Protein AF-0000000076021407 (afdb_homodimer)

Nearest PDB structures (foldseek):
  2z0v-assembly1_A  TM=9.324E-01  e=4.692E-23  Homo sapiens
  1x03-assembly1_A-2  TM=9.792E-01  e=2.407E-20  Homo sapiens
  2c08-assembly1_A-2  TM=9.845E-01  e=2.595E-18  Rattus norvegicus
  1zww-assembly1_A  TM=9.791E-01  e=5.521E-18  Mus musculus
  1x04-assembly1_A-2  TM=9.280E-01  e=4.293E-18  Homo sapiens

Organism: Dicentrarchus labrax (NCBI:txid13489)

Structure (mmCIF, N/CA/C/O backbone):
data_AF-0000000076021407-model_v1
#
loop_
_entity.id
_entity.type
_entity.pdbx_description
1 polymer 'SH3-domain GRB2-like 3a'
#
loop_
_atom_site.group_PDB
_atom_site.id
_atom_site.type_symbol
_atom_site.label_atom_id
_atom_site.label_alt_id
_atom_site.label_comp_id
_atom_site.label_asym_id
_atom_site.label_entity_id
_atom_site.label_seq_id
_atom_site.pdbx_PDB_ins_code
_atom_site.Cartn_x
_atom_site.Cartn_y
_atom_site.Cartn_z
_atom_site.occupancy
_atom_site.B_iso_or_equiv
_atom_site.auth_seq_id
_atom_site.auth_comp_id
_atom_site.auth_asym_id
_atom_site.auth_atom_id
_atom_site.pdbx_PDB_model_num
ATOM 1 N N . MET A 1 1 ? 24.922 44.281 7.789 1 53.75 1 MET A N 1
ATOM 2 C CA . MET A 1 1 ? 24.281 44.625 9.062 1 53.75 1 MET A CA 1
ATOM 3 C C . MET A 1 1 ? 24.969 45.781 9.742 1 53.75 1 MET A C 1
ATOM 5 O O . MET A 1 1 ? 26.203 45.844 9.773 1 53.75 1 MET A O 1
ATOM 9 N N . SER A 1 2 ? 24.359 46.875 9.875 1 65.31 2 SER A N 1
ATOM 10 C CA . SER A 1 2 ? 24.906 48.094 10.508 1 65.31 2 SER A CA 1
ATOM 11 C C . SER A 1 2 ? 25.344 47.812 11.938 1 65.31 2 SER A C 1
ATOM 13 O O . SER A 1 2 ? 24.953 46.812 12.531 1 65.31 2 SER A O 1
ATOM 15 N N . VAL A 1 3 ? 26.328 48.469 12.406 1 72.69 3 VAL A N 1
ATOM 16 C CA . VAL A 1 3 ? 26.828 48.375 13.773 1 72.69 3 VAL A CA 1
ATOM 17 C C . VAL A 1 3 ? 25.641 48.406 14.75 1 72.69 3 VAL A C 1
ATOM 19 O O . VAL A 1 3 ? 25.641 47.656 15.734 1 72.69 3 VAL A O 1
ATOM 22 N N . ALA A 1 4 ? 24.641 49.125 14.398 1 68.06 4 ALA A N 1
ATOM 23 C CA . ALA A 1 4 ? 23.453 49.219 15.227 1 68.06 4 ALA A CA 1
ATOM 24 C C . ALA A 1 4 ? 22.672 47.875 15.211 1 68.06 4 ALA A C 1
ATOM 26 O O . ALA A 1 4 ? 22.141 47.469 16.234 1 68.06 4 ALA A O 1
ATOM 27 N N . GLY A 1 5 ? 22.797 47.344 14.062 1 73.44 5 GLY A N 1
ATOM 28 C CA . GLY A 1 5 ? 22.156 46.062 13.938 1 73.44 5 GLY A CA 1
ATOM 29 C C . GLY A 1 5 ? 22.859 44.969 14.727 1 73.44 5 GLY A C 1
ATOM 30 O O . GLY A 1 5 ? 22.203 44.125 15.375 1 73.44 5 GLY A O 1
ATOM 31 N N . LEU A 1 6 ? 24.141 44.938 14.672 1 73.88 6 LEU A N 1
ATOM 32 C CA . LEU A 1 6 ? 24.938 43.969 15.422 1 73.88 6 LEU A CA 1
ATOM 33 C C . LEU A 1 6 ? 24.75 44.156 16.922 1 73.88 6 LEU A C 1
ATOM 35 O O . LEU A 1 6 ? 24.656 43.188 17.656 1 73.88 6 LEU A O 1
ATOM 39 N N . LYS A 1 7 ? 24.734 45.406 17.312 1 71.81 7 LYS A N 1
ATOM 40 C CA . LYS A 1 7 ? 24.516 45.719 18.719 1 71.81 7 LYS A CA 1
ATOM 41 C C . LYS A 1 7 ? 23.156 45.188 19.188 1 71.81 7 LYS A C 1
ATOM 43 O O . LYS A 1 7 ? 23.047 44.625 20.266 1 71.81 7 LYS A O 1
ATOM 48 N N . LYS A 1 8 ? 22.219 45.438 18.375 1 76.88 8 LYS A N 1
ATOM 49 C CA . LYS A 1 8 ? 20.859 45 18.719 1 76.88 8 LYS A CA 1
ATOM 50 C C . LYS A 1 8 ? 20.812 43.469 18.844 1 76.88 8 LYS A C 1
ATOM 52 O O . LYS A 1 8 ? 20.125 42.938 19.734 1 76.88 8 LYS A O 1
ATOM 57 N N . GLN A 1 9 ? 21.531 42.844 18.016 1 79.81 9 GLN A N 1
ATOM 58 C CA . GLN A 1 9 ? 21.562 41.406 18.062 1 79.81 9 GLN A CA 1
ATOM 59 C C . GLN A 1 9 ? 22.219 40.906 19.344 1 79.81 9 GLN A C 1
ATOM 61 O O . GLN A 1 9 ? 21.797 39.906 19.938 1 79.81 9 GLN A O 1
ATOM 66 N N . PHE A 1 10 ? 23.234 41.656 19.734 1 76.12 10 PHE A N 1
ATOM 67 C CA . PHE A 1 10 ? 23.922 41.312 20.969 1 76.12 10 PHE A CA 1
ATOM 68 C C . PHE A 1 10 ? 22.984 41.5 22.172 1 76.12 10 PHE A C 1
ATOM 70 O O . PHE A 1 10 ? 23 40.688 23.094 1 76.12 10 PHE A O 1
ATOM 77 N N . HIS A 1 11 ? 22.25 42.562 22.125 1 75.88 11 HIS A N 1
ATOM 78 C CA . HIS A 1 11 ? 21.312 42.844 23.219 1 75.88 11 HIS A CA 1
ATOM 79 C C . HIS A 1 11 ? 20.266 41.719 23.312 1 75.88 11 HIS A C 1
ATOM 81 O O . HIS A 1 11 ? 19.953 41.25 24.422 1 75.88 11 HIS A O 1
ATOM 87 N N . LYS A 1 12 ? 19.812 41.344 22.25 1 81.31 12 LYS A N 1
ATOM 88 C CA . LYS A 1 12 ? 18.797 40.312 22.203 1 81.31 12 LYS A CA 1
ATOM 89 C C . LYS A 1 12 ? 19.359 38.969 22.734 1 81.31 12 LYS A C 1
ATOM 91 O O . LYS A 1 12 ? 18.688 38.281 23.484 1 81.31 12 LYS A O 1
ATOM 96 N N . ALA A 1 13 ? 20.5 38.656 22.266 1 79.5 13 ALA A N 1
ATOM 97 C CA . ALA A 1 13 ? 21.141 37.438 22.719 1 79.5 13 ALA A CA 1
ATOM 98 C C . ALA A 1 13 ? 21.406 37.469 24.219 1 79.5 13 ALA A C 1
ATOM 100 O O . ALA A 1 13 ? 21.234 36.438 24.906 1 79.5 13 ALA A O 1
ATOM 101 N N . SER A 1 14 ? 21.812 38.562 24.625 1 74.81 14 SER A N 1
ATOM 102 C CA . SER A 1 14 ? 22.078 38.719 26.047 1 74.81 14 SER A CA 1
ATOM 103 C C . SER A 1 14 ? 20.797 38.531 26.875 1 74.81 14 SER A C 1
ATOM 105 O O . SER A 1 14 ? 20.828 37.875 27.922 1 74.81 14 SER A O 1
ATOM 107 N N . GLN A 1 15 ? 19.797 39.125 26.391 1 79.31 15 GLN A N 1
ATOM 108 C CA . GLN A 1 15 ? 18.531 38.969 27.078 1 79.31 15 GLN A CA 1
ATOM 109 C C . GLN A 1 15 ? 18.047 37.531 27.062 1 79.31 15 GLN A C 1
ATOM 111 O O . GLN A 1 15 ? 17.547 37.031 28.078 1 79.31 15 GLN A O 1
ATOM 116 N N . LEU A 1 16 ? 18.219 36.938 25.969 1 78 16 LEU A N 1
ATOM 117 C CA . LEU A 1 16 ? 17.812 35.531 25.828 1 78 16 LEU A CA 1
ATOM 118 C C . LEU A 1 16 ? 18.594 34.656 26.797 1 78 16 LEU A C 1
ATOM 120 O O . LEU A 1 16 ? 18.016 33.75 27.422 1 78 16 LEU A O 1
ATOM 124 N N . LEU A 1 17 ? 19.844 34.875 26.828 1 72.44 17 LEU A N 1
ATOM 125 C CA . LEU A 1 17 ? 20.719 34.125 27.719 1 72.44 17 LEU A CA 1
ATOM 126 C C . LEU A 1 17 ? 20.328 34.344 29.188 1 72.44 17 LEU A C 1
ATOM 128 O O . LEU A 1 17 ? 20.328 33.406 29.984 1 72.44 17 LEU A O 1
ATOM 132 N N . SER A 1 18 ? 20.047 35.531 29.484 1 73.69 18 SER A N 1
ATOM 133 C CA . SER A 1 18 ? 19.656 35.875 30.859 1 73.69 18 SER A CA 1
ATOM 134 C C . SER A 1 18 ? 18.375 35.156 31.25 1 73.69 18 SER A C 1
ATOM 136 O O . SER A 1 18 ? 18.25 34.656 32.375 1 73.69 18 SER A O 1
ATOM 138 N N . GLU A 1 19 ? 17.531 35.125 30.375 1 78.12 19 GLU A N 1
ATOM 139 C CA . GLU A 1 19 ? 16.281 34.438 30.656 1 78.12 19 GLU A CA 1
ATOM 140 C C . GLU A 1 19 ? 16.516 32.938 30.828 1 78.12 19 GLU A C 1
ATOM 142 O O . GLU A 1 19 ? 15.875 32.281 31.656 1 78.12 19 GLU A O 1
ATOM 147 N N . LYS A 1 20 ? 17.328 32.375 30.125 1 75.25 20 LYS A N 1
ATOM 148 C CA . LYS A 1 20 ? 17.594 30.938 30.172 1 75.25 20 LYS A CA 1
ATOM 149 C C . LYS A 1 20 ? 18.391 30.578 31.438 1 75.25 20 LYS A C 1
ATOM 151 O O . LYS A 1 20 ? 18.188 29.5 32 1 75.25 20 LYS A O 1
ATOM 156 N N . ILE A 1 21 ? 19.219 31.453 31.844 1 70.06 21 ILE A N 1
ATOM 157 C CA . ILE A 1 21 ? 20.094 31.188 32.969 1 70.06 21 ILE A CA 1
ATOM 158 C C . ILE A 1 21 ? 19.375 31.562 34.281 1 70.06 21 ILE A C 1
ATOM 160 O O . ILE A 1 21 ? 19.375 30.781 35.219 1 70.06 21 ILE A O 1
ATOM 164 N N . SER A 1 22 ? 18.891 32.688 34.344 1 68.38 22 SER A N 1
ATOM 165 C CA . SER A 1 22 ? 18.328 33.219 35.594 1 68.38 22 SER A CA 1
ATOM 166 C C . SER A 1 22 ? 16.891 32.781 35.781 1 68.38 22 SER A C 1
ATOM 168 O O . SER A 1 22 ? 16.344 32.844 36.875 1 68.38 22 SER A O 1
ATOM 170 N N . GLY A 1 23 ? 16.312 32.188 34.812 1 65.69 23 GLY A N 1
ATOM 171 C CA . GLY A 1 23 ? 14.914 31.812 34.875 1 65.69 23 GLY A CA 1
ATOM 172 C C . GLY A 1 23 ? 13.977 33 34.875 1 65.69 23 GLY A C 1
ATOM 173 O O . GLY A 1 23 ? 12.82 32.906 35.281 1 65.69 23 GLY A O 1
ATOM 174 N N . ALA A 1 24 ? 14.562 34.156 34.688 1 62.94 24 ALA A N 1
ATOM 175 C CA . ALA A 1 24 ? 13.742 35.375 34.688 1 62.94 24 ALA A CA 1
ATOM 176 C C . ALA A 1 24 ? 12.711 35.312 33.562 1 62.94 24 ALA A C 1
ATOM 178 O O . ALA A 1 24 ? 12.992 34.781 32.469 1 62.94 24 ALA A O 1
ATOM 179 N N . GLU A 1 25 ? 11.461 35.531 34 1 68 25 GLU A N 1
ATOM 180 C CA . GLU A 1 25 ? 10.367 35.406 33.062 1 68 25 GLU A CA 1
ATOM 181 C C . GLU A 1 25 ? 10.219 36.688 32.219 1 68 25 GLU A C 1
ATOM 183 O O . GLU A 1 25 ? 10.25 37.781 32.719 1 68 25 GLU A O 1
ATOM 188 N N . GLY A 1 26 ? 10.398 36.688 30.875 1 74.5 26 GLY A N 1
ATOM 189 C CA . GLY A 1 26 ? 10.148 37.781 29.969 1 74.5 26 GLY A CA 1
ATOM 190 C C . GLY A 1 26 ? 8.711 38.281 30.016 1 74.5 26 GLY A C 1
ATOM 191 O O . GLY A 1 26 ? 7.898 37.75 30.781 1 74.5 26 GLY A O 1
ATOM 192 N N . THR A 1 27 ? 8.445 39.406 29.359 1 79.62 27 THR A N 1
ATOM 193 C CA . THR A 1 27 ? 7.094 39.969 29.281 1 79.62 27 THR A CA 1
ATOM 194 C C . THR A 1 27 ? 6.113 38.938 28.766 1 79.62 27 THR A C 1
ATOM 196 O O . THR A 1 27 ? 6.359 38.281 27.734 1 79.62 27 THR A O 1
ATOM 199 N N . LYS A 1 28 ? 5.145 38.688 29.594 1 80.38 28 LYS A N 1
ATOM 200 C CA . LYS A 1 28 ? 4.16 37.688 29.219 1 80.38 28 LYS A CA 1
ATOM 201 C C . LYS A 1 28 ? 3 38.312 28.438 1 80.38 28 LYS A C 1
ATOM 203 O O . LYS A 1 28 ? 2.543 39.406 28.766 1 80.38 28 LYS A O 1
ATOM 208 N N . LEU A 1 29 ? 2.699 37.656 27.422 1 84.75 29 LEU A N 1
ATOM 209 C CA . LEU A 1 29 ? 1.546 38.094 26.625 1 84.75 29 LEU A CA 1
ATOM 210 C C . LEU A 1 29 ? 0.26 37.5 27.188 1 84.75 29 LEU A C 1
ATOM 212 O O . LEU A 1 29 ? 0.301 36.656 28.094 1 84.75 29 LEU A O 1
ATOM 216 N N . ASP A 1 30 ? -0.916 37.969 26.812 1 85 30 ASP A N 1
ATOM 217 C CA . ASP A 1 30 ? -2.199 37.562 27.359 1 85 30 ASP A CA 1
ATOM 218 C C . ASP A 1 30 ? -2.504 36.094 26.984 1 85 30 ASP A C 1
ATOM 220 O O . ASP A 1 30 ? -1.889 35.562 26.062 1 85 30 ASP A O 1
ATOM 224 N N . ASP A 1 31 ? -3.402 35.438 27.672 1 87.56 31 ASP A N 1
ATOM 225 C CA . ASP A 1 31 ? -3.734 34.031 27.562 1 87.56 31 ASP A CA 1
ATOM 226 C C . ASP A 1 31 ? -4.309 33.719 26.172 1 87.56 31 ASP A C 1
ATOM 228 O O . ASP A 1 31 ? -4.066 32.656 25.625 1 87.56 31 ASP A O 1
ATOM 232 N N . ASP A 1 32 ? -5.023 34.656 25.656 1 88.19 32 ASP A N 1
ATOM 233 C CA . ASP A 1 32 ? -5.621 34.438 24.344 1 88.19 32 ASP A CA 1
ATOM 234 C C . ASP A 1 32 ? -4.547 34.344 23.266 1 88.19 32 ASP A C 1
ATOM 236 O O . ASP A 1 32 ? -4.641 33.5 22.375 1 88.19 32 ASP A O 1
ATOM 240 N N . PHE A 1 33 ? -3.605 35.219 23.391 1 91.88 33 PHE A N 1
ATOM 241 C CA . PHE A 1 33 ? -2.494 35.188 22.453 1 91.88 33 PHE A CA 1
ATOM 242 C C . PHE A 1 33 ? -1.738 33.875 22.562 1 91.88 33 PHE A C 1
ATOM 244 O O . PHE A 1 33 ? -1.436 33.25 21.547 1 91.88 33 PHE A O 1
ATOM 251 N N . MET A 1 34 ? -1.512 33.438 23.766 1 92.19 34 MET A N 1
ATOM 252 C CA . MET A 1 34 ? -0.749 32.219 23.984 1 92.19 34 MET A CA 1
ATOM 253 C C . MET A 1 34 ? -1.494 31 23.453 1 92.19 34 MET A C 1
ATOM 255 O O . MET A 1 34 ? -0.878 30.078 22.922 1 92.19 34 MET A O 1
ATOM 259 N N . GLU A 1 35 ? -2.771 31.062 23.609 1 92.38 35 GLU A N 1
ATOM 260 C CA . GLU A 1 35 ? -3.58 29.953 23.109 1 92.38 35 GLU A CA 1
ATOM 261 C C . GLU A 1 35 ? -3.566 29.906 21.578 1 92.38 35 GLU A C 1
ATOM 263 O O . GLU A 1 35 ? -3.5 28.828 20.984 1 92.38 35 GLU A O 1
ATOM 268 N N . MET A 1 36 ? -3.662 31.047 20.922 1 92.69 36 MET A N 1
ATOM 269 C CA . MET A 1 36 ? -3.584 31.094 19.469 1 92.69 36 MET A CA 1
ATOM 270 C C . MET A 1 36 ? -2.234 30.594 18.969 1 92.69 36 MET A C 1
ATOM 272 O O . MET A 1 36 ? -2.17 29.844 18 1 92.69 36 MET A O 1
ATOM 276 N N . GLU A 1 37 ? -1.249 31.016 19.688 1 94.69 37 GLU A N 1
ATOM 277 C CA . GLU A 1 37 ? 0.096 30.594 19.312 1 94.69 37 GLU A CA 1
ATOM 278 C C . GLU A 1 37 ? 0.239 29.078 19.438 1 94.69 37 GLU A C 1
ATOM 280 O O . GLU A 1 37 ? 0.845 28.438 18.578 1 94.69 37 GLU A O 1
ATOM 285 N N . ARG A 1 38 ? -0.246 28.547 20.484 1 95.19 38 ARG A N 1
ATOM 286 C CA . ARG A 1 38 ? -0.213 27.094 20.688 1 95.19 38 ARG A CA 1
ATOM 287 C C . ARG A 1 38 ? -0.923 26.375 19.547 1 95.19 38 ARG A C 1
ATOM 289 O O . ARG A 1 38 ? -0.406 25.391 19.016 1 95.19 38 ARG A O 1
ATOM 296 N N . LYS A 1 39 ? -2.113 26.828 19.203 1 94.81 39 LYS A N 1
ATOM 297 C CA . LYS A 1 39 ? -2.896 26.203 18.141 1 94.81 39 LYS A CA 1
ATOM 298 C C . LYS A 1 39 ? -2.15 26.25 16.797 1 94.81 39 LYS A C 1
ATOM 300 O O . LYS A 1 39 ? -2.193 25.297 16.031 1 94.81 39 LYS A O 1
ATOM 305 N N . ILE A 1 40 ? -1.481 27.375 16.578 1 95.88 40 ILE A N 1
ATOM 306 C CA . ILE A 1 40 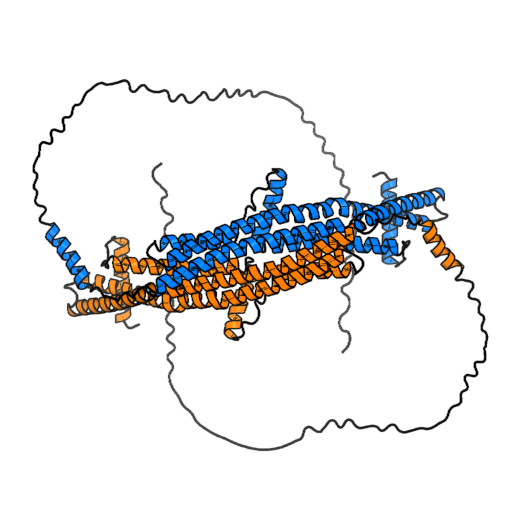? -0.712 27.516 15.344 1 95.88 40 ILE A CA 1
ATOM 307 C C . ILE A 1 40 ? 0.439 26.516 15.328 1 95.88 40 ILE A C 1
ATOM 309 O O . ILE A 1 40 ? 0.709 25.875 14.305 1 95.88 40 ILE A O 1
ATOM 313 N N . GLU A 1 41 ? 1.105 26.406 16.453 1 95.62 41 GLU A N 1
ATOM 314 C CA . GLU A 1 41 ? 2.217 25.469 16.547 1 95.62 41 GLU A CA 1
ATOM 315 C C . GLU A 1 41 ? 1.754 24.031 16.297 1 95.62 41 GLU A C 1
ATOM 317 O O . GLU A 1 41 ? 2.389 23.297 15.547 1 95.62 41 GLU A O 1
ATOM 322 N N . VAL A 1 42 ? 0.701 23.672 16.938 1 96.25 42 VAL A N 1
ATOM 323 C CA . VAL A 1 42 ? 0.157 22.328 16.781 1 96.25 42 VAL A CA 1
ATOM 324 C C . VAL A 1 42 ? -0.278 22.109 15.336 1 96.25 42 VAL A C 1
ATOM 326 O O . VAL A 1 42 ? -0.044 21.047 14.766 1 96.25 42 VAL A O 1
ATOM 329 N N . THR A 1 43 ? -0.955 23.078 14.742 1 95.62 43 THR A N 1
ATOM 330 C CA . THR A 1 43 ? -1.392 22.969 13.359 1 95.62 43 THR A CA 1
ATOM 331 C C . THR A 1 43 ? -0.197 22.797 12.422 1 95.62 43 THR A C 1
ATOM 333 O O . THR A 1 43 ? -0.242 21.969 11.5 1 95.62 43 THR A O 1
ATOM 336 N N . ASN A 1 44 ? 0.848 23.547 12.688 1 95.44 44 ASN A N 1
ATOM 337 C CA . ASN A 1 44 ? 2.055 23.438 11.875 1 95.44 44 ASN A CA 1
ATOM 338 C C . ASN A 1 44 ? 2.648 22.031 11.945 1 95.44 44 ASN A C 1
ATOM 340 O O . ASN A 1 44 ? 2.988 21.438 10.922 1 95.44 44 ASN A O 1
ATOM 344 N N . LYS A 1 45 ? 2.746 21.5 13.078 1 96.19 45 LYS A N 1
ATOM 345 C CA . LYS A 1 45 ? 3.258 20.156 13.281 1 96.19 45 LYS A CA 1
ATOM 346 C C . LYS A 1 45 ? 2.334 19.125 12.641 1 96.19 45 LYS A C 1
ATOM 348 O O . LYS A 1 45 ? 2.801 18.156 12.023 1 96.19 45 LYS A O 1
ATOM 353 N N . SER A 1 46 ? 1.082 19.344 12.859 1 96.19 46 SER A N 1
ATOM 354 C CA . SER A 1 46 ? 0.088 18.438 12.312 1 96.19 46 SER A CA 1
ATOM 355 C C . SER A 1 46 ? 0.179 18.375 10.789 1 96.19 46 SER A C 1
ATOM 357 O O . SER A 1 46 ? 0.145 17.281 10.203 1 96.19 46 SER A O 1
ATOM 359 N N . VAL A 1 47 ? 0.25 19.531 10.164 1 95.81 47 VAL A N 1
ATOM 360 C CA . VAL A 1 47 ? 0.315 19.594 8.703 1 95.81 47 VAL A CA 1
ATOM 361 C C . VAL A 1 47 ? 1.563 18.875 8.211 1 95.81 47 VAL A C 1
ATOM 363 O O . VAL A 1 47 ? 1.503 18.109 7.238 1 95.81 47 VAL A O 1
ATOM 366 N N . PHE A 1 48 ? 2.66 19.031 8.914 1 95.38 48 PHE A N 1
ATOM 367 C CA . PHE A 1 48 ? 3.912 18.375 8.555 1 95.38 48 PHE A CA 1
ATOM 368 C C . PHE A 1 48 ? 3.771 16.859 8.641 1 95.38 48 PHE A C 1
ATOM 370 O O . PHE A 1 48 ? 4.121 16.141 7.695 1 95.38 48 PHE A O 1
ATOM 377 N N . ASP A 1 49 ? 3.27 16.391 9.641 1 97.12 49 ASP A N 1
ATOM 378 C CA . ASP A 1 49 ? 3.137 14.961 9.852 1 97.12 49 ASP A CA 1
ATOM 379 C C . ASP A 1 49 ? 2.076 14.359 8.93 1 97.12 49 ASP A C 1
ATOM 381 O O . ASP A 1 49 ? 2.221 13.234 8.461 1 97.12 49 ASP A O 1
ATOM 385 N N . LEU A 1 50 ? 0.996 15.078 8.734 1 97 50 LEU A N 1
ATOM 386 C CA . LEU A 1 50 ? -0.066 14.609 7.852 1 97 50 LEU A CA 1
ATOM 387 C C . LEU A 1 50 ? 0.457 14.406 6.434 1 97 50 LEU A C 1
ATOM 389 O O . LEU A 1 50 ? 0.099 13.438 5.77 1 97 50 LEU A O 1
ATOM 393 N N . LEU A 1 51 ? 1.261 15.367 6.004 1 95.69 51 LEU A N 1
ATOM 394 C CA . LEU A 1 51 ? 1.852 15.25 4.676 1 95.69 51 LEU A CA 1
ATOM 395 C C . LEU A 1 51 ? 2.717 14 4.574 1 95.69 51 LEU A C 1
ATOM 397 O O . LEU A 1 51 ? 2.6 13.234 3.613 1 95.69 51 LEU A O 1
ATOM 401 N N . SER A 1 52 ? 3.498 13.781 5.582 1 95.19 52 SER A N 1
ATOM 402 C CA . SER A 1 52 ? 4.391 12.633 5.609 1 95.19 52 SER A CA 1
ATOM 403 C C . SER A 1 52 ? 3.607 11.328 5.66 1 95.19 52 SER A C 1
ATOM 405 O O . SER A 1 52 ? 3.846 10.422 4.855 1 95.19 52 SER A O 1
ATOM 407 N N . LYS A 1 53 ? 2.689 11.219 6.543 1 96.75 53 LYS A N 1
ATOM 408 C CA . LYS A 1 53 ? 1.944 9.977 6.754 1 96.75 53 LYS A CA 1
ATOM 409 C C . LYS A 1 53 ? 1.019 9.688 5.574 1 96.75 53 LYS A C 1
ATOM 411 O O . LYS A 1 53 ? 0.775 8.523 5.242 1 96.75 53 LYS A O 1
ATOM 416 N N . THR A 1 54 ? 0.413 10.727 4.984 1 97.12 54 THR A N 1
ATOM 417 C CA . THR A 1 54 ? -0.432 10.531 3.811 1 97.12 54 THR A CA 1
ATOM 418 C C . THR A 1 54 ? 0.382 9.969 2.648 1 97.12 54 THR A C 1
ATOM 420 O O . THR A 1 54 ? -0.083 9.086 1.928 1 97.12 54 THR A O 1
ATOM 423 N N . THR A 1 55 ? 1.581 10.508 2.475 1 94.06 55 THR A N 1
ATOM 424 C CA . THR A 1 55 ? 2.455 10 1.423 1 94.06 55 THR A CA 1
ATOM 425 C C . THR A 1 55 ? 2.791 8.531 1.658 1 94.06 55 THR A C 1
ATOM 427 O O . THR A 1 55 ? 2.846 7.742 0.713 1 94.06 55 THR A O 1
ATOM 430 N N . GLU A 1 56 ? 3.062 8.195 2.895 1 93.06 56 GLU A N 1
ATOM 431 C CA . GLU A 1 56 ? 3.316 6.801 3.244 1 93.06 56 GLU A CA 1
ATOM 432 C C . GLU A 1 56 ? 2.088 5.934 2.98 1 93.06 56 GLU A C 1
ATOM 434 O O . GLU A 1 56 ? 2.213 4.793 2.533 1 93.06 56 GLU A O 1
ATOM 439 N N . TYR A 1 57 ? 0.909 6.461 3.301 1 95.69 57 TYR A N 1
ATOM 440 C CA . TYR A 1 57 ? -0.359 5.785 3.043 1 95.69 57 TYR A CA 1
ATOM 441 C C . TYR A 1 57 ? -0.528 5.488 1.559 1 95.69 57 TYR A C 1
ATOM 443 O O . TYR A 1 57 ? -0.95 4.391 1.183 1 95.69 57 TYR A O 1
ATOM 451 N N . LEU A 1 58 ? -0.161 6.422 0.732 1 93.88 58 LEU A N 1
ATOM 452 C CA . LEU A 1 58 ? -0.316 6.27 -0.71 1 93.88 58 LEU A CA 1
ATOM 453 C C . LEU A 1 58 ? 0.752 5.336 -1.274 1 93.88 58 LEU A C 1
ATOM 455 O O . LEU A 1 58 ? 0.469 4.523 -2.156 1 93.88 58 LEU A O 1
ATOM 459 N N . GLN A 1 59 ? 1.976 5.531 -0.767 1 91.38 59 GLN A N 1
ATOM 460 C CA . GLN A 1 59 ? 3.117 4.746 -1.224 1 91.38 59 GLN A CA 1
ATOM 461 C C . GLN A 1 59 ? 3.932 4.223 -0.044 1 91.38 59 GLN A C 1
ATOM 463 O O . GLN A 1 59 ? 4.914 4.848 0.365 1 91.38 59 GLN A O 1
ATOM 468 N N . PRO A 1 60 ? 3.623 3.08 0.376 1 89.81 60 PRO A N 1
ATOM 469 C CA . PRO A 1 60 ? 4.273 2.545 1.574 1 89.81 60 PRO A CA 1
ATOM 470 C C . PRO A 1 60 ? 5.727 2.145 1.327 1 89.81 60 PRO A C 1
ATOM 472 O O . PRO A 1 60 ? 6.508 2.033 2.273 1 89.81 60 PRO A O 1
ATOM 475 N N . ASN A 1 61 ? 6.09 1.853 0.112 1 87.12 61 ASN A N 1
ATOM 476 C CA . ASN A 1 61 ? 7.465 1.491 -0.208 1 87.12 61 ASN A CA 1
ATOM 477 C C . ASN A 1 61 ? 8.383 2.711 -0.193 1 87.12 61 ASN A C 1
ATOM 479 O O . ASN A 1 61 ? 8.227 3.623 -1.006 1 87.12 61 ASN A O 1
ATOM 483 N N . PRO A 1 62 ? 9.305 2.746 0.682 1 85.44 62 PRO A N 1
ATOM 484 C CA . PRO A 1 62 ? 10.188 3.908 0.777 1 85.44 62 PRO A CA 1
ATOM 485 C C . PRO A 1 62 ? 10.977 4.16 -0.51 1 85.44 62 PRO A C 1
ATOM 487 O O . PRO A 1 62 ? 11.234 5.312 -0.861 1 85.44 62 PRO A O 1
ATOM 490 N N . ALA A 1 63 ? 11.289 3.062 -1.211 1 81.25 63 ALA A N 1
ATOM 491 C CA . ALA A 1 63 ? 12.016 3.225 -2.465 1 81.25 63 ALA A CA 1
ATOM 492 C C . ALA A 1 63 ? 11.164 3.924 -3.514 1 81.25 63 ALA A C 1
ATOM 494 O O . ALA A 1 63 ? 11.641 4.793 -4.242 1 81.25 63 ALA A O 1
ATOM 495 N N . SER A 1 64 ? 10 3.541 -3.537 1 80.88 64 SER A N 1
ATOM 496 C CA . SER A 1 64 ? 9.07 4.164 -4.477 1 80.88 64 SER A CA 1
ATOM 497 C C . SER A 1 64 ? 8.812 5.621 -4.113 1 80.88 64 SER A C 1
ATOM 499 O O . SER A 1 64 ? 8.703 6.477 -4.996 1 80.88 64 SER A O 1
ATOM 501 N N . ARG A 1 65 ? 8.75 5.895 -2.867 1 80.44 65 ARG A N 1
ATOM 502 C CA . ARG A 1 65 ? 8.523 7.262 -2.404 1 80.44 65 ARG A CA 1
ATOM 503 C C . ARG A 1 65 ? 9.695 8.164 -2.771 1 80.44 65 ARG A C 1
ATOM 505 O O . ARG A 1 65 ? 9.5 9.312 -3.182 1 80.44 65 ARG A O 1
ATOM 512 N N . ALA A 1 66 ? 10.828 7.613 -2.566 1 80.31 66 ALA A N 1
ATOM 513 C CA . ALA A 1 66 ? 12.023 8.375 -2.904 1 80.31 66 ALA A CA 1
ATOM 514 C C . ALA A 1 66 ? 12.055 8.727 -4.391 1 80.31 66 ALA A C 1
ATOM 516 O O . ALA A 1 66 ? 12.43 9.836 -4.766 1 80.31 66 ALA A O 1
ATOM 517 N N . LYS A 1 67 ? 11.664 7.773 -5.164 1 76.56 67 LYS A N 1
ATOM 518 C CA . LYS A 1 67 ? 11.602 8 -6.605 1 76.56 67 LYS A CA 1
ATOM 519 C C . LYS A 1 67 ? 10.57 9.07 -6.945 1 76.56 67 LYS A C 1
ATOM 521 O O . LYS A 1 67 ? 10.812 9.922 -7.809 1 76.56 67 LYS A O 1
ATOM 526 N N . LEU A 1 68 ? 9.492 8.961 -6.309 1 73.44 68 LEU A N 1
ATOM 527 C CA . LEU A 1 68 ? 8.43 9.938 -6.516 1 73.44 68 LEU A CA 1
ATOM 528 C C . LEU A 1 68 ? 8.906 11.344 -6.137 1 73.44 68 LEU A C 1
ATOM 530 O O . LEU A 1 68 ? 8.633 12.305 -6.848 1 73.44 68 LEU A O 1
ATOM 534 N N . ASN A 1 69 ? 9.547 11.43 -5.027 1 75.12 69 ASN A N 1
ATOM 535 C CA . ASN A 1 69 ? 10.07 12.711 -4.57 1 75.12 69 ASN A CA 1
ATOM 536 C C . ASN A 1 69 ? 11.062 13.297 -5.57 1 75.12 69 ASN A C 1
ATOM 538 O O . ASN A 1 69 ? 11.07 14.508 -5.805 1 75.12 69 ASN A O 1
ATOM 542 N N . MET A 1 70 ? 11.75 12.43 -6.137 1 70.75 70 MET A N 1
ATOM 543 C CA . MET A 1 70 ? 12.711 12.859 -7.148 1 70.75 70 MET A CA 1
ATOM 544 C C . MET A 1 70 ? 11.992 13.359 -8.398 1 70.75 70 MET A C 1
ATOM 546 O O . MET A 1 70 ? 12.344 14.406 -8.953 1 70.75 70 MET A O 1
ATOM 550 N N . LEU A 1 71 ? 11.008 12.672 -8.805 1 68.31 71 LEU A N 1
ATOM 551 C CA . LEU A 1 71 ? 10.25 13.031 -10 1 68.31 71 LEU A CA 1
ATOM 552 C C . LEU A 1 71 ? 9.5 14.336 -9.789 1 68.31 71 LEU A C 1
ATOM 554 O O . LEU A 1 71 ? 9.43 15.172 -10.703 1 68.31 71 LEU A O 1
ATOM 558 N N . ASN A 1 72 ? 8.938 14.477 -8.617 1 70.75 72 ASN A N 1
ATOM 559 C CA . ASN A 1 72 ? 8.227 15.711 -8.297 1 70.75 72 ASN A CA 1
ATOM 560 C C . ASN A 1 72 ? 9.156 16.922 -8.336 1 70.75 72 ASN A C 1
ATOM 562 O O . ASN A 1 72 ? 8.758 18 -8.789 1 70.75 72 ASN A O 1
ATOM 566 N N . THR A 1 73 ? 10.25 16.688 -7.852 1 67.75 73 THR A N 1
ATOM 567 C CA . THR A 1 73 ? 11.227 17.781 -7.898 1 67.75 73 THR A CA 1
ATOM 568 C C . THR A 1 73 ? 11.555 18.141 -9.344 1 67.75 73 THR A C 1
ATOM 570 O O . THR A 1 73 ? 11.672 19.328 -9.68 1 67.75 73 THR A O 1
ATOM 573 N N . VAL A 1 74 ? 11.57 17.141 -10.242 1 62.88 74 VAL A N 1
ATOM 574 C CA . VAL A 1 74 ? 11.891 17.359 -11.648 1 62.88 74 VAL A CA 1
ATOM 575 C C . VAL A 1 74 ? 10.68 17.938 -12.367 1 62.88 74 VAL A C 1
ATOM 577 O O . VAL A 1 74 ? 10.82 18.844 -13.195 1 62.88 74 VAL A O 1
ATOM 580 N N . SER A 1 75 ? 9.508 17.391 -12.094 1 62.94 75 SER A N 1
ATOM 581 C CA . SER A 1 75 ? 8.273 17.844 -12.727 1 62.94 75 SER A CA 1
ATOM 582 C C . SER A 1 75 ? 7.988 19.312 -12.375 1 62.94 75 SER A C 1
ATOM 584 O O . SER A 1 75 ? 7.469 20.062 -13.203 1 62.94 75 SER A O 1
ATOM 586 N N . LYS A 1 76 ? 8.055 19.625 -11.211 1 60.25 76 LYS A N 1
ATOM 587 C CA . LYS A 1 76 ? 7.867 21.016 -10.836 1 60.25 76 LYS A CA 1
ATOM 588 C C . LYS A 1 76 ? 8.688 21.938 -11.734 1 60.25 76 LYS A C 1
ATOM 590 O O . LYS A 1 76 ? 8.234 23.031 -12.094 1 60.25 76 LYS A O 1
ATOM 595 N N . ILE A 1 77 ? 9.688 21.344 -12.133 1 56.31 77 ILE A N 1
ATOM 596 C CA . ILE A 1 77 ? 10.539 22.141 -13.016 1 56.31 77 ILE A CA 1
ATOM 597 C C . ILE A 1 77 ? 10 22.078 -14.438 1 56.31 77 ILE A C 1
ATOM 599 O O . ILE A 1 77 ? 9.969 23.094 -15.141 1 56.31 77 ILE A O 1
ATOM 603 N N . ARG A 1 78 ? 9.492 20.922 -14.773 1 56.56 78 ARG A N 1
ATOM 604 C CA . ARG A 1 78 ? 9.078 20.766 -16.172 1 56.56 78 ARG A CA 1
ATOM 605 C C . ARG A 1 78 ? 7.582 21.031 -16.328 1 56.56 78 ARG A C 1
ATOM 607 O O . ARG A 1 78 ? 7.105 21.312 -17.422 1 56.56 78 ARG A O 1
ATOM 614 N N . GLY A 1 79 ? 6.75 21.328 -15.266 1 54.59 79 GLY A N 1
ATOM 615 C CA . GLY A 1 79 ? 5.34 21.672 -15.258 1 54.59 79 GLY A CA 1
ATOM 616 C C . GLY A 1 79 ? 4.422 20.5 -15.484 1 54.59 79 GLY A C 1
ATOM 617 O O . GLY A 1 79 ? 3.211 20.656 -15.641 1 54.59 79 GLY A O 1
ATOM 618 N N . GLN A 1 80 ? 4.734 19.328 -16.078 1 53.09 80 GLN A N 1
ATOM 619 C CA . GLN A 1 80 ? 3.768 18.328 -16.5 1 53.09 80 GLN A CA 1
ATOM 620 C C . GLN A 1 80 ? 3.695 17.172 -15.516 1 53.09 80 GLN A C 1
ATOM 622 O O . GLN A 1 80 ? 4.715 16.547 -15.188 1 53.09 80 GLN A O 1
ATOM 627 N N . VAL A 1 81 ? 2.803 17.109 -14.562 1 54.59 81 VAL A N 1
ATOM 628 C CA . VAL A 1 81 ? 2.699 16.031 -13.578 1 54.59 81 VAL A CA 1
ATOM 629 C C . VAL A 1 81 ? 1.935 14.859 -14.18 1 54.59 81 VAL A C 1
ATOM 631 O O . VAL A 1 81 ? 0.709 14.781 -14.062 1 54.59 81 VAL A O 1
ATOM 634 N N . LYS A 1 82 ? 2.111 14.297 -15.414 1 53.88 82 LYS A N 1
ATOM 635 C CA . LYS A 1 82 ? 1.089 13.398 -15.938 1 53.88 82 LYS A CA 1
ATOM 636 C C . LYS A 1 82 ? 1.231 12 -15.352 1 53.88 82 LYS A C 1
ATOM 638 O O . LYS A 1 82 ? 0.334 11.164 -15.492 1 53.88 82 LYS A O 1
ATOM 643 N N . THR A 1 83 ? 2.42 11.523 -14.773 1 59.75 83 THR A N 1
ATOM 644 C CA . THR A 1 83 ? 2.43 10.094 -14.477 1 59.75 83 THR A CA 1
ATOM 645 C C . THR A 1 83 ? 3.068 9.828 -13.117 1 59.75 83 THR A C 1
ATOM 647 O O . THR A 1 83 ? 3.867 10.633 -12.633 1 59.75 83 THR A O 1
ATOM 650 N N . THR A 1 84 ? 2.459 9.031 -12.148 1 63.53 84 THR A N 1
ATOM 651 C CA . THR A 1 84 ? 2.977 8.672 -10.828 1 63.53 84 THR A CA 1
ATOM 652 C C . THR A 1 84 ? 4.379 8.086 -10.945 1 63.53 84 THR A C 1
ATOM 654 O O . THR A 1 84 ? 5.156 8.125 -9.984 1 63.53 84 THR A O 1
ATOM 657 N N . GLY A 1 85 ? 4.801 7.859 -12.266 1 68.5 85 GLY A N 1
ATOM 658 C CA . GLY A 1 85 ? 6.156 7.465 -12.602 1 68.5 85 GLY A CA 1
ATOM 659 C C . GLY A 1 85 ? 6.574 6.152 -11.969 1 68.5 85 GLY A C 1
ATOM 660 O O . GLY A 1 85 ? 7.746 5.77 -12.031 1 68.5 85 GLY A O 1
ATOM 661 N N . TYR A 1 86 ? 5.738 5.406 -11.078 1 77.88 86 TYR A N 1
ATOM 662 C CA . TYR A 1 86 ? 6.133 4.141 -10.477 1 77.88 86 TYR A CA 1
ATOM 663 C C . TYR A 1 86 ? 5.078 3.068 -10.727 1 77.88 86 TYR A C 1
ATOM 665 O O . TYR A 1 86 ? 3.891 3.377 -10.867 1 77.88 86 TYR A O 1
ATOM 673 N N . PRO A 1 87 ? 5.613 1.913 -10.898 1 88.06 87 PRO A N 1
ATOM 674 C CA . PRO A 1 87 ? 4.645 0.835 -11.094 1 88.06 87 PRO A CA 1
ATOM 675 C C . PRO A 1 87 ? 3.885 0.478 -9.82 1 88.06 87 PRO A C 1
ATOM 677 O O . PRO A 1 87 ? 4.492 0.346 -8.758 1 88.06 87 PRO A O 1
ATOM 680 N N . GLN A 1 88 ? 2.584 0.393 -9.961 1 93.44 88 GLN A N 1
ATOM 681 C CA . GLN A 1 88 ? 1.739 -0.012 -8.844 1 93.44 88 GLN A CA 1
ATOM 682 C C . GLN A 1 88 ? 1.82 -1.519 -8.609 1 93.44 88 GLN A C 1
ATOM 684 O O . GLN A 1 88 ? 1.96 -2.293 -9.562 1 93.44 88 GLN A O 1
ATOM 689 N N . THR A 1 89 ? 1.781 -1.959 -7.375 1 95.12 89 THR A N 1
ATOM 690 C CA . THR A 1 89 ? 1.859 -3.377 -7.043 1 95.12 89 THR A CA 1
ATOM 691 C C . THR A 1 89 ? 0.74 -4.156 -7.73 1 95.12 89 THR A C 1
ATOM 693 O O . THR A 1 89 ? 0.928 -5.309 -8.125 1 95.12 89 THR A O 1
ATOM 696 N N . GLU A 1 90 ? -0.462 -3.535 -7.855 1 96.69 90 GLU A N 1
ATOM 697 C CA . GLU A 1 90 ? -1.579 -4.152 -8.562 1 96.69 90 GLU A CA 1
ATOM 698 C C . GLU A 1 90 ? -1.205 -4.469 -10.008 1 96.69 90 GLU A C 1
ATOM 700 O O . GLU A 1 90 ? -1.513 -5.551 -10.516 1 96.69 90 GLU A O 1
ATOM 705 N N . GLY A 1 91 ? -0.545 -3.488 -10.617 1 96.88 91 GLY A N 1
ATOM 706 C CA . GLY A 1 91 ? -0.124 -3.684 -11.992 1 96.88 91 GLY A CA 1
ATOM 707 C C . GLY A 1 91 ? 0.922 -4.77 -12.148 1 96.88 91 GLY A C 1
ATOM 708 O O . GLY A 1 91 ? 0.875 -5.555 -13.102 1 96.88 91 GLY A O 1
ATOM 709 N N . LEU A 1 92 ? 1.862 -4.844 -11.227 1 96.56 92 LEU A N 1
ATOM 710 C CA . LEU A 1 92 ? 2.9 -5.867 -11.242 1 96.56 92 LEU A CA 1
ATOM 711 C C . LEU A 1 92 ? 2.291 -7.262 -11.102 1 96.56 92 LEU A C 1
ATOM 713 O O . LEU A 1 92 ? 2.686 -8.188 -11.805 1 96.56 92 LEU A O 1
ATOM 717 N N . LEU A 1 93 ? 1.396 -7.363 -10.188 1 97.88 93 LEU A N 1
ATOM 718 C CA . LEU A 1 93 ? 0.688 -8.625 -10.008 1 97.88 93 LEU A CA 1
ATOM 719 C C . LEU A 1 93 ? -0.101 -8.984 -11.258 1 97.88 93 LEU A C 1
ATOM 721 O O . LEU A 1 93 ? -0.081 -10.141 -11.695 1 97.88 93 LEU A O 1
ATOM 725 N N . GLY A 1 94 ? -0.783 -7.938 -11.82 1 98.38 94 GLY A N 1
ATOM 726 C CA . GLY A 1 94 ? -1.52 -8.156 -13.055 1 98.38 94 GLY A CA 1
ATOM 727 C C . GLY A 1 94 ? -0.639 -8.625 -14.195 1 98.38 94 GLY A C 1
ATOM 728 O O . GLY A 1 94 ? -0.993 -9.562 -14.922 1 98.38 94 GLY A O 1
ATOM 729 N N . ASP A 1 95 ? 0.516 -8.047 -14.359 1 98.06 95 ASP A N 1
ATOM 730 C CA . ASP A 1 95 ? 1.46 -8.414 -15.406 1 98.06 95 ASP A CA 1
ATOM 731 C C . ASP A 1 95 ? 1.93 -9.859 -15.25 1 98.06 95 ASP A C 1
ATOM 733 O O . ASP A 1 95 ? 2.068 -10.586 -16.234 1 98.06 95 ASP A O 1
ATOM 737 N N . CYS A 1 96 ? 2.193 -10.203 -14.055 1 97.75 96 CYS A N 1
ATOM 738 C CA . CYS A 1 96 ? 2.594 -11.57 -13.742 1 97.75 96 CYS A CA 1
ATOM 739 C C . CYS A 1 96 ? 1.506 -12.562 -14.141 1 97.75 96 CYS A C 1
ATOM 741 O O . CYS A 1 96 ? 1.788 -13.578 -14.781 1 97.75 96 CYS A O 1
ATOM 743 N N . MET A 1 97 ? 0.279 -12.25 -13.844 1 98.25 97 MET A N 1
ATOM 744 C CA . MET A 1 97 ? -0.853 -13.125 -14.133 1 98.25 97 MET A CA 1
ATOM 745 C C . MET A 1 97 ? -1.076 -13.242 -15.641 1 98.25 97 MET A C 1
ATOM 747 O O . MET A 1 97 ? -1.314 -14.328 -16.156 1 98.25 97 MET A O 1
ATOM 751 N N . LEU A 1 98 ? -0.918 -12.117 -16.312 1 98.31 98 LEU A N 1
ATOM 752 C CA . LEU A 1 98 ? -1.104 -12.109 -17.75 1 98.31 98 LEU A CA 1
ATOM 753 C C . LEU A 1 98 ? -0.024 -12.938 -18.453 1 98.31 98 LEU A C 1
ATOM 755 O O . LEU A 1 98 ? -0.319 -13.719 -19.344 1 98.31 98 LEU A O 1
ATOM 759 N N . ARG A 1 99 ? 1.188 -12.734 -17.984 1 98 99 ARG A N 1
ATOM 760 C CA . ARG A 1 99 ? 2.311 -13.453 -18.578 1 98 99 ARG A CA 1
ATOM 761 C C . ARG A 1 99 ? 2.1 -14.961 -18.5 1 98 99 ARG A C 1
ATOM 763 O O . ARG A 1 99 ? 2.121 -15.648 -19.516 1 98 99 ARG A O 1
ATOM 770 N N . TYR A 1 100 ? 1.817 -15.445 -17.359 1 97.62 100 TYR A N 1
ATOM 771 C CA . TYR A 1 100 ? 1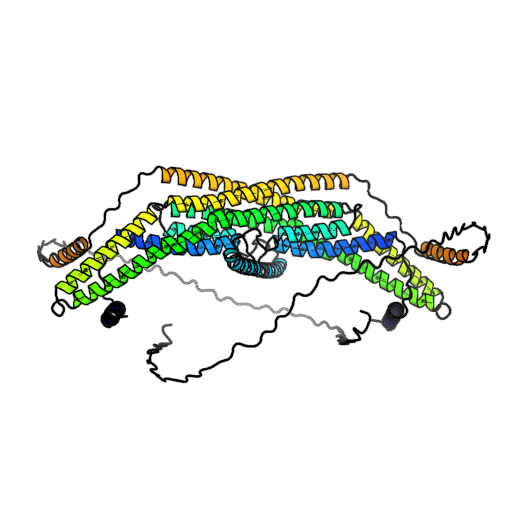.715 -16.891 -17.156 1 97.62 100 TYR A CA 1
ATOM 772 C C . TYR A 1 100 ? 0.401 -17.422 -17.703 1 97.62 100 TYR A C 1
ATOM 774 O O . TYR A 1 100 ? 0.341 -18.562 -18.188 1 97.62 100 TYR A O 1
ATOM 782 N N . GLY A 1 101 ? -0.674 -16.594 -17.625 1 97.31 101 GLY A N 1
ATOM 783 C CA . GLY A 1 101 ? -1.921 -17.016 -18.25 1 97.31 101 GLY A CA 1
ATOM 784 C C . GLY A 1 101 ? -1.788 -17.266 -19.75 1 97.31 101 GLY A C 1
ATOM 785 O O . GLY A 1 101 ? -2.305 -18.25 -20.266 1 97.31 101 GLY A O 1
ATOM 786 N N . LEU A 1 102 ? -1.062 -16.438 -20.391 1 96.94 102 LEU A N 1
ATOM 787 C CA . LEU A 1 102 ? -0.852 -16.562 -21.828 1 96.94 102 LEU A CA 1
ATOM 788 C C . LEU A 1 102 ? 0.081 -17.734 -22.156 1 96.94 102 LEU A C 1
ATOM 790 O O . LEU A 1 102 ? -0.128 -18.453 -23.125 1 96.94 102 LEU A O 1
ATOM 794 N N . GLU A 1 103 ? 1.063 -17.922 -21.281 1 96.56 103 GLU A N 1
ATOM 795 C CA . GLU A 1 103 ? 2.021 -19 -21.469 1 96.56 103 GLU A CA 1
ATOM 796 C C . GLU A 1 103 ? 1.354 -20.359 -21.328 1 96.56 103 GLU A C 1
ATOM 798 O O . GLU A 1 103 ? 1.754 -21.328 -21.969 1 96.56 103 GLU A O 1
ATOM 803 N N . LEU A 1 104 ? 0.355 -20.5 -20.469 1 94.75 104 LEU A N 1
ATOM 804 C CA . LEU A 1 104 ? -0.345 -21.766 -20.25 1 94.75 104 LEU A CA 1
ATOM 805 C C . LEU A 1 104 ? -1.223 -22.125 -21.453 1 94.75 104 LEU A C 1
ATOM 807 O O . LEU A 1 104 ? -1.492 -23.297 -21.703 1 94.75 104 LEU A O 1
ATOM 811 N N . GLY A 1 105 ? -1.682 -21.125 -22.188 1 88.19 105 GLY A N 1
ATOM 812 C CA . GLY A 1 105 ? -2.441 -21.375 -23.391 1 88.19 105 GLY A CA 1
ATOM 813 C C . GLY A 1 105 ? -3.939 -21.25 -23.203 1 88.19 105 GLY A C 1
ATOM 814 O O . GLY A 1 105 ? -4.418 -21.172 -22.062 1 88.19 105 GLY A O 1
ATOM 815 N N . GLU A 1 106 ? -4.699 -21.375 -24.281 1 84.38 106 GLU A N 1
ATOM 816 C CA . GLU A 1 106 ? -6.129 -21.094 -24.297 1 84.38 106 GLU A CA 1
ATOM 817 C C . GLU A 1 106 ? -6.934 -22.281 -23.781 1 84.38 106 GLU A C 1
ATOM 819 O O . GLU A 1 106 ? -8.086 -22.125 -23.375 1 84.38 106 GLU A O 1
ATOM 824 N N . ASP A 1 107 ? -6.262 -23.438 -23.734 1 86.31 107 ASP A N 1
ATOM 825 C CA . ASP A 1 107 ? -7.004 -24.641 -23.328 1 86.31 107 ASP A CA 1
ATOM 826 C C . ASP A 1 107 ? -6.965 -24.812 -21.812 1 86.31 107 ASP A C 1
ATOM 828 O O . ASP A 1 107 ? -7.629 -25.703 -21.281 1 86.31 107 ASP A O 1
ATOM 832 N N . SER A 1 108 ? -6.254 -24 -21.156 1 90.69 108 SER A N 1
ATOM 833 C CA . SER A 1 108 ? -6.137 -24.094 -19.703 1 90.69 108 SER A CA 1
ATOM 834 C C . SER A 1 108 ? -7.156 -23.203 -19 1 90.69 108 SER A C 1
ATOM 836 O O . SER A 1 108 ? -7.148 -21.984 -19.188 1 90.69 108 SER A O 1
ATOM 838 N N . VAL A 1 109 ? -7.996 -23.781 -18.172 1 93.06 109 VAL A N 1
ATOM 839 C CA . VAL A 1 109 ? -8.977 -23.016 -17.422 1 93.06 109 VAL A CA 1
ATOM 840 C C . VAL A 1 109 ? -8.266 -22.078 -16.438 1 93.06 109 VAL A C 1
ATOM 842 O O . VAL A 1 109 ? -8.672 -20.938 -16.25 1 93.06 109 VAL A O 1
ATOM 845 N N . PHE A 1 110 ? -7.227 -22.625 -15.867 1 94.62 110 PHE A N 1
ATOM 846 C CA . PHE A 1 110 ? -6.406 -21.812 -14.961 1 94.62 110 PHE A CA 1
ATOM 847 C C . PHE A 1 110 ? -5.773 -20.641 -15.695 1 94.62 110 PHE A C 1
ATOM 849 O O . PHE A 1 110 ? -5.766 -19.516 -15.195 1 94.62 110 PHE A O 1
ATOM 856 N N . GLY A 1 111 ? -5.254 -20.906 -16.844 1 95.38 111 GLY A N 1
ATOM 857 C CA . GLY A 1 111 ? -4.672 -19.844 -17.656 1 95.38 111 GLY A CA 1
ATOM 858 C C . GLY A 1 111 ? -5.652 -18.734 -18 1 95.38 111 GLY A C 1
ATOM 859 O O . GLY A 1 111 ? -5.312 -17.562 -17.906 1 95.38 111 GLY A O 1
ATOM 860 N N . HIS A 1 112 ? -6.859 -19.141 -18.328 1 95.31 112 HIS A N 1
ATOM 861 C CA . HIS A 1 112 ? -7.898 -18.172 -18.656 1 95.31 112 HIS A CA 1
ATOM 862 C C . HIS A 1 112 ? -8.242 -17.312 -17.438 1 95.31 112 HIS A C 1
ATOM 864 O O . HIS A 1 112 ? -8.445 -16.094 -17.578 1 95.31 112 HIS A O 1
ATOM 870 N N . ALA A 1 113 ? -8.328 -17.969 -16.312 1 97.19 113 ALA A N 1
ATOM 871 C CA . ALA A 1 113 ? -8.625 -17.25 -15.086 1 97.19 113 ALA A CA 1
ATOM 872 C C . ALA A 1 113 ? -7.527 -16.234 -14.773 1 97.19 113 ALA A C 1
ATOM 874 O O . ALA A 1 113 ? -7.812 -15.102 -14.367 1 97.19 113 ALA A O 1
ATOM 875 N N . LEU A 1 114 ? -6.305 -16.594 -15.031 1 97.62 114 LEU A N 1
ATOM 876 C CA . LEU A 1 114 ? -5.176 -15.703 -14.797 1 97.62 114 LEU A CA 1
ATOM 877 C C . LEU A 1 114 ? -5.254 -14.484 -15.711 1 97.62 114 LEU A C 1
ATOM 879 O O . LEU A 1 114 ? -4.98 -13.359 -15.281 1 97.62 114 LEU A O 1
ATOM 883 N N . VAL A 1 115 ? -5.602 -14.695 -16.906 1 98.12 115 VAL A N 1
ATOM 884 C CA . VAL A 1 115 ? -5.695 -13.602 -17.859 1 98.12 115 VAL A CA 1
ATOM 885 C C . VAL A 1 115 ? -6.797 -12.633 -17.438 1 98.12 115 VAL A C 1
ATOM 887 O O . VAL A 1 115 ? -6.59 -11.414 -17.406 1 98.12 115 VAL A O 1
ATOM 890 N N . ASP A 1 116 ? -7.934 -13.188 -17.047 1 98 116 ASP A N 1
ATOM 891 C CA . ASP A 1 116 ? -9.031 -12.352 -16.578 1 98 116 ASP A CA 1
ATOM 892 C C . ASP A 1 116 ? -8.617 -11.547 -15.344 1 98 116 ASP A C 1
ATOM 894 O O . ASP A 1 116 ? -8.906 -10.352 -15.258 1 98 116 ASP A O 1
ATOM 898 N N . MET A 1 117 ? -7.984 -12.156 -14.461 1 98.38 117 MET A N 1
ATOM 899 C CA . MET A 1 117 ? -7.543 -11.5 -13.234 1 98.38 117 MET A CA 1
ATOM 900 C C . MET A 1 117 ? -6.473 -10.453 -13.539 1 98.38 117 MET A C 1
ATOM 902 O O . MET A 1 117 ? -6.477 -9.375 -12.945 1 98.38 117 MET A O 1
ATOM 906 N N . GLY A 1 118 ? -5.555 -10.859 -14.414 1 98.62 118 GLY A N 1
ATOM 907 C CA . GLY A 1 118 ? -4.504 -9.922 -14.781 1 98.62 118 GLY A CA 1
ATOM 908 C C . GLY A 1 118 ? -5.031 -8.625 -15.352 1 98.62 118 GLY A C 1
ATOM 909 O O . GLY A 1 118 ? -4.555 -7.543 -15 1 98.62 118 GLY A O 1
ATOM 910 N N . GLU A 1 119 ? -6.008 -8.719 -16.203 1 98.38 119 GLU A N 1
ATOM 911 C CA . GLU A 1 119 ? -6.621 -7.531 -16.781 1 98.38 119 GLU A CA 1
ATOM 912 C C . GLU A 1 119 ? -7.293 -6.672 -15.719 1 98.38 119 GLU A C 1
ATOM 914 O O . GLU A 1 119 ? -7.168 -5.445 -15.734 1 98.38 119 GLU A O 1
ATOM 919 N N . ALA A 1 120 ? -7.98 -7.316 -14.844 1 98.62 120 ALA A N 1
ATOM 920 C CA . ALA A 1 120 ? -8.641 -6.598 -13.758 1 98.62 120 ALA A CA 1
ATOM 921 C C . ALA A 1 120 ? -7.625 -5.902 -12.859 1 98.62 120 ALA A C 1
ATOM 923 O O . ALA A 1 120 ? -7.828 -4.762 -12.438 1 98.62 120 ALA A O 1
ATOM 924 N N . MET A 1 121 ? -6.547 -6.582 -12.602 1 98.31 121 MET A N 1
ATOM 925 C CA . MET A 1 121 ? -5.516 -6.012 -11.742 1 98.31 121 MET A CA 1
ATOM 926 C C . MET A 1 121 ? -4.855 -4.809 -12.414 1 98.31 121 MET A C 1
ATOM 928 O O . MET A 1 121 ? -4.484 -3.846 -11.742 1 98.31 121 MET A O 1
ATOM 932 N N . ARG A 1 122 ? -4.699 -4.871 -13.68 1 97.94 122 ARG A N 1
ATOM 933 C CA . ARG A 1 122 ? -4.172 -3.723 -14.414 1 97.94 122 ARG A CA 1
ATOM 934 C C . ARG A 1 122 ? -5.117 -2.531 -14.312 1 97.94 122 ARG A C 1
ATOM 936 O O . ARG A 1 122 ? -4.676 -1.389 -14.188 1 97.94 122 ARG A O 1
ATOM 943 N N . GLN A 1 123 ? -6.363 -2.799 -14.43 1 98.38 123 GLN A N 1
ATOM 944 C CA . GLN A 1 123 ? -7.352 -1.742 -14.234 1 98.38 123 GLN A CA 1
ATOM 945 C C . GLN A 1 123 ? -7.254 -1.148 -12.836 1 98.38 123 GLN A C 1
ATOM 947 O O . GLN A 1 123 ? -7.348 0.068 -12.664 1 98.38 123 GLN A O 1
ATOM 952 N N . MET A 1 124 ? -7.082 -2.061 -11.891 1 97.81 124 MET A N 1
ATOM 953 C CA . MET A 1 124 ? -6.93 -1.611 -10.508 1 97.81 124 MET A CA 1
ATOM 954 C C . MET A 1 124 ? -5.719 -0.698 -10.367 1 97.81 124 MET A C 1
ATOM 956 O O . MET A 1 124 ? -5.734 0.242 -9.57 1 97.81 124 MET A O 1
ATOM 960 N N . ALA A 1 125 ? -4.656 -1.015 -11.109 1 97.19 125 ALA A N 1
ATOM 961 C CA . ALA A 1 125 ? -3.465 -0.171 -11.086 1 97.19 125 ALA A CA 1
ATOM 962 C C . ALA A 1 125 ? -3.779 1.235 -11.594 1 97.19 125 ALA A C 1
ATOM 964 O O . ALA A 1 125 ? -3.305 2.225 -11.031 1 97.19 125 ALA A O 1
ATOM 965 N N . ASP A 1 126 ? -4.555 1.326 -12.586 1 96.88 126 ASP A N 1
ATOM 966 C CA . ASP A 1 126 ? -4.961 2.621 -13.125 1 96.88 126 ASP A CA 1
ATOM 967 C C . ASP A 1 126 ? -5.793 3.4 -12.109 1 96.88 126 ASP A C 1
ATOM 969 O O . ASP A 1 126 ? -5.66 4.621 -12 1 96.88 126 ASP A O 1
ATOM 973 N N . VAL A 1 127 ? -6.688 2.668 -11.461 1 97.75 127 VAL A N 1
ATOM 974 C CA . VAL A 1 127 ? -7.516 3.293 -10.43 1 97.75 127 VAL A CA 1
ATOM 975 C C . VAL A 1 127 ? -6.629 3.84 -9.312 1 97.75 127 VAL A C 1
ATOM 977 O O . VAL A 1 127 ? -6.863 4.941 -8.812 1 97.75 127 VAL A O 1
ATOM 980 N N . LYS A 1 128 ? -5.621 3.051 -8.93 1 96.75 128 LYS A N 1
ATOM 981 C CA . LYS A 1 128 ? -4.684 3.49 -7.898 1 96.75 128 LYS A CA 1
ATOM 982 C C . LYS A 1 128 ? -3.904 4.719 -8.359 1 96.75 128 LYS A C 1
ATOM 984 O O . LYS A 1 128 ? -3.643 5.625 -7.562 1 96.75 128 LYS A O 1
ATOM 989 N N . ASP A 1 129 ? -3.486 4.77 -9.594 1 94.75 129 ASP A N 1
ATOM 990 C CA . ASP A 1 129 ? -2.811 5.938 -10.148 1 94.75 129 ASP A CA 1
ATOM 991 C C . ASP A 1 129 ? -3.693 7.18 -10.055 1 94.75 129 ASP A C 1
ATOM 993 O O . ASP A 1 129 ? -3.213 8.266 -9.727 1 94.75 129 ASP A O 1
ATOM 997 N N . SER A 1 130 ? -4.914 6.988 -10.375 1 96.06 130 SER A N 1
ATOM 998 C CA . SER A 1 130 ? -5.859 8.094 -10.305 1 96.06 130 SER A CA 1
ATOM 999 C C . SER A 1 130 ? -5.996 8.617 -8.875 1 96.06 130 SER A C 1
ATOM 1001 O O . SER A 1 130 ? -6.129 9.82 -8.656 1 96.06 130 SER A O 1
ATOM 1003 N N . LEU A 1 131 ? -6.027 7.684 -7.926 1 96.88 131 LEU A N 1
ATOM 1004 C CA . LEU A 1 131 ? -6.062 8.078 -6.523 1 96.88 131 LEU A CA 1
ATOM 1005 C C . LEU A 1 131 ? -4.852 8.938 -6.168 1 96.88 131 LEU A C 1
ATOM 1007 O O . LEU A 1 131 ? -4.996 10 -5.555 1 96.88 131 LEU A O 1
ATOM 1011 N N . ASP A 1 132 ? -3.656 8.516 -6.551 1 94.38 132 ASP A N 1
ATOM 1012 C CA . ASP A 1 132 ? -2.418 9.227 -6.254 1 94.38 132 ASP A CA 1
ATOM 1013 C C . ASP A 1 132 ? -2.449 10.648 -6.816 1 94.38 132 ASP A C 1
ATOM 1015 O O . ASP A 1 132 ? -2.109 11.602 -6.121 1 94.38 132 ASP A O 1
ATOM 1019 N N . ILE A 1 133 ? -2.834 10.766 -8.016 1 93.06 133 ILE A N 1
ATOM 1020 C CA . ILE A 1 133 ? -2.871 12.055 -8.695 1 93.06 133 ILE A CA 1
ATOM 1021 C C . ILE A 1 133 ? -3.883 12.969 -8.008 1 93.06 133 ILE A C 1
ATOM 1023 O O . ILE A 1 133 ? -3.586 14.133 -7.734 1 93.06 133 ILE A O 1
ATOM 1027 N N . ASN A 1 134 ? -5.051 12.414 -7.75 1 96.19 134 ASN A N 1
ATOM 1028 C CA . ASN A 1 134 ? -6.113 13.195 -7.121 1 96.19 134 ASN A CA 1
ATOM 1029 C C . ASN A 1 134 ? -5.707 13.688 -5.734 1 96.19 134 ASN A C 1
ATOM 1031 O O . ASN A 1 134 ? -5.91 14.852 -5.402 1 96.19 134 ASN A O 1
ATOM 1035 N N . VAL A 1 135 ? -5.145 12.844 -4.938 1 96.88 135 VAL A N 1
ATOM 1036 C CA . VAL A 1 135 ? -4.742 13.195 -3.58 1 96.88 135 VAL A CA 1
ATOM 1037 C C . VAL A 1 135 ? -3.605 14.211 -3.629 1 96.88 135 VAL A C 1
ATOM 1039 O O . VAL A 1 135 ? -3.564 15.148 -2.822 1 96.88 135 VAL A O 1
ATOM 1042 N N . LYS A 1 136 ? -2.678 13.984 -4.52 1 93.44 136 LYS A N 1
ATOM 1043 C CA . LYS A 1 136 ? -1.583 14.938 -4.652 1 93.44 136 LYS A CA 1
ATOM 1044 C C . LYS A 1 136 ? -2.109 16.328 -4.984 1 93.44 136 LYS A C 1
ATOM 1046 O O . LYS A 1 136 ? -1.74 17.312 -4.332 1 93.44 136 LYS A O 1
ATOM 1051 N N . GLN A 1 137 ? -3.027 16.438 -5.875 1 93.81 137 GLN A N 1
ATOM 1052 C CA . GLN A 1 137 ? -3.518 17.703 -6.391 1 93.81 137 GLN A CA 1
ATOM 1053 C C . GLN A 1 137 ? -4.461 18.375 -5.395 1 93.81 137 GLN A C 1
ATOM 1055 O O . GLN A 1 137 ? -4.414 19.594 -5.211 1 93.81 137 GLN A O 1
ATOM 1060 N N . ASN A 1 138 ? -5.273 17.578 -4.785 1 95.81 138 ASN A N 1
ATOM 1061 C CA . ASN A 1 138 ? -6.391 18.156 -4.055 1 95.81 138 ASN A CA 1
ATOM 1062 C C . ASN A 1 138 ? -6.156 18.125 -2.549 1 95.81 138 ASN A C 1
ATOM 1064 O O . ASN A 1 138 ? -6.941 18.672 -1.78 1 95.81 138 ASN A O 1
ATOM 1068 N N . PHE A 1 139 ? -5.117 17.562 -2.168 1 97.06 139 PHE A N 1
ATOM 1069 C CA . PHE A 1 139 ? -4.855 17.5 -0.734 1 97.06 139 PHE A CA 1
ATOM 1070 C C . PHE A 1 139 ? -3.406 17.875 -0.432 1 97.06 139 PHE A C 1
ATOM 1072 O O . PHE A 1 139 ? -3.143 18.828 0.298 1 97.06 139 PHE A O 1
ATOM 1079 N N . ILE A 1 140 ? -2.467 17.109 -1.017 1 94.94 140 ILE A N 1
ATOM 1080 C CA . ILE A 1 140 ? -1.054 17.25 -0.684 1 94.94 140 ILE A CA 1
ATOM 1081 C C . ILE A 1 140 ? -0.571 18.641 -1.101 1 94.94 140 ILE A C 1
ATOM 1083 O O . ILE A 1 140 ? -0.001 19.375 -0.291 1 94.94 140 ILE A O 1
ATOM 1087 N N . ASP A 1 141 ? -0.807 19.047 -2.348 1 93.88 141 ASP A N 1
ATOM 1088 C CA . ASP A 1 141 ? -0.32 20.328 -2.848 1 93.88 141 ASP A CA 1
ATOM 1089 C C . ASP A 1 141 ? -0.927 21.484 -2.062 1 93.88 141 ASP A C 1
ATOM 1091 O O . ASP A 1 141 ? -0.208 22.375 -1.614 1 93.88 141 ASP A O 1
ATOM 1095 N N . PRO A 1 142 ? -2.215 21.5 -1.884 1 95 142 PRO A N 1
ATOM 1096 C CA . PRO A 1 142 ? -2.812 22.578 -1.09 1 95 142 PRO A CA 1
ATOM 1097 C C . PRO A 1 142 ? -2.268 22.625 0.336 1 95 142 PRO A C 1
ATOM 1099 O O . PRO A 1 142 ? -2.023 23.703 0.868 1 95 142 PRO A O 1
ATOM 1102 N N . LEU A 1 143 ? -2.107 21.5 0.986 1 94.69 143 LEU A N 1
ATOM 1103 C CA . LEU A 1 143 ? -1.584 21.469 2.348 1 94.69 143 LEU A CA 1
ATOM 1104 C C . LEU A 1 143 ? -0.138 21.938 2.391 1 94.69 143 LEU A C 1
ATOM 1106 O O . LEU A 1 143 ? 0.277 22.594 3.354 1 94.69 143 LEU A O 1
ATOM 1110 N N . GLN A 1 144 ? 0.599 21.594 1.37 1 93.75 144 GLN A N 1
ATOM 1111 C CA . GLN A 1 144 ? 1.972 22.078 1.266 1 93.75 144 GLN A CA 1
ATOM 1112 C C . GLN A 1 144 ? 2.01 23.594 1.118 1 93.75 144 GLN A C 1
ATOM 1114 O O . GLN A 1 144 ? 2.883 24.25 1.685 1 93.75 144 GLN A O 1
ATOM 1119 N N . ASN A 1 145 ? 1.114 24.078 0.319 1 93.81 145 ASN A N 1
ATOM 1120 C CA . ASN A 1 145 ? 1.012 25.516 0.154 1 93.81 145 ASN A CA 1
ATOM 1121 C C . ASN A 1 145 ? 0.679 26.203 1.474 1 93.81 145 ASN A C 1
ATOM 1123 O O . ASN A 1 145 ? 1.206 27.281 1.766 1 93.81 145 ASN A O 1
ATOM 1127 N N . LEU A 1 146 ? -0.208 25.594 2.178 1 93.88 146 LEU A N 1
ATOM 1128 C CA . LEU A 1 146 ? -0.554 26.109 3.498 1 93.88 146 LEU A CA 1
ATOM 1129 C C . LEU A 1 146 ? 0.68 26.188 4.391 1 93.88 146 LEU A C 1
ATOM 1131 O O . LEU A 1 146 ? 0.873 27.172 5.102 1 93.88 146 LEU A O 1
ATOM 1135 N N . GLN A 1 147 ? 1.504 25.188 4.359 1 93.38 147 GLN A N 1
ATOM 1136 C CA . GLN A 1 147 ? 2.713 25.109 5.172 1 93.38 147 GLN A CA 1
ATOM 1137 C C . GLN A 1 147 ? 3.754 26.125 4.707 1 93.38 147 GLN A C 1
ATOM 1139 O O . GLN A 1 147 ? 4.305 26.875 5.52 1 93.38 147 GLN A O 1
ATOM 1144 N N . ASP A 1 148 ? 3.932 26.234 3.457 1 93.94 148 ASP A N 1
ATOM 1145 C CA . ASP A 1 148 ? 5.047 26.984 2.889 1 93.94 148 ASP A CA 1
ATOM 1146 C C . ASP A 1 148 ? 4.711 28.469 2.791 1 93.94 148 ASP A C 1
ATOM 1148 O O . ASP A 1 148 ? 5.609 29.312 2.711 1 93.94 148 ASP A O 1
ATOM 1152 N N . LYS A 1 149 ? 3.479 28.781 2.793 1 94.38 149 LYS A N 1
ATOM 1153 C CA . LYS A 1 149 ? 3.098 30.188 2.641 1 94.38 149 LYS A CA 1
ATOM 1154 C C . LYS A 1 149 ? 2.488 30.734 3.928 1 94.38 149 LYS A C 1
ATOM 1156 O O . LYS A 1 149 ? 3.176 31.391 4.719 1 94.38 149 LYS A O 1
ATOM 1161 N N . ASP A 1 150 ? 1.301 30.297 4.297 1 93.62 150 ASP A N 1
ATOM 1162 C CA . ASP A 1 150 ? 0.545 30.875 5.402 1 93.62 150 ASP A CA 1
ATOM 1163 C C . ASP A 1 150 ? 1.236 30.609 6.738 1 93.62 150 ASP A C 1
ATOM 1165 O O . ASP A 1 150 ? 1.469 31.531 7.516 1 93.62 150 ASP A O 1
ATOM 1169 N N . LEU A 1 151 ? 1.544 29.391 7.031 1 95.75 151 LEU A N 1
ATOM 1170 C CA . LEU A 1 151 ? 2.117 29.031 8.328 1 95.75 151 LEU A CA 1
ATOM 1171 C C . LEU A 1 151 ? 3.547 29.547 8.445 1 95.75 151 LEU A C 1
ATOM 1173 O O . LEU A 1 151 ? 3.979 29.938 9.531 1 95.75 151 LEU A O 1
ATOM 1177 N N . LYS A 1 152 ? 4.25 29.562 7.359 1 96.25 152 LYS A N 1
ATOM 1178 C CA . LYS A 1 152 ? 5.605 30.109 7.363 1 96.25 152 LYS A CA 1
ATOM 1179 C C . LYS A 1 152 ? 5.594 31.609 7.66 1 96.25 152 LYS A C 1
ATOM 1181 O O . LYS A 1 152 ? 6.434 32.094 8.414 1 96.25 152 LYS A O 1
ATOM 1186 N N . GLU A 1 153 ? 4.66 32.281 7.027 1 96.5 153 GLU A N 1
ATOM 1187 C CA . GLU A 1 153 ? 4.512 33.719 7.273 1 96.5 153 GLU A CA 1
ATOM 1188 C C . GLU A 1 153 ? 4.199 34 8.742 1 96.5 153 GLU A C 1
ATOM 1190 O O . GLU A 1 153 ? 4.773 34.906 9.336 1 96.5 153 GLU A O 1
ATOM 1195 N N . ILE A 1 154 ? 3.307 33.281 9.289 1 96.81 154 ILE A N 1
ATOM 1196 C CA . ILE A 1 154 ? 2.936 33.469 10.688 1 96.81 154 ILE A CA 1
ATOM 1197 C C . ILE A 1 154 ? 4.141 33.188 11.578 1 96.81 154 ILE A C 1
ATOM 1199 O O . ILE A 1 154 ? 4.398 33.906 12.539 1 96.81 154 ILE A O 1
ATOM 1203 N N . THR A 1 155 ? 4.883 32.125 11.242 1 95.94 155 THR A N 1
ATOM 1204 C CA . THR A 1 155 ? 6.078 31.781 12.008 1 95.94 155 THR A CA 1
ATOM 1205 C C . THR A 1 155 ? 7.105 32.906 11.938 1 95.94 155 THR A C 1
ATOM 1207 O O . THR A 1 155 ? 7.777 33.219 12.93 1 95.94 155 THR A O 1
ATOM 1210 N N . HIS A 1 156 ? 7.164 33.531 10.789 1 96.38 156 HIS A N 1
ATOM 1211 C CA . HIS A 1 156 ? 8.062 34.656 10.625 1 96.38 156 HIS A CA 1
ATOM 1212 C C . HIS A 1 156 ? 7.637 35.812 11.508 1 96.38 156 HIS A C 1
ATOM 1214 O O . HIS A 1 156 ? 8.477 36.438 12.172 1 96.38 156 HIS A O 1
ATOM 1220 N N . HIS A 1 157 ? 6.332 36.125 11.547 1 96.81 157 HIS A N 1
ATOM 1221 C CA . HIS A 1 157 ? 5.805 37.156 12.406 1 96.81 157 HIS A CA 1
ATOM 1222 C C . HIS A 1 157 ? 6.078 36.875 13.875 1 96.81 157 HIS A C 1
ATOM 1224 O O . HIS A 1 157 ? 6.426 37.781 14.641 1 96.81 157 HIS A O 1
ATOM 1230 N N . LEU A 1 158 ? 5.918 35.656 14.211 1 95.94 158 LEU A N 1
ATOM 1231 C CA . LEU A 1 158 ? 6.125 35.25 15.602 1 95.94 158 LEU A CA 1
ATOM 1232 C C . LEU A 1 158 ? 7.59 35.375 15.992 1 95.94 158 LEU A C 1
ATOM 1234 O O . LEU A 1 158 ? 7.906 35.812 17.109 1 95.94 158 LEU A O 1
ATOM 1238 N N . LYS A 1 159 ? 8.516 35 15.109 1 95.19 159 LYS A N 1
ATOM 1239 C CA . LYS A 1 159 ? 9.945 35.156 15.359 1 95.19 159 LYS A CA 1
ATOM 1240 C C . LYS A 1 159 ? 10.312 36.625 15.508 1 95.19 159 LYS A C 1
ATOM 1242 O O . LYS A 1 159 ? 11.109 37 16.375 1 95.19 159 LYS A O 1
ATOM 1247 N N . LYS A 1 160 ? 9.758 37.469 14.641 1 95.12 160 LYS A N 1
ATOM 1248 C CA . LYS A 1 160 ? 9.977 38.906 14.727 1 95.12 160 LYS A CA 1
ATOM 1249 C C . LYS A 1 160 ? 9.461 39.469 16.047 1 95.12 160 LYS A C 1
ATOM 1251 O O . LYS A 1 160 ? 10.102 40.312 16.656 1 95.12 160 LYS A O 1
ATOM 1256 N N . LEU A 1 161 ? 8.289 39 16.422 1 94.94 161 LEU A N 1
ATOM 1257 C CA . LEU A 1 161 ? 7.688 39.406 17.688 1 94.94 161 LEU A CA 1
ATOM 1258 C C . LEU A 1 161 ? 8.586 39.031 18.859 1 94.94 161 LEU A C 1
ATOM 1260 O O . LEU A 1 161 ? 8.789 39.844 19.766 1 94.94 161 LEU A O 1
ATOM 1264 N N . GLU A 1 162 ? 9.102 37.812 18.844 1 92.31 162 GLU A N 1
ATOM 1265 C CA . GLU A 1 162 ? 9.992 37.375 19.906 1 92.31 162 GLU A CA 1
ATOM 1266 C C . GLU A 1 162 ? 11.25 38.25 19.969 1 92.31 162 GLU A C 1
ATOM 1268 O O . GLU A 1 162 ? 11.742 38.562 21.047 1 92.31 162 GLU A O 1
ATOM 1273 N N . GLY A 1 163 ? 11.773 38.562 18.859 1 91.5 163 GLY A N 1
ATOM 1274 C CA . GLY A 1 163 ? 12.922 39.469 18.812 1 91.5 163 GLY A CA 1
ATOM 1275 C C . GLY A 1 163 ? 12.648 40.844 19.391 1 91.5 163 GLY A C 1
ATOM 1276 O O . GLY A 1 163 ? 13.477 41.406 20.094 1 91.5 163 GLY A O 1
ATOM 1277 N N . ARG A 1 164 ? 11.461 41.375 19.016 1 92.75 164 ARG A N 1
ATOM 1278 C CA . ARG A 1 164 ? 11.062 42.688 19.531 1 92.75 164 ARG A CA 1
ATOM 1279 C C . ARG A 1 164 ? 10.828 42.656 21.031 1 92.75 164 ARG A C 1
ATOM 1281 O O . ARG A 1 164 ? 11.109 43.594 21.75 1 92.75 164 ARG A O 1
ATOM 1288 N N . ARG A 1 165 ? 10.227 41.562 21.422 1 91.56 165 ARG A N 1
ATOM 1289 C CA . ARG A 1 165 ? 10.008 41.375 22.859 1 91.56 165 ARG A CA 1
ATOM 1290 C C . ARG A 1 165 ? 11.328 41.344 23.609 1 91.56 165 ARG A C 1
ATOM 1292 O O . ARG A 1 165 ? 11.469 42 24.656 1 91.56 165 ARG A O 1
ATOM 1299 N N . LEU A 1 166 ? 12.32 40.688 23.109 1 90.19 166 LEU A N 1
ATOM 1300 C CA . LEU A 1 166 ? 13.633 40.594 23.734 1 90.19 166 LEU A CA 1
ATOM 1301 C C . LEU A 1 166 ? 14.305 41.969 23.766 1 90.19 166 LEU A C 1
ATOM 1303 O O . LEU A 1 166 ? 14.938 42.344 24.766 1 90.19 166 LEU A O 1
ATOM 1307 N N . ASP A 1 167 ? 14.203 42.719 22.719 1 90.31 167 ASP A N 1
ATOM 1308 C CA . ASP A 1 167 ? 14.773 44.062 22.641 1 90.31 167 ASP A CA 1
ATOM 1309 C C . ASP A 1 167 ? 14.117 44.969 23.672 1 90.31 167 ASP A C 1
ATOM 1311 O O . ASP A 1 167 ? 14.805 45.75 24.344 1 90.31 167 ASP A O 1
ATOM 1315 N N . PHE A 1 168 ? 12.812 44.844 23.719 1 90.19 168 PHE A N 1
ATOM 1316 C CA . PHE A 1 168 ? 12.062 45.656 24.672 1 90.19 168 PHE A CA 1
ATOM 1317 C C . PHE A 1 168 ? 12.445 45.281 26.109 1 90.19 168 PHE A C 1
ATOM 1319 O O . PHE A 1 168 ? 12.719 46.188 26.922 1 90.19 168 PHE A O 1
ATOM 1326 N N . ASP A 1 169 ? 12.492 44.062 26.422 1 88.88 169 ASP A N 1
ATOM 1327 C CA . ASP A 1 169 ? 12.828 43.594 27.766 1 88.88 169 ASP A CA 1
ATOM 1328 C C . ASP A 1 169 ? 14.242 44.031 28.141 1 88.88 169 ASP A C 1
ATOM 1330 O O . ASP A 1 169 ? 14.492 44.375 29.297 1 88.88 169 ASP A O 1
ATOM 1334 N N . TYR A 1 170 ? 15.172 43.969 27.25 1 86.62 170 TYR A N 1
ATOM 1335 C CA . TYR A 1 170 ? 16.547 44.406 27.484 1 86.62 170 TYR A CA 1
ATOM 1336 C C . TYR A 1 170 ? 16.594 45.875 27.828 1 86.62 170 TYR A C 1
ATOM 1338 O O . TYR A 1 170 ? 17.25 46.281 28.797 1 86.62 170 TYR A O 1
ATOM 1346 N N . LYS A 1 171 ? 15.883 46.656 27.047 1 87.69 171 LYS A N 1
ATOM 1347 C CA . LYS A 1 171 ? 15.898 48.125 27.234 1 87.69 171 LYS A CA 1
ATOM 1348 C C . LYS A 1 171 ? 15.125 48.531 28.469 1 87.69 171 LYS A C 1
ATOM 1350 O O . LYS A 1 171 ? 15.492 49.5 29.156 1 87.69 171 LYS A O 1
ATOM 1355 N N . LYS A 1 172 ? 14.086 47.781 28.703 1 86 172 LYS A N 1
ATOM 1356 C CA . LYS A 1 172 ? 13.289 48.031 29.891 1 86 172 LYS A CA 1
ATOM 1357 C C . LYS A 1 172 ? 14.117 47.812 31.156 1 86 172 LYS A C 1
ATOM 1359 O O . LYS A 1 172 ? 14 48.594 32.125 1 86 172 LYS A O 1
ATOM 1364 N N . LYS A 1 173 ? 14.898 46.844 31.219 1 84.81 173 LYS A N 1
ATOM 1365 C CA . LYS A 1 173 ? 15.75 46.531 32.344 1 84.81 173 LYS A CA 1
ATOM 1366 C C . LYS A 1 173 ? 16.797 47.625 32.562 1 84.81 173 LYS A C 1
ATOM 1368 O O . LYS A 1 173 ? 17.297 47.812 33.688 1 84.81 173 LYS A O 1
ATOM 1373 N N . ARG A 1 174 ? 17.109 48.375 31.547 1 85.44 174 ARG A N 1
ATOM 1374 C CA . ARG A 1 174 ? 18.156 49.375 31.609 1 85.44 174 ARG A CA 1
ATOM 1375 C C . ARG A 1 174 ? 17.547 50.781 31.625 1 85.44 174 ARG A C 1
ATOM 1377 O O . ARG A 1 174 ? 18.156 51.75 31.141 1 85.44 174 ARG A O 1
ATOM 1384 N N . GLN A 1 175 ? 16.312 50.75 32 1 84.12 175 GLN A N 1
ATOM 1385 C CA . GLN A 1 175 ? 15.664 52.031 32.125 1 84.12 175 GLN A CA 1
ATOM 1386 C C . GLN A 1 175 ? 16.5 53 33 1 84.12 175 GLN A C 1
ATOM 1388 O O . GLN A 1 175 ? 16.984 52.594 34.062 1 84.12 175 GLN A O 1
ATOM 1393 N N . GLY A 1 176 ? 16.734 54.188 32.594 1 86.69 176 GLY A N 1
ATOM 1394 C CA . GLY A 1 176 ? 17.594 55.156 33.281 1 86.69 176 GLY A CA 1
ATOM 1395 C C . GLY A 1 176 ? 18.953 55.281 32.625 1 86.69 176 GLY A C 1
ATOM 1396 O O . GLY A 1 176 ? 19.578 56.344 32.688 1 86.69 176 GLY A O 1
ATOM 1397 N N . LYS A 1 177 ? 19.422 54.219 32.062 1 88.75 177 LYS A N 1
ATOM 1398 C CA . LYS A 1 177 ? 20.703 54.219 31.375 1 88.75 177 LYS A CA 1
ATOM 1399 C C . LYS A 1 177 ? 20.531 54.5 29.875 1 88.75 177 LYS A C 1
ATOM 1401 O O . LYS A 1 177 ? 21.484 54.875 29.188 1 88.75 177 LYS A O 1
ATOM 1406 N N . ILE A 1 178 ? 19.328 54.281 29.438 1 87.38 178 ILE A N 1
ATOM 1407 C CA . ILE A 1 178 ? 19 54.5 28.031 1 87.38 178 ILE A CA 1
ATOM 1408 C C . ILE A 1 178 ? 17.891 55.562 27.906 1 87.38 178 ILE A C 1
ATOM 1410 O O . ILE A 1 178 ? 17.062 55.688 28.812 1 87.38 178 ILE A O 1
ATOM 1414 N N . PRO A 1 179 ? 17.984 56.344 26.859 1 91.38 179 PRO A N 1
ATOM 1415 C CA . PRO A 1 179 ? 16.953 57.375 26.672 1 91.38 179 PRO A CA 1
ATOM 1416 C C . PRO A 1 179 ? 15.547 56.781 26.656 1 91.38 179 PRO A C 1
ATOM 1418 O O . PRO A 1 179 ? 15.328 55.719 26.094 1 91.38 179 PRO A O 1
ATOM 1421 N N . ASP A 1 180 ? 14.68 57.531 27.25 1 89.44 180 ASP A N 1
ATOM 1422 C CA . ASP A 1 180 ? 13.289 57.094 27.328 1 89.44 180 ASP A CA 1
ATOM 1423 C C . ASP A 1 180 ? 12.68 56.938 25.938 1 89.44 180 ASP A C 1
ATOM 1425 O O . ASP A 1 180 ? 11.805 56.094 25.719 1 89.44 180 ASP A O 1
ATOM 1429 N N . GLU A 1 181 ? 13.164 57.75 25.078 1 91.25 181 GLU A N 1
ATOM 1430 C CA . GLU A 1 181 ? 12.656 57.719 23.719 1 91.25 181 GLU A CA 1
ATOM 1431 C C . GLU A 1 181 ? 12.938 56.344 23.062 1 91.25 181 GLU A C 1
ATOM 1433 O O . GLU A 1 181 ? 12.133 55.844 22.281 1 91.25 181 GLU A O 1
ATOM 1438 N N . GLU A 1 182 ? 14.031 55.75 23.453 1 90.62 182 GLU A N 1
ATOM 1439 C CA . GLU A 1 182 ? 14.398 54.438 22.891 1 90.62 182 GLU A CA 1
ATOM 1440 C C . GLU A 1 182 ? 13.5 53.344 23.438 1 90.62 182 GLU A C 1
ATOM 1442 O O . GLU A 1 182 ? 13.164 52.375 22.719 1 90.62 182 GLU A O 1
ATOM 1447 N N . ILE A 1 183 ? 13.125 53.406 24.578 1 90 183 ILE A N 1
ATOM 1448 C CA . ILE A 1 183 ? 12.242 52.438 25.203 1 90 183 ILE A CA 1
ATOM 1449 C C . ILE A 1 183 ? 10.836 52.562 24.609 1 90 183 ILE A C 1
ATOM 1451 O O . ILE A 1 183 ? 10.188 51.531 24.344 1 90 183 ILE A O 1
ATOM 1455 N N . ARG A 1 184 ? 10.406 53.844 24.391 1 92 184 ARG A N 1
ATOM 1456 C CA . ARG A 1 184 ? 9.102 54.062 23.797 1 92 184 ARG A CA 1
ATOM 1457 C C . ARG A 1 184 ? 9.031 53.469 22.375 1 92 184 ARG A C 1
ATOM 1459 O O . ARG A 1 184 ? 8.023 52.906 21.984 1 92 184 ARG A O 1
ATOM 1466 N N . GLN A 1 185 ? 10.148 53.656 21.688 1 92.62 185 GLN A N 1
ATOM 1467 C CA . GLN A 1 185 ? 10.211 53.125 20.328 1 92.62 185 GLN A CA 1
ATOM 1468 C C . GLN A 1 185 ? 10.164 51.594 20.344 1 92.62 185 GLN A C 1
ATOM 1470 O O . GLN A 1 185 ? 9.547 50.969 19.469 1 92.62 185 GLN A O 1
ATOM 1475 N N . ALA A 1 186 ? 10.82 51.031 21.312 1 90.75 186 ALA A N 1
ATOM 1476 C CA . ALA A 1 186 ? 10.852 49.562 21.422 1 90.75 186 ALA A CA 1
ATOM 1477 C C . ALA A 1 186 ? 9.469 49 21.734 1 90.75 186 ALA A C 1
ATOM 1479 O O . ALA A 1 186 ? 9.07 47.969 21.203 1 90.75 186 ALA A O 1
ATOM 1480 N N . VAL A 1 187 ? 8.742 49.656 22.547 1 89.5 187 VAL A N 1
ATOM 1481 C CA . VAL A 1 187 ? 7.395 49.219 22.906 1 89.5 187 VAL A CA 1
ATOM 1482 C C . VAL A 1 187 ? 6.469 49.344 21.703 1 89.5 187 VAL A C 1
ATOM 1484 O O . VAL A 1 187 ? 5.629 48.469 21.469 1 89.5 187 VAL A O 1
ATOM 1487 N N . GLU A 1 188 ? 6.621 50.469 20.984 1 92.69 188 GLU A N 1
ATOM 1488 C CA . GLU A 1 188 ? 5.793 50.688 19.797 1 92.69 188 GLU A CA 1
ATOM 1489 C C . GLU A 1 188 ? 6.027 49.594 18.766 1 92.69 188 GLU A C 1
ATOM 1491 O O . GLU A 1 188 ? 5.078 49.062 18.172 1 92.69 188 GLU A O 1
ATOM 1496 N N . LYS A 1 189 ? 7.27 49.25 18.562 1 94.31 189 LYS A N 1
ATOM 1497 C CA . LYS A 1 189 ? 7.605 48.188 17.609 1 94.31 189 LYS A CA 1
ATOM 1498 C C . LYS A 1 189 ? 7.094 46.844 18.109 1 94.31 189 LYS A C 1
ATOM 1500 O O . LYS A 1 189 ? 6.656 46 17.297 1 94.31 189 LYS A O 1
ATOM 1505 N N . PHE A 1 190 ? 7.191 46.594 19.391 1 93.62 190 PHE A N 1
ATOM 1506 C CA . PHE A 1 190 ? 6.699 45.375 20.016 1 93.62 190 PHE A CA 1
ATOM 1507 C C . PHE A 1 190 ? 5.191 45.25 19.828 1 93.62 190 PHE A C 1
ATOM 1509 O O . PHE A 1 190 ? 4.699 44.188 19.422 1 93.62 190 PHE A O 1
ATOM 1516 N N . GLU A 1 191 ? 4.527 46.344 20.031 1 92 191 GLU A N 1
ATOM 1517 C CA . GLU A 1 191 ? 3.074 46.344 19.891 1 92 191 GLU A CA 1
ATOM 1518 C C . GLU A 1 191 ? 2.646 46.125 18.453 1 92 191 GLU A C 1
ATOM 1520 O O . GLU A 1 191 ? 1.671 45.438 18.188 1 92 191 GLU A O 1
ATOM 1525 N N . GLU A 1 192 ? 3.365 46.781 17.578 1 93.81 192 GLU A N 1
ATOM 1526 C CA . GLU A 1 192 ? 3.066 46.625 16.156 1 93.81 192 GLU A CA 1
ATOM 1527 C C . GLU A 1 192 ? 3.248 45.188 15.727 1 93.81 192 GLU A C 1
ATOM 1529 O O . GLU A 1 192 ? 2.424 44.625 14.984 1 93.81 192 GLU A O 1
ATOM 1534 N N . SER A 1 193 ? 4.344 44.594 16.203 1 95.12 193 SER A N 1
ATOM 1535 C CA . SER A 1 193 ? 4.617 43.219 15.859 1 95.12 193 SER A CA 1
ATOM 1536 C C . SER A 1 193 ? 3.594 42.25 16.484 1 95.12 193 SER A C 1
ATOM 1538 O O . SER A 1 193 ? 3.225 41.25 15.891 1 95.12 193 SER A O 1
ATOM 1540 N N . LYS A 1 194 ? 3.203 42.531 17.656 1 94.12 194 LYS A N 1
ATOM 1541 C CA . LYS A 1 194 ? 2.195 41.719 18.328 1 94.12 194 LYS A CA 1
ATOM 1542 C C . LYS A 1 194 ? 0.869 41.75 17.578 1 94.12 194 LYS A C 1
ATOM 1544 O O . LYS A 1 194 ? 0.243 40.719 17.359 1 94.12 194 LYS A O 1
ATOM 1549 N N . GLU A 1 195 ? 0.457 42.969 17.203 1 93.56 195 GLU A N 1
ATOM 1550 C CA . GLU A 1 195 ? -0.797 43.125 16.469 1 93.56 195 GLU A CA 1
ATOM 1551 C C . GLU A 1 195 ? -0.758 42.375 15.148 1 93.56 195 GLU A C 1
ATOM 1553 O O . GLU A 1 195 ? -1.741 41.75 14.758 1 93.56 195 GLU A O 1
ATOM 1558 N N . LEU A 1 196 ? 0.359 42.5 14.492 1 94.81 196 LEU A N 1
ATOM 1559 C CA . LEU A 1 196 ? 0.506 41.812 13.203 1 94.81 196 LEU A CA 1
ATOM 1560 C C . LEU A 1 196 ? 0.438 40.312 13.375 1 94.81 196 LEU A C 1
ATOM 1562 O O . LEU A 1 196 ? -0.256 39.625 12.617 1 94.81 196 LEU A O 1
ATOM 1566 N N . ALA A 1 197 ? 1.163 39.781 14.352 1 95.88 197 ALA A N 1
ATOM 1567 C CA . ALA A 1 197 ? 1.161 38.344 14.617 1 95.88 197 ALA A CA 1
ATOM 1568 C C . ALA A 1 197 ? -0.223 37.844 15.047 1 95.88 197 ALA A C 1
ATOM 1570 O O . ALA A 1 197 ? -0.704 36.812 14.586 1 95.88 197 ALA A O 1
ATOM 1571 N N . GLU A 1 198 ? -0.831 38.594 15.867 1 94.38 198 GLU A N 1
ATOM 1572 C CA . GLU A 1 198 ? -2.148 38.25 16.391 1 94.38 198 GLU A CA 1
ATOM 1573 C C . GLU A 1 198 ? -3.195 38.25 15.281 1 94.38 198 GLU A C 1
ATOM 1575 O O . GLU A 1 198 ? -4.031 37.344 15.227 1 94.38 198 GLU A O 1
ATOM 1580 N N . ARG A 1 199 ? -3.152 39.25 14.469 1 93.44 199 ARG A N 1
ATOM 1581 C CA . ARG A 1 199 ? -4.09 39.312 13.352 1 93.44 199 ARG A CA 1
ATOM 1582 C C . ARG A 1 199 ? -3.893 38.156 12.391 1 93.44 199 ARG A C 1
ATOM 1584 O O . ARG A 1 199 ? -4.863 37.562 11.922 1 93.44 199 ARG A O 1
ATOM 1591 N N . SER A 1 200 ? -2.672 37.875 12.125 1 95.06 200 SER A N 1
ATOM 1592 C CA . SER A 1 200 ? -2.363 36.781 11.211 1 95.06 200 SER A CA 1
ATOM 1593 C C . SER A 1 200 ? -2.832 35.438 11.781 1 95.06 200 SER A C 1
ATOM 1595 O O . SER A 1 200 ? -3.418 34.625 11.062 1 95.06 200 SER A O 1
ATOM 1597 N N . MET A 1 201 ? -2.525 35.188 13.07 1 94.94 201 MET A N 1
ATOM 1598 C CA . MET A 1 201 ? -2.949 33.938 13.703 1 94.94 201 MET A CA 1
ATOM 1599 C C . MET A 1 201 ? -4.469 33.844 13.75 1 94.94 201 MET A C 1
ATOM 1601 O O . MET A 1 201 ? -5.035 32.812 13.445 1 94.94 201 MET A O 1
ATOM 1605 N N . PHE A 1 202 ? -5.105 35 14.086 1 92.88 202 PHE A N 1
ATOM 1606 C CA . PHE A 1 202 ? -6.559 35.062 14.195 1 92.88 202 PHE A CA 1
ATOM 1607 C C . PHE A 1 202 ? -7.211 34.719 12.852 1 92.88 202 PHE A C 1
ATOM 1609 O O . PHE A 1 202 ? -8.109 33.875 12.789 1 92.88 202 PHE A O 1
ATOM 1616 N N . ASN A 1 203 ? -6.734 35.406 11.789 1 91.44 203 ASN A N 1
ATOM 1617 C CA . ASN A 1 203 ? -7.289 35.188 10.461 1 91.44 203 ASN A CA 1
ATOM 1618 C C . ASN A 1 203 ? -7.125 33.719 10.023 1 91.44 203 ASN A C 1
ATOM 1620 O O . ASN A 1 203 ? -8.023 33.156 9.406 1 91.44 203 ASN A O 1
ATOM 1624 N N . PHE A 1 204 ? -6.039 33.188 10.328 1 93.38 204 PHE A N 1
ATOM 1625 C CA . PHE A 1 204 ? -5.762 31.781 9.969 1 93.38 204 PHE A CA 1
ATOM 1626 C C . PHE A 1 204 ? -6.699 30.844 10.711 1 93.38 204 PHE A C 1
ATOM 1628 O O . PHE A 1 204 ? -7.289 29.938 10.109 1 93.38 204 PHE A O 1
ATOM 1635 N N . LEU A 1 205 ? -6.844 31.016 12.008 1 91.25 205 LEU A N 1
ATOM 1636 C CA . LEU A 1 205 ? -7.605 30.109 12.852 1 91.25 205 LEU A CA 1
ATOM 1637 C C . LEU A 1 205 ? -9.102 30.25 12.602 1 91.25 205 LEU A C 1
ATOM 1639 O O . LEU A 1 205 ? -9.867 29.312 12.789 1 91.25 205 LEU A O 1
ATOM 1643 N N . GLU A 1 206 ? -9.484 31.469 12.133 1 87.06 206 GLU A N 1
ATOM 1644 C CA . GLU A 1 206 ? -10.891 31.703 11.836 1 87.06 206 GLU A CA 1
ATOM 1645 C C . GLU A 1 206 ? -11.289 31.062 10.508 1 87.06 206 GLU A C 1
ATOM 1647 O O . GLU A 1 206 ? -12.477 30.797 10.273 1 87.06 206 GLU A O 1
ATOM 1652 N N . ASN A 1 207 ? -10.336 30.812 9.641 1 83.38 207 ASN A N 1
ATOM 1653 C CA . ASN A 1 207 ? -10.602 30.172 8.359 1 83.38 207 ASN A CA 1
ATOM 1654 C C . ASN A 1 207 ? -10.336 28.672 8.422 1 83.38 207 ASN A C 1
ATOM 1656 O O . ASN A 1 207 ? -9.75 28.094 7.5 1 83.38 207 ASN A O 1
ATOM 1660 N N . ASP A 1 208 ? -10.82 28.031 9.406 1 81.25 208 ASP A N 1
ATOM 1661 C CA . ASP A 1 208 ? -10.539 26.625 9.664 1 81.25 208 ASP A CA 1
ATOM 1662 C C . ASP A 1 208 ? -11.328 25.719 8.711 1 81.25 208 ASP A C 1
ATOM 1664 O O . ASP A 1 208 ? -10.961 24.578 8.484 1 81.25 208 ASP A O 1
ATOM 1668 N N . VAL A 1 209 ? -12.32 26.266 8.031 1 88.69 209 VAL A N 1
ATOM 1669 C CA . VAL A 1 209 ? -13.164 25.5 7.121 1 88.69 209 VAL A CA 1
ATOM 1670 C C . VAL A 1 209 ? -12.336 25.047 5.914 1 88.69 209 VAL A C 1
AT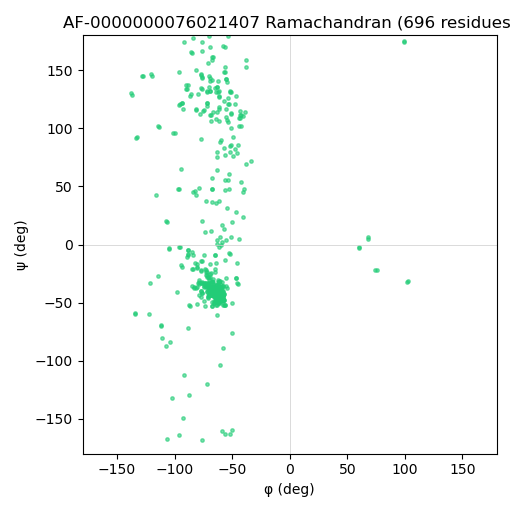OM 1672 O O . VAL A 1 209 ? -12.57 23.969 5.355 1 88.69 209 VAL A O 1
ATOM 1675 N N . GLU A 1 210 ? -11.383 25.828 5.523 1 89.38 210 GLU A N 1
ATOM 1676 C CA . GLU A 1 210 ? -10.523 25.5 4.387 1 89.38 210 GLU A CA 1
ATOM 1677 C C . GLU A 1 210 ? -9.758 24.203 4.633 1 89.38 210 GLU A C 1
ATOM 1679 O O . GLU A 1 210 ? -9.664 23.359 3.748 1 89.38 210 GLU A O 1
ATOM 1684 N N . GLN A 1 211 ? -9.227 24.078 5.789 1 91 211 GLN A N 1
ATOM 1685 C CA . GLN A 1 211 ? -8.477 22.875 6.137 1 91 211 GLN A CA 1
ATOM 1686 C C . GLN A 1 211 ? -9.383 21.656 6.156 1 91 211 GLN A C 1
ATOM 1688 O O . GLN A 1 211 ? -8.992 20.578 5.699 1 91 211 GLN A O 1
ATOM 1693 N N . VAL A 1 212 ? -10.578 21.812 6.656 1 95.06 212 VAL A N 1
ATOM 1694 C CA . VAL A 1 212 ? -11.523 20.703 6.707 1 95.06 212 VAL A CA 1
ATOM 1695 C C . VAL A 1 212 ? -11.938 20.312 5.293 1 95.06 212 VAL A C 1
ATOM 1697 O O . VAL A 1 212 ? -12.141 19.125 5.008 1 95.06 212 VAL A O 1
ATOM 1700 N N . SER A 1 213 ? -12.062 21.281 4.453 1 95.75 213 SER A N 1
ATOM 1701 C CA . SER A 1 213 ? -12.398 21.016 3.059 1 95.75 213 SER A CA 1
ATOM 1702 C C . SER A 1 213 ? -11.305 20.203 2.379 1 95.75 213 SER A C 1
ATOM 1704 O O . SER A 1 213 ? -11.586 19.344 1.543 1 95.75 213 SER A O 1
ATOM 1706 N N . GLN A 1 214 ? -10.102 20.484 2.693 1 94.94 214 GLN A N 1
ATOM 1707 C CA . GLN A 1 214 ? -8.992 19.703 2.143 1 94.94 214 GLN A CA 1
ATOM 1708 C C . GLN A 1 214 ? -9.031 18.266 2.629 1 94.94 214 GLN A C 1
ATOM 1710 O O . GLN A 1 214 ? -8.805 17.328 1.852 1 94.94 214 GLN A O 1
ATOM 1715 N N . LEU A 1 215 ? -9.305 18.094 3.92 1 96.94 215 LEU A N 1
ATOM 1716 C CA . LEU A 1 215 ? -9.469 16.75 4.465 1 96.94 215 LEU A CA 1
ATOM 1717 C C . LEU A 1 215 ? -10.578 16 3.74 1 96.94 215 LEU A C 1
ATOM 1719 O O . LEU A 1 215 ? -10.438 14.82 3.42 1 96.94 215 LEU A O 1
ATOM 1723 N N . SER A 1 216 ? -11.648 16.75 3.537 1 97.81 216 SER A N 1
ATOM 1724 C CA . SER A 1 216 ? -12.781 16.156 2.84 1 97.81 216 SER A CA 1
ATOM 1725 C C . SER A 1 216 ? -12.398 15.719 1.434 1 97.81 216 SER A C 1
ATOM 1727 O O . SER A 1 216 ? -12.875 14.688 0.951 1 97.81 216 SER A O 1
ATOM 1729 N N . ALA A 1 217 ? -11.57 16.469 0.766 1 97.56 217 ALA A N 1
ATOM 1730 C CA . ALA A 1 217 ? -11.109 16.109 -0.573 1 97.56 217 ALA A CA 1
ATOM 1731 C C . ALA A 1 217 ? -10.328 14.805 -0.549 1 97.56 217 ALA A C 1
ATOM 1733 O O . ALA A 1 217 ? -10.461 13.984 -1.461 1 97.56 217 ALA A O 1
ATOM 1734 N N . LEU A 1 218 ? -9.5 14.625 0.414 1 98 218 LEU A N 1
ATOM 1735 C CA . LEU A 1 218 ? -8.758 13.375 0.578 1 98 218 LEU A CA 1
ATOM 1736 C C . LEU A 1 218 ? -9.703 12.195 0.703 1 98 218 LEU A C 1
ATOM 1738 O O . LEU A 1 218 ? -9.523 11.172 0.036 1 98 218 LEU A O 1
ATOM 1742 N N . ILE A 1 219 ? -10.711 12.336 1.513 1 98.5 219 ILE A N 1
ATOM 1743 C CA . ILE A 1 219 ? -11.641 11.25 1.785 1 98.5 219 ILE A CA 1
ATOM 1744 C C . ILE A 1 219 ? -12.484 10.961 0.542 1 98.5 219 ILE A C 1
ATOM 1746 O O . ILE A 1 219 ? -12.75 9.805 0.218 1 98.5 219 ILE A O 1
ATOM 1750 N N . GLU A 1 220 ? -12.859 11.992 -0.127 1 98.19 220 GLU A N 1
ATOM 1751 C CA . GLU A 1 220 ? -13.625 11.797 -1.354 1 98.19 220 GLU A CA 1
ATOM 1752 C C . GLU A 1 220 ? -12.82 11.023 -2.393 1 98.19 220 GLU A C 1
ATOM 1754 O O . GLU A 1 220 ? -13.367 10.164 -3.094 1 98.19 220 GLU A O 1
ATOM 1759 N N . ALA A 1 221 ? -11.586 11.367 -2.504 1 98.31 221 ALA A N 1
ATOM 1760 C CA . ALA A 1 221 ? -10.719 10.625 -3.412 1 98.31 221 ALA A CA 1
ATOM 1761 C C . ALA A 1 221 ? -10.617 9.156 -3.002 1 98.31 221 ALA A C 1
ATOM 1763 O O . ALA A 1 221 ? -10.648 8.266 -3.852 1 98.31 221 ALA A O 1
ATOM 1764 N N . ALA A 1 222 ? -10.477 8.898 -1.734 1 98.38 222 ALA A N 1
ATOM 1765 C CA . ALA A 1 222 ? -10.383 7.539 -1.22 1 98.38 222 ALA A CA 1
ATOM 1766 C C . ALA A 1 222 ? -11.68 6.77 -1.459 1 98.38 222 ALA A C 1
ATOM 1768 O O . ALA A 1 222 ? -11.648 5.582 -1.795 1 98.38 222 ALA A O 1
ATOM 1769 N N . VAL A 1 223 ? -12.836 7.426 -1.264 1 98.62 223 VAL A N 1
ATOM 1770 C CA . VAL A 1 223 ? -14.125 6.797 -1.519 1 98.62 223 VAL A CA 1
ATOM 1771 C C . VAL A 1 223 ? -14.211 6.359 -2.979 1 98.62 223 VAL A C 1
ATOM 1773 O O . VAL A 1 223 ? -14.602 5.227 -3.271 1 98.62 223 VAL A O 1
ATOM 1776 N N . GLU A 1 224 ? -13.828 7.25 -3.828 1 98.38 224 GLU A N 1
ATOM 1777 C CA . GLU A 1 224 ? -13.875 6.938 -5.254 1 98.38 224 GLU A CA 1
ATOM 1778 C C . GLU A 1 224 ? -12.961 5.762 -5.594 1 98.38 224 GLU A C 1
ATOM 1780 O O . GLU A 1 224 ? -13.328 4.891 -6.387 1 98.38 224 GLU A O 1
ATOM 1785 N N . TYR A 1 225 ? -11.812 5.754 -5.035 1 98.5 225 TYR A N 1
ATOM 1786 C CA . TYR A 1 225 ? -10.859 4.668 -5.23 1 98.5 225 TYR A CA 1
ATOM 1787 C C . TYR A 1 225 ? -11.469 3.326 -4.844 1 98.5 225 TYR A C 1
ATOM 1789 O O . TYR A 1 225 ? -11.414 2.367 -5.617 1 98.5 225 TYR A O 1
ATOM 1797 N N . HIS A 1 226 ? -12.008 3.217 -3.693 1 98.56 226 HIS A N 1
ATOM 1798 C CA . HIS A 1 226 ? -12.555 1.958 -3.201 1 98.56 226 HIS A CA 1
ATOM 1799 C C . HIS A 1 226 ? -13.82 1.573 -3.959 1 98.56 226 HIS A C 1
ATOM 1801 O O . HIS A 1 226 ? -14.062 0.391 -4.211 1 98.56 226 HIS A O 1
ATOM 1807 N N . ARG A 1 227 ? -14.578 2.559 -4.277 1 98.44 227 ARG A N 1
ATOM 1808 C CA . ARG A 1 227 ? -15.805 2.297 -5.035 1 98.44 227 ARG A CA 1
ATOM 1809 C C . ARG A 1 227 ? -15.484 1.692 -6.395 1 98.44 227 ARG A C 1
ATOM 1811 O O . ARG A 1 227 ? -16.047 0.667 -6.777 1 98.44 227 ARG A O 1
ATOM 1818 N N . GLN A 1 228 ? -14.578 2.305 -7.141 1 98.5 228 GLN A N 1
ATOM 1819 C CA . GLN A 1 228 ? -14.188 1.82 -8.461 1 98.5 228 GLN A CA 1
ATOM 1820 C C . GLN A 1 228 ? -13.523 0.45 -8.367 1 98.5 228 GLN A C 1
ATOM 1822 O O . GLN A 1 228 ? -13.781 -0.43 -9.188 1 98.5 228 GLN A O 1
ATOM 1827 N N . SER A 1 229 ? -12.656 0.309 -7.395 1 98.56 229 SER A N 1
ATOM 1828 C CA . SER A 1 229 ? -12 -0.976 -7.191 1 98.56 229 SER A CA 1
ATOM 1829 C C . SER A 1 229 ? -13.008 -2.08 -6.91 1 98.56 229 SER A C 1
ATOM 1831 O O . SER A 1 229 ? -12.906 -3.178 -7.465 1 98.56 229 SER A O 1
ATOM 1833 N N . CYS A 1 230 ? -13.938 -1.755 -6.078 1 98.31 230 CYS A N 1
ATOM 1834 C CA . CYS A 1 230 ? -14.977 -2.719 -5.734 1 98.31 230 CYS A CA 1
ATOM 1835 C C . CYS A 1 230 ? -15.758 -3.141 -6.973 1 98.31 230 CYS A C 1
ATOM 1837 O O . CYS A 1 230 ? -16.047 -4.324 -7.156 1 98.31 230 CYS A O 1
ATOM 1839 N N . GLU A 1 231 ? -16.078 -2.238 -7.793 1 98.38 231 GLU A N 1
ATOM 1840 C CA . GLU A 1 231 ? -16.844 -2.521 -9.008 1 98.38 231 GLU A CA 1
ATOM 1841 C C . GLU A 1 231 ? -16.062 -3.449 -9.938 1 98.38 231 GLU A C 1
ATOM 1843 O O . GLU A 1 231 ? -16.609 -4.426 -10.453 1 98.38 231 GLU A O 1
ATOM 1848 N N . ILE A 1 232 ? -14.805 -3.164 -10.156 1 98.69 232 ILE A N 1
ATOM 1849 C CA . ILE A 1 232 ? -13.945 -3.957 -11.023 1 98.69 232 ILE A CA 1
ATOM 1850 C C . ILE A 1 232 ? -13.82 -5.375 -10.477 1 98.69 232 ILE A C 1
ATOM 1852 O O . ILE A 1 232 ? -13.961 -6.352 -11.219 1 98.69 232 ILE A O 1
ATOM 1856 N N . LEU A 1 233 ? -13.641 -5.488 -9.195 1 98.75 233 LEU A N 1
ATOM 1857 C CA . LEU A 1 233 ? -13.391 -6.773 -8.555 1 98.75 233 LEU A CA 1
ATOM 1858 C C . LEU A 1 233 ? -14.664 -7.605 -8.484 1 98.75 233 LEU A C 1
ATOM 1860 O O . LEU A 1 233 ? -14.617 -8.836 -8.586 1 98.75 233 LEU A O 1
ATOM 1864 N N . GLU A 1 234 ? -15.789 -6.934 -8.32 1 98.56 234 GLU A N 1
ATOM 1865 C CA . GLU A 1 234 ? -17.062 -7.648 -8.312 1 98.56 234 GLU A CA 1
ATOM 1866 C C . GLU A 1 234 ? -17.344 -8.281 -9.664 1 98.56 234 GLU A C 1
ATOM 1868 O O . GLU A 1 234 ? -17.828 -9.414 -9.742 1 98.56 234 GLU A O 1
ATOM 1873 N N . GLU A 1 235 ? -17.109 -7.523 -10.656 1 98.5 235 GLU A N 1
ATOM 1874 C CA . GLU A 1 235 ? -17.266 -8.07 -12.008 1 98.5 235 GLU A CA 1
ATOM 1875 C C . GLU A 1 235 ? -16.344 -9.258 -12.227 1 98.5 235 GLU A C 1
ATOM 1877 O O . GLU A 1 235 ? -16.75 -10.273 -12.805 1 98.5 235 GLU A O 1
ATOM 1882 N N . LEU A 1 236 ? -15.133 -9.125 -11.812 1 98.62 236 LEU A N 1
ATOM 1883 C CA . LEU A 1 236 ? -14.164 -10.211 -11.93 1 98.62 236 LEU A CA 1
ATOM 1884 C C . LEU A 1 236 ? -14.617 -11.43 -11.133 1 98.62 236 LEU A C 1
ATOM 1886 O O . LEU A 1 236 ? -14.477 -12.562 -11.594 1 98.62 236 LEU A O 1
ATOM 1890 N N . SER A 1 237 ? -15.117 -11.195 -9.914 1 98.5 237 SER A N 1
ATOM 1891 C CA . SER A 1 237 ? -15.586 -12.281 -9.062 1 98.5 237 SER A CA 1
ATOM 1892 C C . SER A 1 237 ? -16.688 -13.086 -9.75 1 98.5 237 SER A C 1
ATOM 1894 O O . SER A 1 237 ? -16.688 -14.312 -9.695 1 98.5 237 SER A O 1
ATOM 1896 N N . LYS A 1 238 ? -17.562 -12.422 -10.422 1 97.94 238 LYS A N 1
ATOM 1897 C CA . LYS A 1 238 ? -18.641 -13.086 -11.156 1 97.94 238 LYS A CA 1
ATOM 1898 C C . LYS A 1 238 ? -18.078 -13.922 -12.297 1 97.94 238 LYS A C 1
ATOM 1900 O O . LYS A 1 238 ? -18.5 -15.055 -12.516 1 97.94 238 LYS A O 1
ATOM 1905 N N . LYS A 1 239 ? -17.125 -13.359 -12.984 1 97.38 239 LYS A N 1
ATOM 1906 C CA . LYS A 1 239 ? -16.484 -14.07 -14.094 1 97.38 239 LYS A CA 1
ATOM 1907 C C . LYS A 1 239 ? -15.805 -15.344 -13.609 1 97.38 239 LYS A C 1
ATOM 1909 O O . LYS A 1 239 ? -15.914 -16.391 -14.242 1 97.38 239 LYS A O 1
ATOM 1914 N N . LEU A 1 240 ? -15.086 -15.242 -12.508 1 97.5 240 LEU A N 1
ATOM 1915 C CA . LEU A 1 240 ? -14.359 -16.375 -11.961 1 97.5 240 LEU A CA 1
ATOM 1916 C C . LEU A 1 240 ? -15.328 -17.453 -11.477 1 97.5 240 LEU A C 1
ATOM 1918 O O . LEU A 1 240 ? -15.07 -18.656 -11.664 1 97.5 240 LEU A O 1
ATOM 1922 N N . GLN A 1 241 ? -16.438 -17.016 -10.906 1 96.81 241 GLN A N 1
ATOM 1923 C CA . GLN A 1 241 ? -17.453 -17.969 -10.445 1 96.81 241 GLN A CA 1
ATOM 1924 C C . GLN A 1 241 ? -18.078 -18.719 -11.617 1 96.81 241 GLN A C 1
ATOM 1926 O O . GLN A 1 241 ? -18.344 -19.922 -11.516 1 96.81 241 GLN A O 1
ATOM 1931 N N . LYS A 1 242 ? -18.312 -18.047 -12.68 1 96.31 242 LYS A N 1
ATOM 1932 C CA . LYS A 1 242 ? -18.812 -18.688 -13.891 1 96.31 242 LYS A CA 1
ATOM 1933 C C . LYS A 1 242 ? -17.812 -19.703 -14.445 1 96.31 242 LYS A C 1
ATOM 1935 O O . LYS A 1 242 ? -18.203 -20.781 -14.867 1 96.31 242 LYS A O 1
ATOM 1940 N N . THR A 1 243 ? -16.531 -19.25 -14.43 1 94.81 243 THR A N 1
ATOM 1941 C CA . THR A 1 243 ? -15.477 -20.141 -14.898 1 94.81 243 THR A CA 1
ATOM 1942 C C . THR A 1 243 ? -15.406 -21.406 -14.055 1 94.81 243 THR A C 1
ATOM 1944 O O . THR A 1 243 ? -15.258 -22.5 -14.586 1 94.81 243 THR A O 1
ATOM 1947 N N . ILE A 1 244 ? -15.539 -21.297 -12.766 1 95.06 244 ILE A N 1
ATOM 1948 C CA . ILE A 1 244 ? -15.5 -22.422 -11.844 1 95.06 244 ILE A CA 1
ATOM 1949 C C . ILE A 1 244 ? -16.688 -23.344 -12.109 1 95.06 244 ILE A C 1
ATOM 1951 O O . ILE A 1 244 ? -16.531 -24.562 -12.18 1 95.06 244 ILE A O 1
ATOM 1955 N N . SER A 1 245 ? -17.859 -22.75 -12.305 1 94.38 245 SER A N 1
ATOM 1956 C CA . SER A 1 245 ? -19.062 -23.516 -12.562 1 94.38 245 SER A CA 1
ATOM 1957 C C . SER A 1 245 ? -18.969 -24.281 -13.875 1 94.38 245 SER A C 1
ATOM 1959 O O . SER A 1 245 ? -19.297 -25.469 -13.938 1 94.38 245 SER A O 1
ATOM 1961 N N . THR A 1 246 ? -18.438 -23.688 -14.914 1 91.5 246 THR A N 1
ATOM 1962 C CA . THR A 1 246 ? -18.297 -24.312 -16.234 1 91.5 246 THR A CA 1
ATOM 1963 C C . THR A 1 246 ? -17.266 -25.438 -16.188 1 91.5 246 THR A C 1
ATOM 1965 O O . THR A 1 246 ? -17.484 -26.516 -16.719 1 91.5 246 THR A O 1
ATOM 1968 N N . ALA A 1 247 ? -16.172 -25.203 -15.508 1 89.06 247 ALA A N 1
ATOM 1969 C CA . ALA A 1 247 ? -15.094 -26.188 -15.438 1 89.06 247 ALA A CA 1
ATOM 1970 C C . ALA A 1 247 ? -15.508 -27.391 -14.586 1 89.06 247 ALA A C 1
ATOM 1972 O O . ALA A 1 247 ? -15.109 -28.516 -14.875 1 89.06 247 ALA A O 1
ATOM 1973 N N . SER A 1 248 ? -16.312 -27.141 -13.539 1 88.88 248 SER A N 1
ATOM 1974 C CA . SER A 1 248 ? -16.75 -28.203 -12.648 1 88.88 248 SER A CA 1
ATOM 1975 C C . SER A 1 248 ? -17.797 -29.094 -13.32 1 88.88 248 SER A C 1
ATOM 1977 O O . SER A 1 248 ? -17.969 -30.25 -12.922 1 88.88 248 SER A O 1
ATOM 1979 N N . SER A 1 249 ? -18.469 -28.609 -14.328 1 87.56 249 SER A N 1
ATOM 1980 C CA . SER A 1 249 ? -19.516 -29.344 -15.008 1 87.56 249 SER A CA 1
ATOM 1981 C C . SER A 1 249 ? -18.953 -30.188 -16.141 1 87.56 249 SER A C 1
ATOM 1983 O O . SER A 1 249 ? -19.609 -31.109 -16.641 1 87.56 249 SER A O 1
ATOM 1985 N N . ARG A 1 250 ? -17.703 -30.016 -16.469 1 83.94 250 ARG A N 1
ATOM 1986 C CA . ARG A 1 250 ? -17.062 -30.781 -17.531 1 83.94 250 ARG A CA 1
ATOM 1987 C C . ARG A 1 250 ? -16.734 -32.188 -17.062 1 83.94 250 ARG A C 1
ATOM 1989 O O . ARG A 1 250 ? -16.281 -32.406 -15.945 1 83.94 250 ARG A O 1
ATOM 1996 N N . PRO A 1 251 ? -17.062 -33.188 -17.906 1 82.44 251 PRO A N 1
ATOM 1997 C CA . PRO A 1 251 ? -16.719 -34.562 -17.547 1 82.44 251 PRO A CA 1
ATOM 1998 C C . PRO A 1 251 ? -15.219 -34.812 -17.438 1 82.44 251 PRO A C 1
ATOM 2000 O O . PRO A 1 251 ? -14.438 -34.219 -18.203 1 82.44 251 PRO A O 1
ATOM 2003 N N . LYS A 1 252 ? -14.734 -35.5 -16.422 1 79.06 252 LYS A N 1
ATOM 2004 C CA . LYS A 1 252 ? -13.32 -35.781 -16.203 1 79.06 252 LYS A CA 1
ATOM 2005 C C . LYS A 1 252 ? -12.789 -36.75 -17.25 1 79.06 252 LYS A C 1
ATOM 2007 O O . LYS A 1 252 ? -13.469 -37.719 -17.609 1 79.06 252 LYS A O 1
ATOM 2012 N N . ARG A 1 253 ? -11.656 -36.375 -17.797 1 80.75 253 ARG A N 1
ATOM 2013 C CA . ARG A 1 253 ? -11.016 -37.25 -18.781 1 80.75 253 ARG A CA 1
ATOM 2014 C C . ARG A 1 253 ? -10.32 -38.406 -18.094 1 80.75 253 ARG A C 1
ATOM 2016 O O . ARG A 1 253 ? -9.922 -38.312 -16.922 1 80.75 253 ARG A O 1
ATOM 2023 N N . GLU A 1 254 ? -10.305 -39.531 -18.703 1 82.25 254 GLU A N 1
ATOM 2024 C CA . GLU A 1 254 ? -9.609 -40.719 -18.203 1 82.25 254 GLU A CA 1
ATOM 2025 C C . GLU A 1 254 ? -8.164 -40.75 -18.672 1 82.25 254 GLU A C 1
ATOM 2027 O O . GLU A 1 254 ? -7.875 -40.406 -19.828 1 82.25 254 GLU A O 1
ATOM 2032 N N . PHE A 1 255 ? -7.336 -41.094 -17.766 1 83.38 255 PHE A N 1
ATOM 2033 C CA . PHE A 1 255 ? -5.918 -41.219 -18.094 1 83.38 255 PHE A CA 1
ATOM 2034 C C . PHE A 1 255 ? -5.648 -42.438 -18.953 1 83.38 255 PHE A C 1
ATOM 2036 O O . PHE A 1 255 ? -6.059 -43.562 -18.609 1 83.38 255 PHE A O 1
ATOM 2043 N N . LYS A 1 256 ? -5.059 -42.219 -20.188 1 80.69 256 LYS A N 1
ATOM 2044 C CA . LYS A 1 256 ? -4.617 -43.312 -21.047 1 80.69 256 LYS A CA 1
ATOM 2045 C C . LYS A 1 256 ? -3.098 -43.312 -21.203 1 80.69 256 LYS A C 1
ATOM 2047 O O . LYS A 1 256 ? -2.551 -42.5 -21.938 1 80.69 256 LYS A O 1
ATOM 2052 N N . PRO A 1 257 ? -2.479 -44.25 -20.406 1 77.62 257 PRO A N 1
ATOM 2053 C CA . PRO A 1 257 ? -1.016 -44.25 -20.484 1 77.62 257 PRO A CA 1
ATOM 2054 C C . PRO A 1 257 ? -0.497 -44.625 -21.859 1 77.62 257 PRO A C 1
ATOM 2056 O O . PRO A 1 257 ? -1.098 -45.469 -22.547 1 77.62 257 PRO A O 1
ATOM 2059 N N . THR A 1 258 ? 0.394 -43.906 -22.406 1 74.06 258 THR A N 1
ATOM 2060 C CA . THR A 1 258 ? 1.033 -44.219 -23.672 1 74.06 258 THR A CA 1
ATOM 2061 C C . THR A 1 258 ? 2.355 -44.938 -23.438 1 74.06 258 THR A C 1
ATOM 2063 O O . THR A 1 258 ? 3.15 -44.531 -22.594 1 74.06 258 THR A O 1
ATOM 2066 N N . SER A 1 259 ? 2.479 -46.156 -23.953 1 72.94 259 SER A N 1
ATOM 2067 C CA . SER A 1 259 ? 3.672 -46.969 -23.75 1 72.94 259 SER A CA 1
ATOM 2068 C C . SER A 1 259 ? 4.867 -46.375 -24.5 1 72.94 259 SER A C 1
ATOM 2070 O O . SER A 1 259 ? 4.703 -45.75 -25.547 1 72.94 259 SER A O 1
ATOM 2072 N N . ILE A 1 260 ? 6.109 -46.438 -23.953 1 66.62 260 ILE A N 1
ATOM 2073 C CA . ILE A 1 260 ? 7.367 -46 -24.547 1 66.62 260 ILE A CA 1
ATOM 2074 C C . ILE A 1 260 ? 7.645 -46.812 -25.812 1 66.62 260 ILE A C 1
ATOM 2076 O O . ILE A 1 260 ? 8.078 -46.281 -26.828 1 66.62 260 ILE A O 1
ATOM 2080 N N . ARG A 1 261 ? 7.496 -48.188 -25.75 1 63.34 261 ARG A N 1
ATOM 2081 C CA . ARG A 1 261 ? 7.785 -49.125 -26.844 1 63.34 261 ARG A CA 1
ATOM 2082 C C . ARG A 1 261 ? 7.012 -48.719 -28.109 1 63.34 261 ARG A C 1
ATOM 2084 O O . ARG A 1 261 ? 7.527 -48.844 -29.219 1 63.34 261 ARG A O 1
ATOM 2091 N N . SER A 1 262 ? 5.852 -48.281 -27.797 1 56.72 262 SER A N 1
ATOM 2092 C CA . SER A 1 262 ? 5.062 -47.844 -28.938 1 56.72 262 SER A CA 1
ATOM 2093 C C . SER A 1 262 ? 5.629 -46.562 -29.547 1 56.72 262 SER A C 1
ATOM 2095 O O . SER A 1 262 ? 5.598 -46.375 -30.766 1 56.72 262 SER A O 1
ATOM 2097 N N . SER A 1 263 ? 6.23 -45.781 -28.703 1 56.16 263 SER A N 1
ATOM 2098 C CA . SER A 1 263 ? 6.809 -44.531 -29.203 1 56.16 263 SER A CA 1
ATOM 2099 C C . SER A 1 263 ? 8.141 -44.781 -29.891 1 56.16 263 SER A C 1
ATOM 2101 O O . SER A 1 263 ? 8.484 -44.062 -30.859 1 56.16 263 SER A O 1
ATOM 2103 N N . MET A 1 264 ? 8.914 -45.75 -29.469 1 56.25 264 MET A N 1
ATOM 2104 C CA . MET A 1 264 ? 10.18 -46.125 -30.078 1 56.25 264 MET A CA 1
ATOM 2105 C C . MET A 1 264 ? 9.953 -46.812 -31.422 1 56.25 264 MET A C 1
ATOM 2107 O O . MET A 1 264 ? 10.703 -46.594 -32.375 1 56.25 264 MET A O 1
ATOM 2111 N N . GLU A 1 265 ? 8.945 -47.656 -31.5 1 52.72 265 GLU A N 1
ATOM 2112 C CA . GLU A 1 265 ? 8.641 -48.312 -32.75 1 52.72 265 GLU A CA 1
ATOM 2113 C C . GLU A 1 265 ? 8.195 -47.312 -33.812 1 52.72 265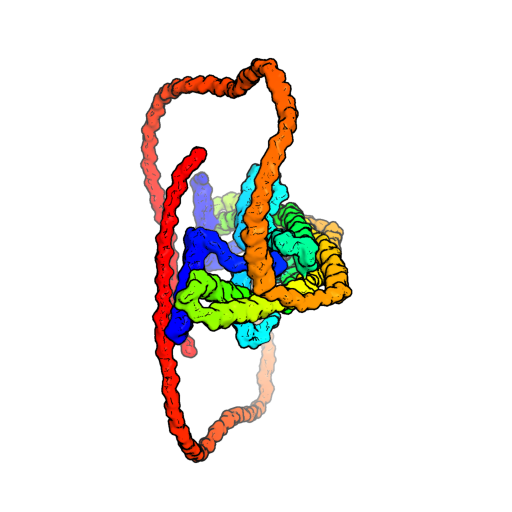 GLU A C 1
ATOM 2115 O O . GLU A 1 265 ? 8.523 -47.469 -35 1 52.72 265 GLU A O 1
ATOM 2120 N N . THR A 1 266 ? 7.473 -46.406 -33.375 1 48.91 266 THR A N 1
ATOM 2121 C CA . THR A 1 266 ? 7.047 -45.406 -34.344 1 48.91 266 THR A CA 1
ATOM 2122 C C . THR A 1 266 ? 8.242 -44.594 -34.844 1 48.91 266 THR A C 1
ATOM 2124 O O . THR A 1 266 ? 8.312 -44.219 -36.031 1 48.91 266 THR A O 1
ATOM 2127 N N . LEU A 1 267 ? 9.164 -44.406 -34.031 1 48.94 267 LEU A N 1
ATOM 2128 C CA . LEU A 1 267 ? 10.352 -43.656 -34.438 1 48.94 267 LEU A CA 1
ATOM 2129 C C . LEU A 1 267 ? 11.297 -44.5 -35.25 1 48.94 267 LEU A C 1
ATOM 2131 O O . LEU A 1 267 ? 11.891 -44.031 -36.219 1 48.94 267 LEU A O 1
ATOM 2135 N N . ASP A 1 268 ? 11.398 -45.781 -34.969 1 48.53 268 ASP A N 1
ATOM 2136 C CA . ASP A 1 268 ? 12.211 -46.688 -35.781 1 48.53 268 ASP A CA 1
ATOM 2137 C C . ASP A 1 268 ? 11.555 -46.938 -37.156 1 48.53 268 ASP A C 1
ATOM 2139 O O . ASP A 1 268 ? 12.25 -47.062 -38.156 1 48.53 268 ASP A O 1
ATOM 2143 N N . ASN A 1 269 ? 10.242 -47.188 -37.219 1 45.62 269 ASN A N 1
ATOM 2144 C CA . ASN A 1 269 ? 9.609 -47.375 -38.5 1 45.62 269 ASN A CA 1
ATOM 2145 C C . ASN A 1 269 ? 9.703 -46.125 -39.375 1 45.62 269 ASN A C 1
ATOM 2147 O O . ASN A 1 269 ? 9.773 -46.219 -40.594 1 45.62 269 ASN A O 1
ATOM 2151 N N . SER A 1 270 ? 9.578 -45.031 -38.719 1 43.06 270 SER A N 1
ATOM 2152 C CA . SER A 1 270 ? 9.734 -43.844 -39.562 1 43.06 270 SER A CA 1
ATOM 2153 C C . SER A 1 270 ? 11.156 -43.688 -40.062 1 43.06 270 SER A C 1
ATOM 2155 O O . SER A 1 270 ? 11.398 -43.031 -41.062 1 43.06 270 SER A O 1
ATOM 2157 N N . GLN A 1 271 ? 12.133 -44.25 -39.344 1 40 271 GLN A N 1
ATOM 2158 C CA . GLN A 1 271 ? 13.484 -44.219 -39.875 1 40 271 GLN A CA 1
ATOM 2159 C C . GLN A 1 271 ? 13.68 -45.281 -40.938 1 40 271 GLN A C 1
ATOM 2161 O O . GLN A 1 271 ? 14.531 -45.125 -41.844 1 40 271 GLN A O 1
ATOM 2166 N N . HIS A 1 272 ? 12.969 -46.438 -40.844 1 37.22 272 HIS A N 1
ATOM 2167 C CA . HIS A 1 272 ? 13.203 -47.406 -41.938 1 37.22 272 HIS A CA 1
ATOM 2168 C C . HIS A 1 272 ? 12.523 -46.969 -43.219 1 37.22 272 HIS A C 1
ATOM 2170 O O . HIS A 1 272 ? 12.891 -47.406 -44.312 1 37.22 272 HIS A O 1
ATOM 2176 N N . ASN A 1 273 ? 11.234 -46.594 -43.188 1 33.78 273 ASN A N 1
ATOM 2177 C CA . ASN A 1 273 ? 10.594 -46.312 -44.469 1 33.78 273 ASN A CA 1
ATOM 2178 C C . ASN A 1 273 ? 11.227 -45.125 -45.156 1 33.78 273 ASN A C 1
ATOM 2180 O O . ASN A 1 273 ? 10.672 -44.594 -46.125 1 33.78 273 ASN A O 1
ATOM 2184 N N . GLY A 1 274 ? 11.984 -44.375 -44.375 1 32.41 274 GLY A N 1
ATOM 2185 C CA . GLY A 1 274 ? 12.477 -43.188 -45.094 1 32.41 274 GLY A CA 1
ATOM 2186 C C . GLY A 1 274 ? 13.414 -43.562 -46.25 1 32.41 274 GLY A C 1
ATOM 2187 O O . GLY A 1 274 ? 14.039 -42.688 -46.844 1 32.41 274 GLY A O 1
ATOM 2188 N N . LEU A 1 275 ? 13.75 -44.906 -46.25 1 31.12 275 LEU A N 1
ATOM 2189 C CA . LEU A 1 275 ? 14.719 -45 -47.344 1 31.12 275 LEU A CA 1
ATOM 2190 C C . LEU A 1 275 ? 14.031 -44.969 -48.688 1 31.12 275 LEU A C 1
ATOM 2192 O O . LEU A 1 275 ? 14.688 -45.031 -49.719 1 31.12 275 LEU A O 1
ATOM 2196 N N . SER A 1 276 ? 12.797 -45.5 -48.844 1 29.39 276 SER A N 1
ATOM 2197 C CA . SER A 1 276 ? 12.453 -45.594 -50.281 1 29.39 276 SER A CA 1
ATOM 2198 C C . SER A 1 276 ? 12.297 -44.188 -50.875 1 29.39 276 SER A C 1
ATOM 2200 O O . SER A 1 276 ? 11.281 -43.531 -50.688 1 29.39 276 SER A O 1
ATOM 2202 N N . TYR A 1 277 ? 13.305 -43.375 -50.781 1 25.94 277 TYR A N 1
ATOM 2203 C CA . TYR A 1 277 ? 13.359 -42.156 -51.594 1 25.94 277 TYR A CA 1
ATOM 2204 C C . TYR A 1 277 ? 13.156 -42.469 -53.062 1 25.94 277 TYR A C 1
ATOM 2206 O O . TYR A 1 277 ? 14.008 -43.094 -53.719 1 25.94 277 TYR A O 1
ATOM 2214 N N . SER A 1 278 ? 11.984 -43.062 -53.469 1 25.08 278 SER A N 1
ATOM 2215 C CA . SER A 1 278 ? 11.672 -43.062 -54.906 1 25.08 278 SER A CA 1
ATOM 2216 C C . SER A 1 278 ? 12.078 -41.719 -55.531 1 25.08 278 SER A C 1
ATOM 2218 O O . SER A 1 278 ? 11.742 -40.656 -55.031 1 25.08 278 SER A O 1
ATOM 2220 N N . SER A 1 279 ? 13.125 -41.75 -56.469 1 24.36 279 SER A N 1
ATOM 2221 C CA . SER A 1 279 ? 13.812 -40.812 -57.344 1 24.36 279 SER A CA 1
ATOM 2222 C C . SER A 1 279 ? 12.844 -40.188 -58.344 1 24.36 279 SER A C 1
ATOM 2224 O O . SER A 1 279 ? 13.266 -39.5 -59.281 1 24.36 279 SER A O 1
ATOM 2226 N N . SER A 1 280 ? 11.562 -40.406 -58.281 1 24.17 280 SER A N 1
ATOM 2227 C CA . SER A 1 280 ? 10.867 -39.969 -59.5 1 24.17 280 SER A CA 1
ATOM 2228 C C . SER A 1 280 ? 11.234 -38.531 -59.875 1 24.17 280 SER A C 1
ATOM 2230 O O . SER A 1 280 ? 10.969 -37.594 -59.125 1 24.17 280 SER A O 1
ATOM 2232 N N . LEU A 1 281 ? 12.398 -38.406 -60.656 1 24.02 281 LEU A N 1
ATOM 2233 C CA . LEU A 1 281 ? 12.977 -37.25 -61.312 1 24.02 281 LEU A CA 1
ATOM 2234 C C . LEU A 1 281 ? 11.961 -36.594 -62.25 1 24.02 281 LEU A C 1
ATOM 2236 O O . LEU A 1 281 ? 12.297 -35.656 -62.969 1 24.02 281 LEU A O 1
ATOM 2240 N N . LYS A 1 282 ? 10.719 -37.094 -62.281 1 23.8 282 LYS A N 1
ATOM 2241 C CA . LYS A 1 282 ? 10.125 -36.594 -63.5 1 23.8 282 LYS A CA 1
ATOM 2242 C C . LYS A 1 282 ? 10.43 -35.125 -63.719 1 23.8 282 LYS A C 1
ATOM 2244 O O . LYS A 1 282 ? 10.336 -34.312 -62.812 1 23.8 282 LYS A O 1
ATOM 2249 N N . SER A 1 283 ? 11.289 -34.875 -64.812 1 23.75 283 SER A N 1
ATOM 2250 C CA . SER A 1 283 ? 11.898 -33.719 -65.438 1 23.75 283 SER A CA 1
ATOM 2251 C C . SER A 1 283 ? 10.867 -32.656 -65.75 1 23.75 283 SER A C 1
ATOM 2253 O O . SER A 1 283 ? 10.25 -32.656 -66.812 1 23.75 283 SER A O 1
ATOM 2255 N N . THR A 1 284 ? 9.719 -32.875 -65.312 1 22.12 284 THR A N 1
ATOM 2256 C CA . THR A 1 284 ? 8.75 -32.062 -66 1 22.12 284 THR A CA 1
ATOM 2257 C C . THR A 1 284 ? 9.266 -30.625 -66.188 1 22.12 284 THR A C 1
ATOM 2259 O O . THR A 1 284 ? 9.727 -30.016 -65.25 1 22.12 284 THR A O 1
ATOM 2262 N N . ASP A 1 285 ? 9.531 -30.312 -67.5 1 24.08 285 ASP A N 1
ATOM 2263 C CA . ASP A 1 285 ? 10.016 -29.203 -68.312 1 24.08 285 ASP A CA 1
ATOM 2264 C C . ASP A 1 285 ? 9.344 -27.891 -67.938 1 24.08 285 ASP A C 1
ATOM 2266 O O . ASP A 1 285 ? 8.734 -27.219 -68.75 1 24.08 285 ASP A O 1
ATOM 2270 N N . ILE A 1 286 ? 8.977 -27.906 -66.688 1 24.05 286 ILE A N 1
ATOM 2271 C CA . ILE A 1 286 ? 8.148 -26.719 -66.5 1 24.05 286 ILE A CA 1
ATOM 2272 C C . ILE A 1 286 ? 8.836 -25.5 -67.062 1 24.05 286 ILE A C 1
ATOM 2274 O O . ILE A 1 286 ? 9.969 -25.172 -66.688 1 24.05 286 ILE A O 1
ATOM 2278 N N . GLN A 1 287 ? 8.453 -25.297 -68.375 1 20.36 287 GLN A N 1
ATOM 2279 C CA . GLN A 1 287 ? 8.836 -24.203 -69.25 1 20.36 287 GLN A CA 1
ATOM 2280 C C . GLN A 1 287 ? 8.906 -22.875 -68.5 1 20.36 287 GLN A C 1
ATOM 2282 O O . GLN A 1 287 ? 7.879 -22.375 -68.062 1 20.36 287 GLN A O 1
ATOM 2287 N N . ILE A 1 288 ? 9.859 -22.828 -67.688 1 23.02 288 ILE A N 1
ATOM 2288 C CA . ILE A 1 288 ? 10.094 -21.609 -66.938 1 23.02 288 ILE A CA 1
ATOM 2289 C C . ILE A 1 288 ? 10.266 -20.438 -67.875 1 23.02 288 ILE A C 1
ATOM 2291 O O . ILE A 1 288 ? 11.258 -20.344 -68.562 1 23.02 288 ILE A O 1
ATOM 2295 N N . SER A 1 289 ? 9.102 -20.328 -68.75 1 20.33 289 SER A N 1
ATOM 2296 C CA . SER A 1 289 ? 9.328 -19.281 -69.75 1 20.33 289 SER A CA 1
ATOM 2297 C C . SER A 1 289 ? 9.984 -18.062 -69.062 1 20.33 289 SER A C 1
ATOM 2299 O O . SER A 1 289 ? 9.5 -17.562 -68.062 1 20.33 289 SER A O 1
ATOM 2301 N N . HIS A 1 290 ? 11.258 -18.047 -69.312 1 20.5 290 HIS A N 1
ATOM 2302 C CA . HIS A 1 290 ? 12.312 -17.125 -68.875 1 20.5 290 HIS A CA 1
ATOM 2303 C C . HIS A 1 290 ? 12 -15.695 -69.312 1 20.5 290 HIS A C 1
ATOM 2305 O O . HIS A 1 290 ? 12.805 -14.789 -69.125 1 20.5 290 HIS A O 1
ATOM 2311 N N . THR A 1 291 ? 10.641 -15.469 -69.688 1 19.72 291 THR A N 1
ATOM 2312 C CA . THR A 1 291 ? 10.836 -14.305 -70.562 1 19.72 291 THR A CA 1
ATOM 2313 C C . THR A 1 291 ? 11.672 -13.25 -69.812 1 19.72 291 THR A C 1
ATOM 2315 O O . THR A 1 291 ? 11.328 -12.828 -68.75 1 19.72 291 THR A O 1
ATOM 2318 N N . VAL A 1 292 ? 12.953 -13.281 -70.188 1 21.08 292 VAL A N 1
ATOM 2319 C CA . VAL A 1 292 ? 14.125 -12.5 -69.812 1 21.08 292 VAL A CA 1
ATOM 2320 C C . VAL A 1 292 ? 13.875 -11.016 -70.062 1 21.08 292 VAL A C 1
ATOM 2322 O O . VAL A 1 292 ? 14.789 -10.195 -69.938 1 21.08 292 VAL A O 1
ATOM 2325 N N . ASN A 1 293 ? 12.516 -10.664 -70.312 1 17.8 293 ASN A N 1
ATOM 2326 C CA . ASN A 1 293 ? 12.688 -9.414 -71.062 1 17.8 293 ASN A CA 1
ATOM 2327 C C . ASN A 1 293 ? 13.695 -8.492 -70.375 1 17.8 293 ASN A C 1
ATOM 2329 O O . ASN A 1 293 ? 13.789 -8.469 -69.125 1 17.8 293 ASN A O 1
ATOM 2333 N N . GLY A 1 294 ? 14.711 -8.016 -71.125 1 16.89 294 GLY A N 1
ATOM 2334 C CA . GLY A 1 294 ? 15.984 -7.316 -71.062 1 16.89 294 GLY A CA 1
ATOM 2335 C C . GLY A 1 294 ? 15.922 -6.031 -70.25 1 16.89 294 GLY A C 1
ATOM 2336 O O . GLY A 1 294 ? 16.938 -5.578 -69.688 1 16.89 294 GLY A O 1
ATOM 2337 N N . LYS A 1 295 ? 14.828 -5.254 -70.688 1 20.23 295 LYS A N 1
ATOM 2338 C CA . LYS A 1 295 ? 15.289 -3.871 -70.75 1 20.23 295 LYS A CA 1
ATOM 2339 C C . LYS A 1 295 ? 15.93 -3.447 -69.438 1 20.23 295 LYS A C 1
ATOM 2341 O O . LYS A 1 295 ? 15.477 -3.846 -68.375 1 20.23 295 LYS A O 1
ATOM 2346 N N . THR A 1 296 ? 17.062 -2.873 -69.438 1 18.27 296 THR A N 1
ATOM 2347 C CA . THR A 1 296 ? 18.281 -2.391 -68.812 1 18.27 296 THR A CA 1
ATOM 2348 C C . THR A 1 296 ? 17.953 -1.348 -67.75 1 18.27 296 THR A C 1
ATOM 2350 O O . THR A 1 296 ? 18.828 -0.902 -67 1 18.27 296 THR A O 1
ATOM 2353 N N . ASP A 1 297 ? 16.562 -1.08 -67.688 1 17.98 297 ASP A N 1
ATOM 2354 C CA . ASP A 1 297 ? 16.453 0.359 -67.438 1 17.98 297 ASP A CA 1
ATOM 2355 C C . ASP A 1 297 ? 17.188 0.787 -66.188 1 17.98 297 ASP A C 1
ATOM 2357 O O . ASP A 1 297 ? 17.406 -0.025 -65.312 1 17.98 297 ASP A O 1
ATOM 2361 N N . HIS A 1 298 ? 17.547 2.041 -66.312 1 19.09 298 HIS A N 1
ATOM 2362 C CA . HIS A 1 298 ? 18.516 2.953 -65.688 1 19.09 298 HIS A CA 1
ATOM 2363 C C . HIS A 1 298 ? 18.281 3.125 -64.188 1 19.09 298 HIS A C 1
ATOM 2365 O O . HIS A 1 298 ? 17.156 3.369 -63.781 1 19.09 298 HIS A O 1
ATOM 2371 N N . ILE A 1 299 ? 18.828 2.338 -63.5 1 22.16 299 ILE A N 1
ATOM 2372 C CA . ILE A 1 299 ? 18.938 2.258 -62.062 1 22.16 299 ILE A CA 1
ATOM 2373 C C . ILE A 1 299 ? 19.141 3.654 -61.469 1 22.16 299 ILE A C 1
ATOM 2375 O O . ILE A 1 299 ? 20.25 4.199 -61.531 1 22.16 299 ILE A O 1
ATOM 2379 N N . SER A 1 300 ? 18.203 4.445 -62.062 1 18.09 300 SER A N 1
ATOM 2380 C CA . SER A 1 300 ? 18.609 5.812 -61.75 1 18.09 300 SER A CA 1
ATOM 2381 C C . SER A 1 300 ? 18.938 5.961 -60.25 1 18.09 300 SER A C 1
ATOM 2383 O O . SER A 1 300 ? 18.281 5.375 -59.406 1 18.09 300 SER A O 1
ATOM 2385 N N . SER A 1 301 ? 20.172 6.367 -60.062 1 19.83 301 SER A N 1
ATOM 2386 C CA . SER A 1 301 ? 21.094 6.531 -58.969 1 19.83 301 SER A CA 1
ATOM 2387 C C . SER A 1 301 ? 20.516 7.426 -57.875 1 19.83 301 SER A C 1
ATOM 2389 O O . SER A 1 301 ? 20.766 8.625 -57.844 1 19.83 301 SER A O 1
ATOM 2391 N N . VAL A 1 302 ? 19.297 7.164 -57.5 1 21.7 302 VAL A N 1
ATOM 2392 C CA . VAL A 1 302 ? 18.672 8.328 -56.906 1 21.7 302 VAL A CA 1
ATOM 2393 C C . VAL A 1 302 ? 19.531 8.867 -55.781 1 21.7 302 VAL A C 1
ATOM 2395 O O . VAL A 1 302 ? 19.906 8.117 -54.875 1 21.7 302 VAL A O 1
ATOM 2398 N N . PRO A 1 303 ? 20.109 9.961 -56.094 1 19.33 303 PRO A N 1
ATOM 2399 C CA . PRO A 1 303 ? 21.219 10.516 -55.312 1 19.33 303 PRO A CA 1
ATOM 2400 C C . PRO A 1 303 ? 20.859 10.656 -53.812 1 19.33 303 PRO A C 1
ATOM 2402 O O . PRO A 1 303 ? 19.703 10.852 -53.469 1 19.33 303 PRO A O 1
ATOM 2405 N N . LEU A 1 304 ? 21.344 9.867 -53.062 1 21.81 304 LEU A N 1
ATOM 2406 C CA . LEU A 1 304 ? 21.344 9.867 -51.594 1 21.81 304 LEU A CA 1
ATOM 2407 C C . LEU A 1 304 ? 21.562 11.281 -51.062 1 21.81 304 LEU A C 1
ATOM 2409 O O . LEU A 1 304 ? 21.781 11.461 -49.875 1 21.81 304 LEU A O 1
ATOM 2413 N N . SER A 1 305 ? 20.891 12.188 -51.625 1 17.53 305 SER A N 1
ATOM 2414 C CA . SER A 1 305 ? 21.438 13.508 -51.375 1 17.53 305 SER A CA 1
ATOM 2415 C C . SER A 1 305 ? 21.516 13.797 -49.875 1 17.53 305 SER A C 1
ATOM 2417 O O . SER A 1 305 ? 20.5 13.789 -49.188 1 17.53 305 SER A O 1
ATOM 2419 N N . TRP A 1 306 ? 22.516 13.352 -49.281 1 19.72 306 TRP A N 1
ATOM 2420 C CA . TRP A 1 306 ? 22.797 13.633 -47.875 1 19.72 306 TRP A CA 1
ATOM 2421 C C . TRP A 1 306 ? 22.75 15.133 -47.594 1 19.72 306 TRP A C 1
ATOM 2423 O O . TRP A 1 306 ? 23.375 15.922 -48.312 1 19.72 306 TRP A O 1
ATOM 2433 N N . PRO A 1 307 ? 21.609 15.719 -47.438 1 19.36 307 PRO A N 1
ATOM 2434 C CA . PRO A 1 307 ? 21.891 17.156 -47.438 1 19.36 307 PRO A CA 1
ATOM 2435 C C . PRO A 1 307 ? 23.188 17.5 -46.719 1 19.36 307 PRO A C 1
ATOM 2437 O O . PRO A 1 307 ? 23.703 16.703 -45.938 1 19.36 307 PRO A O 1
ATOM 2440 N N . GLU A 1 308 ? 23.812 18.688 -47.188 1 17.77 308 GLU A N 1
ATOM 2441 C CA . GLU A 1 308 ? 25 19.516 -47 1 17.77 308 GLU A CA 1
ATOM 2442 C C . GLU A 1 308 ? 25.141 19.922 -45.531 1 17.77 308 GLU A C 1
ATOM 2444 O O . GLU A 1 308 ? 24.156 20.281 -44.875 1 17.77 308 GLU A O 1
ATOM 2449 N N . SER A 1 309 ? 26.109 19.391 -44.875 1 19.55 309 SER A N 1
ATOM 2450 C CA . SER A 1 309 ? 26.562 19.703 -43.531 1 19.55 309 SER A CA 1
ATOM 2451 C C . SER A 1 309 ? 26.75 21.203 -43.344 1 19.55 309 SER A C 1
ATOM 2453 O O . SER A 1 309 ? 27.469 21.844 -44.094 1 19.55 309 SER A O 1
ATOM 2455 N N . PRO A 1 310 ? 25.703 22.031 -43.188 1 18.98 310 PRO A N 1
ATOM 2456 C CA . PRO A 1 310 ? 26.312 23.359 -43.312 1 18.98 310 PRO A CA 1
ATOM 2457 C C . PRO A 1 310 ? 27.703 23.438 -42.656 1 18.98 310 PRO A C 1
ATOM 2459 O O . PRO A 1 310 ? 28.062 22.562 -41.875 1 18.98 310 PRO A O 1
ATOM 2462 N N . THR A 1 311 ? 28.469 24.531 -43.188 1 17.27 311 THR A N 1
ATOM 2463 C CA . THR A 1 311 ? 29.766 25.188 -43.062 1 17.27 311 THR A CA 1
ATOM 2464 C C . THR A 1 311 ? 30.062 25.516 -41.625 1 17.27 311 THR A C 1
ATOM 2466 O O . THR A 1 311 ? 29.203 26.031 -40.906 1 17.27 311 THR A O 1
ATOM 2469 N N . THR A 1 312 ? 31.016 24.844 -41.188 1 18.48 312 THR A N 1
ATOM 2470 C CA . THR A 1 312 ? 31.734 24.922 -39.906 1 18.48 312 THR A CA 1
ATOM 2471 C C . THR A 1 312 ? 32.25 26.328 -39.656 1 18.48 312 THR A C 1
ATOM 2473 O O . THR A 1 312 ? 32.906 26.578 -38.656 1 18.48 312 THR A O 1
ATOM 2476 N N . ASN A 1 313 ? 31.578 27.422 -40.125 1 16.55 313 ASN A N 1
ATOM 2477 C CA . ASN A 1 313 ? 32.625 28.453 -40.062 1 16.55 313 ASN A CA 1
ATOM 2478 C C . ASN A 1 313 ? 33.281 28.5 -38.719 1 16.55 313 ASN A C 1
ATOM 2480 O O . ASN A 1 313 ? 32.625 28.531 -37.688 1 16.55 313 ASN A O 1
ATOM 2484 N N . GLY A 1 314 ? 34.594 28.094 -38.719 1 17.06 314 GLY A N 1
ATOM 2485 C CA . GLY A 1 314 ? 35.594 27.906 -37.719 1 17.06 314 GLY A CA 1
ATOM 2486 C C . GLY A 1 314 ? 35.844 29.156 -36.875 1 17.06 314 GLY A C 1
ATOM 2487 O O . GLY A 1 314 ? 36.625 29.141 -35.938 1 17.06 314 GLY A O 1
ATOM 2488 N N . ASN A 1 315 ? 35.312 30.328 -37.344 1 16.97 315 ASN A N 1
ATOM 2489 C CA . ASN A 1 315 ? 36.312 31.344 -37.062 1 16.97 315 ASN A CA 1
ATOM 2490 C C . ASN A 1 315 ? 36.656 31.406 -35.562 1 16.97 315 ASN A C 1
ATOM 2492 O O . ASN A 1 315 ? 35.75 31.406 -34.719 1 16.97 315 ASN A O 1
ATOM 2496 N N . ILE A 1 316 ? 37.969 31.234 -35.344 1 18.36 316 ILE A N 1
ATOM 2497 C CA . ILE A 1 316 ? 39 31.125 -34.281 1 18.36 316 ILE A CA 1
ATOM 2498 C C . ILE A 1 316 ? 38.938 32.344 -33.375 1 18.36 316 ILE A C 1
ATOM 2500 O O . ILE A 1 316 ? 39.25 32.25 -32.188 1 18.36 316 ILE A O 1
ATOM 2504 N N . HIS A 1 317 ? 38.5 33.594 -33.844 1 15.73 317 HIS A N 1
ATOM 2505 C CA . HIS A 1 317 ? 39.531 34.531 -33.469 1 15.73 317 HIS A CA 1
ATOM 2506 C C . HIS A 1 317 ? 39.5 34.812 -31.969 1 15.73 317 HIS A C 1
ATOM 2508 O O . HIS A 1 317 ? 40.531 35.062 -31.344 1 15.73 317 HIS A O 1
ATOM 2514 N N . ARG A 1 318 ? 38.375 35.188 -31.406 1 17.91 318 ARG A N 1
ATOM 2515 C CA . ARG A 1 318 ? 38.656 36.5 -30.844 1 17.91 318 ARG A CA 1
ATOM 2516 C C . ARG A 1 318 ? 39.75 36.438 -29.781 1 17.91 318 ARG A C 1
ATOM 2518 O O . ARG A 1 318 ? 39.719 35.562 -28.922 1 17.91 318 ARG A O 1
ATOM 2525 N N . PRO A 1 319 ? 40.719 37.281 -29.828 1 17.39 319 PRO A N 1
ATOM 2526 C CA . PRO A 1 319 ? 42.031 37.375 -29.203 1 17.39 319 PRO A CA 1
ATOM 2527 C C . PRO A 1 319 ? 42 37.375 -27.688 1 17.39 319 PRO A C 1
ATOM 2529 O O . PRO A 1 319 ? 42.688 36.594 -27.031 1 17.39 319 PRO A O 1
ATOM 2532 N N . LEU A 1 320 ? 41.875 38.594 -27.203 1 16.17 320 LEU A N 1
ATOM 2533 C CA . LEU A 1 320 ? 43 39.188 -26.484 1 16.17 320 LEU A CA 1
ATOM 2534 C C . LEU A 1 320 ? 42.938 38.812 -25 1 16.17 320 LEU A C 1
ATOM 2536 O O . LEU A 1 320 ? 41.906 38.344 -24.516 1 16.17 320 LEU A O 1
ATOM 2540 N N . THR A 1 321 ? 43.062 39.906 -24.172 1 16.22 321 THR A N 1
ATOM 2541 C CA . THR A 1 321 ? 44.125 40.188 -23.219 1 16.22 321 THR A CA 1
ATOM 2542 C C . THR A 1 321 ? 43.781 39.656 -21.828 1 16.22 321 THR A C 1
ATOM 2544 O O . THR A 1 321 ? 44.531 38.875 -21.25 1 16.22 321 THR A O 1
ATOM 2547 N N . SER A 1 322 ? 43.562 40.688 -20.844 1 17.33 322 SER A N 1
ATOM 2548 C CA . SER A 1 322 ? 44.5 40.969 -19.766 1 17.33 322 SER A CA 1
ATOM 2549 C C . SER A 1 322 ? 44.125 40.281 -18.469 1 17.33 322 SER A C 1
ATOM 2551 O O . SER A 1 322 ? 42.938 39.969 -18.25 1 17.33 322 SER A O 1
ATOM 2553 N N . PHE A 1 323 ? 45.062 39.906 -17.641 1 17.25 323 PHE A N 1
ATOM 2554 C CA . PHE A 1 323 ? 45.625 39.125 -16.547 1 17.25 323 PHE A CA 1
ATOM 2555 C C . PHE A 1 323 ? 45 39.531 -15.219 1 17.25 323 PHE A C 1
ATOM 2557 O O . PHE A 1 323 ? 45.062 38.781 -14.242 1 17.25 323 PHE A O 1
ATOM 2564 N N . LEU A 1 324 ? 44.438 40.75 -14.922 1 17.95 324 LEU A N 1
ATOM 2565 C CA . LEU A 1 324 ? 45.188 41.156 -13.75 1 17.95 324 LEU A CA 1
ATOM 2566 C C . LEU A 1 324 ? 44.812 40.312 -12.531 1 17.95 324 LEU A C 1
ATOM 2568 O O . LEU A 1 324 ? 43.688 39.844 -12.438 1 17.95 324 LEU A O 1
ATOM 2572 N N . THR A 1 325 ? 45.719 40.188 -11.484 1 16.78 325 THR A N 1
ATOM 2573 C CA . THR A 1 325 ? 46.312 39.406 -10.406 1 16.78 325 THR A CA 1
ATOM 2574 C C . THR A 1 325 ? 45.438 39.438 -9.164 1 16.78 325 THR A C 1
ATOM 2576 O O . THR A 1 325 ? 45.219 38.406 -8.516 1 16.78 325 THR A O 1
ATOM 2579 N N . THR A 1 326 ? 44.906 40.562 -8.5 1 18.27 326 THR A N 1
ATOM 2580 C CA . THR A 1 326 ? 45.469 40.688 -7.156 1 18.2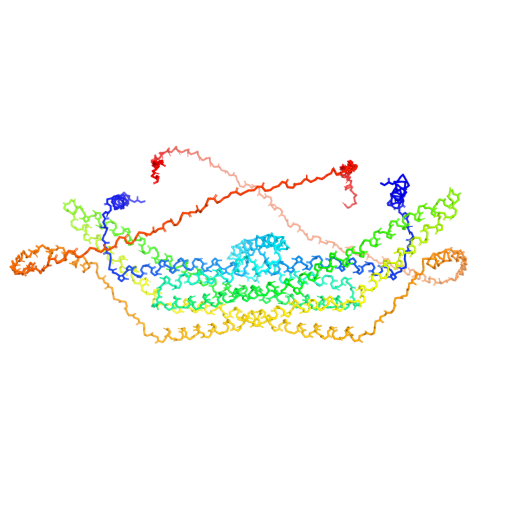7 326 THR A CA 1
ATOM 2581 C C . THR A 1 326 ? 44.688 39.844 -6.156 1 18.27 326 THR A C 1
ATOM 2583 O O . THR A 1 326 ? 43.438 39.812 -6.215 1 18.27 326 THR A O 1
ATOM 2586 N N . SER A 1 327 ? 45.281 38.938 -5.254 1 17.39 327 SER A N 1
ATOM 2587 C CA . SER A 1 327 ? 45.281 37.875 -4.25 1 17.39 327 SER A CA 1
ATOM 2588 C C . SER A 1 327 ? 44.562 38.344 -2.977 1 17.39 327 SER A C 1
ATOM 2590 O O . SER A 1 327 ? 44.469 37.562 -2.023 1 17.39 327 SER A O 1
ATOM 2592 N N . HIS A 1 328 ? 43.969 39.469 -2.656 1 17.86 328 HIS A N 1
ATOM 2593 C CA . HIS A 1 328 ? 44.281 39.781 -1.266 1 17.86 328 HIS A CA 1
ATOM 2594 C C . HIS A 1 328 ? 43.625 38.75 -0.321 1 17.86 328 HIS A C 1
ATOM 2596 O O . HIS A 1 328 ? 42.562 38.219 -0.622 1 17.86 328 HIS A O 1
ATOM 2602 N N . ASP A 1 329 ? 44.094 38.5 1.044 1 17.3 329 ASP A N 1
ATOM 2603 C CA . ASP A 1 329 ? 44.531 37.719 2.195 1 17.3 329 ASP A CA 1
ATOM 2604 C C . ASP A 1 329 ? 43.375 37.5 3.162 1 17.3 329 ASP A C 1
ATOM 2606 O O . ASP A 1 329 ? 43.344 36.469 3.861 1 17.3 329 ASP A O 1
ATOM 2610 N N . LEU A 1 330 ? 42.344 38.406 3.582 1 19.67 330 LEU A N 1
ATOM 2611 C CA . LEU A 1 330 ? 42.312 38.594 5.027 1 19.67 330 LEU A CA 1
ATOM 2612 C C . LEU A 1 330 ? 41.594 37.438 5.711 1 19.67 330 LEU A C 1
ATOM 2614 O O . LEU A 1 330 ? 40.531 37 5.25 1 19.67 330 LEU A O 1
ATOM 2618 N N . HIS A 1 331 ? 42.125 36.656 6.863 1 17.91 331 HIS A N 1
ATOM 2619 C CA . HIS A 1 331 ? 42.281 35.562 7.809 1 17.91 331 HIS A CA 1
ATOM 2620 C C . HIS A 1 331 ? 41.094 35.469 8.734 1 17.91 331 HIS A C 1
ATOM 2622 O O . HIS A 1 331 ? 40.812 34.375 9.281 1 17.91 331 HIS A O 1
ATOM 2628 N N . GLN A 1 332 ? 40.25 36.438 9.273 1 18.98 332 GLN A N 1
ATOM 2629 C CA . GLN A 1 332 ? 40.125 36.406 10.727 1 18.98 332 GLN A CA 1
ATOM 2630 C C . GLN A 1 332 ? 39.188 35.281 11.172 1 18.98 332 GLN A C 1
ATOM 2632 O O . GLN A 1 332 ? 38.062 35.156 10.656 1 18.98 332 GLN A O 1
ATOM 2637 N N . GLN A 1 333 ? 39.594 34.094 11.914 1 18.53 333 GLN A N 1
ATOM 2638 C CA . GLN A 1 333 ? 39.344 32.812 12.531 1 18.53 333 GLN A CA 1
ATOM 2639 C C . GLN A 1 333 ? 38.312 32.938 13.648 1 18.53 333 GLN A C 1
ATOM 2641 O O . GLN A 1 333 ? 38.656 33.062 14.82 1 18.53 333 GLN A O 1
ATOM 2646 N N . MET A 1 334 ? 37.188 33.719 13.711 1 18.97 334 MET A N 1
ATOM 2647 C CA . MET A 1 334 ? 36.719 33.875 15.086 1 18.97 334 MET A CA 1
ATOM 2648 C C . MET A 1 334 ? 36.312 32.531 15.688 1 18.97 334 MET A C 1
ATOM 2650 O O . MET A 1 334 ? 35.844 31.641 14.977 1 18.97 334 MET A O 1
ATOM 2654 N N . ASP A 1 335 ? 36.594 32.125 17.109 1 18.39 335 ASP A N 1
ATOM 2655 C CA . ASP A 1 335 ? 36.781 31.266 18.281 1 18.39 335 ASP A CA 1
ATOM 2656 C C . ASP A 1 335 ? 35.438 30.734 18.766 1 18.39 335 ASP A C 1
ATOM 2658 O O . ASP A 1 335 ? 34.75 31.375 19.562 1 18.39 335 ASP A O 1
ATOM 2662 N N . PHE A 1 336 ? 34.406 30.359 18.078 1 19.62 336 PHE A N 1
ATOM 2663 C CA . PHE A 1 336 ? 33.156 30.078 18.781 1 19.62 336 PHE A CA 1
ATOM 2664 C C . PHE A 1 336 ? 33.344 28.922 19.766 1 19.62 336 PHE A C 1
ATOM 2666 O O . PHE A 1 336 ? 33.875 27.859 19.391 1 19.62 336 PHE A O 1
ATOM 2673 N N . VAL A 1 337 ? 33.156 29.062 21.219 1 19.78 337 VAL A N 1
ATOM 2674 C CA . VAL A 1 337 ? 33.312 28.391 22.516 1 19.78 337 VAL A CA 1
ATOM 2675 C C . VAL A 1 337 ? 32.438 27.125 22.531 1 19.78 337 VAL A C 1
ATOM 2677 O O . VAL A 1 337 ? 31.234 27.203 22.266 1 19.78 337 VAL A O 1
ATOM 2680 N N . GLN A 1 338 ? 32.906 25.781 22.641 1 19.27 338 GLN A N 1
ATOM 2681 C CA . GLN A 1 338 ? 32.656 24.344 22.688 1 19.27 338 GLN A CA 1
ATOM 2682 C C . GLN A 1 338 ? 32.031 23.938 24.031 1 19.27 338 GLN A C 1
ATOM 2684 O O . GLN A 1 338 ? 32.281 22.844 24.531 1 19.27 338 GLN A O 1
ATOM 2689 N N . LEU A 1 339 ? 31.531 24.688 25.031 1 18.3 339 LEU A N 1
ATOM 2690 C CA . LEU A 1 339 ? 31.656 24.094 26.359 1 18.3 339 LEU A CA 1
ATOM 2691 C C . LEU A 1 339 ? 30.781 22.844 26.469 1 18.3 339 LEU A C 1
ATOM 2693 O O . LEU A 1 339 ? 29.594 22.875 26.172 1 18.3 339 LEU A O 1
ATOM 2697 N N . SER A 1 340 ? 31.359 21.516 26.641 1 18.25 340 SER A N 1
ATOM 2698 C CA . SER A 1 340 ? 31.078 20.109 26.859 1 18.25 340 SER A CA 1
ATOM 2699 C C . SER A 1 340 ? 30.484 19.875 28.25 1 18.25 340 SER A C 1
ATOM 2701 O O . SER A 1 340 ? 31.219 19.797 29.234 1 18.25 340 SER A O 1
ATOM 2703 N N . ARG A 1 341 ? 29.5 20.547 28.828 1 19.03 341 ARG A N 1
ATOM 2704 C CA . ARG A 1 341 ? 29.422 20.234 30.25 1 19.03 341 ARG A CA 1
ATOM 2705 C C . ARG A 1 341 ? 29.328 18.719 30.469 1 19.03 341 ARG A C 1
ATOM 2707 O O . ARG A 1 341 ? 28.984 17.969 29.562 1 19.03 341 ARG A O 1
ATOM 2714 N N . ARG A 1 342 ? 29.25 18.141 31.984 1 19.05 342 ARG A N 1
ATOM 2715 C CA . ARG A 1 342 ? 29.594 17.203 33.062 1 19.05 342 ARG A CA 1
ATOM 2716 C C . ARG A 1 342 ? 28.688 15.992 33.031 1 19.05 342 ARG A C 1
ATOM 2718 O O . ARG A 1 342 ? 27.469 16.125 32.875 1 19.05 342 ARG A O 1
ATOM 2725 N N . TRP A 1 343 ? 29.281 14.641 33.031 1 21.56 343 TRP A N 1
ATOM 2726 C CA . TRP A 1 343 ? 29.062 13.195 33.125 1 21.56 343 TRP A CA 1
ATOM 2727 C C . TRP A 1 343 ? 28.484 12.812 34.469 1 21.56 343 TRP A C 1
ATOM 2729 O O . TRP A 1 343 ? 28.422 11.633 34.812 1 21.56 343 TRP A O 1
ATOM 2739 N N . LEU A 1 344 ? 28.125 13.688 35.438 1 19.42 344 LEU A N 1
ATOM 2740 C CA . LEU A 1 344 ? 28.297 13.219 36.781 1 19.42 344 LEU A CA 1
ATOM 2741 C C . LEU A 1 344 ? 27.672 11.844 36.969 1 19.42 344 LEU A C 1
ATOM 2743 O O . LEU A 1 344 ? 26.828 11.43 36.188 1 19.42 344 LEU A O 1
ATOM 2747 N N . SER A 1 345 ? 27.375 11.508 38.375 1 20.05 345 SER A N 1
ATOM 2748 C CA . SER A 1 345 ? 27.594 10.562 39.469 1 20.05 345 SER A CA 1
ATOM 2749 C C . SER A 1 345 ? 26.688 9.344 39.344 1 20.05 345 SER A C 1
ATOM 2751 O O . SER A 1 345 ? 25.625 9.422 38.719 1 20.05 345 SER A O 1
ATOM 2753 N N . ILE A 1 346 ? 27.203 8.141 39.875 1 21.94 346 ILE A N 1
ATOM 2754 C CA . ILE A 1 346 ? 27.297 6.699 40.062 1 21.94 346 ILE A CA 1
ATOM 2755 C C . ILE A 1 346 ? 25.984 6.164 40.625 1 21.94 346 ILE A C 1
ATOM 2757 O O . ILE A 1 346 ? 25.391 5.238 40.094 1 21.94 346 ILE A O 1
ATOM 2761 N N . ASN A 1 347 ? 26.062 5.871 42 1 21.2 347 ASN A N 1
ATOM 2762 C CA . ASN A 1 347 ? 25.812 4.793 42.969 1 21.2 347 ASN A CA 1
ATOM 2763 C C . ASN A 1 347 ? 24.375 4.836 43.5 1 21.2 347 ASN A C 1
ATOM 2765 O O . ASN A 1 347 ? 24.062 4.172 44.5 1 21.2 347 ASN A O 1
ATOM 2769 N N . ALA A 1 348 ? 23.594 5.836 43.281 1 21.38 348 ALA A N 1
ATOM 2770 C CA . ALA A 1 348 ? 22.828 5.945 44.531 1 21.38 348 ALA A CA 1
ATOM 2771 C C . ALA A 1 348 ? 22.125 4.633 44.844 1 21.38 348 ALA A C 1
ATOM 2773 O O . ALA A 1 348 ? 21.922 3.797 43.969 1 21.38 348 ALA A O 1
ATOM 2774 N N . VAL A 1 349 ? 21.094 4.645 45.75 1 22.17 349 VAL A N 1
ATOM 2775 C CA . VAL A 1 349 ? 20.562 3.85 46.844 1 22.17 349 VAL A CA 1
ATOM 2776 C C . VAL A 1 349 ? 19.953 2.559 46.312 1 22.17 349 VAL A C 1
ATOM 2778 O O . VAL A 1 349 ? 19.297 2.562 45.25 1 22.17 349 VAL A O 1
ATOM 2781 N N . TYR A 1 350 ? 20.344 1.561 47.094 1 21.48 350 TYR A N 1
ATOM 2782 C CA . TYR A 1 350 ? 19.828 0.29 47.594 1 21.48 350 TYR A CA 1
ATOM 2783 C C . TYR A 1 350 ? 18.312 0.361 47.812 1 21.48 350 TYR A C 1
ATOM 2785 O O . TYR A 1 350 ? 17.797 1.374 48.281 1 21.48 350 TYR A O 1
ATOM 2793 N N . MET B 1 1 ? 25.672 -45.125 -0.51 1 53.62 1 MET B N 1
ATOM 2794 C CA . MET B 1 1 ? 25.422 -45.438 -1.913 1 53.62 1 MET B CA 1
ATOM 2795 C C . MET B 1 1 ? 26.281 -46.625 -2.359 1 53.62 1 MET B C 1
ATOM 2797 O O . MET B 1 1 ? 27.469 -46.719 -2.027 1 53.62 1 MET B O 1
ATOM 2801 N N . SER B 1 2 ? 25.719 -47.719 -2.658 1 65.31 2 SER B N 1
ATOM 2802 C CA . SER B 1 2 ? 26.406 -48.938 -3.104 1 65.31 2 SER B CA 1
ATOM 2803 C C . SER B 1 2 ? 27.266 -48.656 -4.34 1 65.31 2 SER B C 1
ATOM 2805 O O . SER B 1 2 ? 27.078 -47.656 -5.016 1 65.31 2 SER B O 1
ATOM 2807 N N . VAL B 1 3 ? 28.344 -49.344 -4.488 1 72.5 3 VAL B N 1
ATOM 2808 C CA . VAL B 1 3 ? 29.219 -49.25 -5.656 1 72.5 3 VAL B CA 1
ATOM 2809 C C . VAL B 1 3 ? 28.375 -49.281 -6.93 1 72.5 3 VAL B C 1
ATOM 2811 O O . VAL B 1 3 ? 28.672 -48.531 -7.875 1 72.5 3 VAL B O 1
ATOM 2814 N N . ALA B 1 4 ? 27.312 -49.969 -6.91 1 68.31 4 ALA B N 1
ATOM 2815 C CA . ALA B 1 4 ? 26.406 -50.062 -8.055 1 68.31 4 ALA B CA 1
ATOM 2816 C C . ALA B 1 4 ? 25.672 -48.719 -8.258 1 68.31 4 ALA B C 1
ATOM 2818 O O . ALA B 1 4 ? 25.469 -48.312 -9.398 1 68.31 4 ALA B O 1
ATOM 2819 N N . GLY B 1 5 ? 25.453 -48.188 -7.117 1 73.19 5 GLY B N 1
ATOM 2820 C CA . GLY B 1 5 ? 24.812 -46.906 -7.18 1 73.19 5 GLY B CA 1
ATOM 2821 C C . GLY B 1 5 ? 25.719 -45.812 -7.73 1 73.19 5 GLY B C 1
ATOM 2822 O O . GLY B 1 5 ? 25.297 -44.969 -8.539 1 73.19 5 GLY B O 1
ATOM 2823 N N . LEU B 1 6 ? 26.922 -45.812 -7.305 1 73.81 6 LEU B N 1
ATOM 2824 C CA . LEU B 1 6 ? 27.906 -44.844 -7.773 1 73.81 6 LEU B CA 1
ATOM 2825 C C . LEU B 1 6 ? 28.172 -45.031 -9.266 1 73.81 6 LEU B C 1
ATOM 2827 O O . LEU B 1 6 ? 28.312 -44.062 -10 1 73.81 6 LEU B O 1
ATOM 2831 N N . LYS B 1 7 ? 28.281 -46.281 -9.648 1 71.44 7 LYS B N 1
ATOM 2832 C CA . LYS B 1 7 ? 28.484 -46.562 -11.07 1 71.44 7 LYS B CA 1
ATOM 2833 C C . LYS B 1 7 ? 27.328 -46.031 -11.906 1 71.44 7 LYS B C 1
ATOM 2835 O O . LYS B 1 7 ? 27.547 -45.469 -12.977 1 71.44 7 LYS B O 1
ATOM 2840 N N . LYS B 1 8 ? 26.172 -46.281 -11.422 1 76.56 8 LYS B N 1
ATOM 2841 C CA . LYS B 1 8 ? 24.984 -45.812 -12.133 1 76.56 8 LYS B CA 1
ATOM 2842 C C . LYS B 1 8 ? 24.984 -44.312 -12.266 1 76.56 8 LYS B C 1
ATOM 2844 O O . LYS B 1 8 ? 24.609 -43.781 -13.312 1 76.56 8 LYS B O 1
ATOM 2849 N N . GLN B 1 9 ? 25.438 -43.688 -11.25 1 79.56 9 GLN B N 1
ATOM 2850 C CA . GLN B 1 9 ? 25.5 -42.25 -11.281 1 79.56 9 GLN B CA 1
ATOM 2851 C C . GLN B 1 9 ? 26.516 -41.75 -12.312 1 79.56 9 GLN B C 1
ATOM 2853 O O . GLN B 1 9 ? 26.281 -40.75 -12.992 1 79.56 9 GLN B O 1
ATOM 2858 N N . PHE B 1 10 ? 27.594 -42.531 -12.383 1 76 10 PHE B N 1
ATOM 2859 C CA . PHE B 1 10 ? 28.609 -42.156 -13.367 1 76 10 PHE B CA 1
ATOM 2860 C C . PHE B 1 10 ? 28.062 -42.344 -14.781 1 76 10 PHE B C 1
ATOM 2862 O O . PHE B 1 10 ? 28.359 -41.531 -15.672 1 76 10 PHE B O 1
ATOM 2869 N N . HIS B 1 11 ? 27.344 -43.406 -14.977 1 75.25 11 HIS B N 1
ATOM 2870 C CA . HIS B 1 11 ? 26.766 -43.656 -16.297 1 75.25 11 HIS B CA 1
ATOM 2871 C C . HIS B 1 11 ? 25.797 -42.562 -16.703 1 75.25 11 HIS B C 1
ATOM 2873 O O . HIS B 1 11 ? 25.828 -42.094 -17.844 1 75.25 11 HIS B O 1
ATOM 2879 N N . LYS B 1 12 ? 25.062 -42.188 -15.805 1 80.88 12 LYS B N 1
ATOM 2880 C CA . LYS B 1 12 ? 24.094 -41.125 -16.062 1 80.88 12 LYS B CA 1
ATOM 2881 C C . LYS B 1 12 ? 24.797 -39.812 -16.406 1 80.88 12 LYS B C 1
ATOM 2883 O O . LYS B 1 12 ? 24.375 -39.094 -17.312 1 80.88 12 LYS B O 1
ATOM 2888 N N . ALA B 1 13 ? 25.75 -39.5 -15.617 1 79.38 13 ALA B N 1
ATOM 2889 C CA . ALA B 1 13 ? 26.5 -38.281 -15.844 1 79.38 13 ALA B CA 1
ATOM 2890 C C . ALA B 1 13 ? 27.188 -38.312 -17.203 1 79.38 13 ALA B C 1
ATOM 2892 O O . ALA B 1 13 ? 27.234 -37.281 -17.906 1 79.38 13 ALA B O 1
ATOM 2893 N N . SER B 1 14 ? 27.688 -39.438 -17.484 1 74.19 14 SER B N 1
ATOM 2894 C CA . SER B 1 14 ? 28.359 -39.594 -18.766 1 74.19 14 SER B CA 1
ATOM 2895 C C . SER B 1 14 ? 27.391 -39.375 -19.922 1 74.19 14 SER B C 1
ATOM 2897 O O . SER B 1 14 ? 27.719 -38.719 -20.922 1 74.19 14 SER B O 1
ATOM 2899 N N . GLN B 1 15 ? 26.281 -39.969 -19.75 1 79.38 15 GLN B N 1
ATOM 2900 C CA . GLN B 1 15 ? 25.266 -39.812 -20.781 1 79.38 15 GLN B CA 1
ATOM 2901 C C . GLN B 1 15 ? 24.812 -38.344 -20.922 1 79.38 15 GLN B C 1
ATOM 2903 O O . GLN B 1 15 ? 24.641 -37.844 -22.031 1 79.38 15 GLN B O 1
ATOM 2908 N N . LEU B 1 16 ? 24.656 -37.75 -19.828 1 77.62 16 LEU B N 1
ATOM 2909 C CA . LEU B 1 16 ? 24.25 -36.344 -19.812 1 77.62 16 LEU B CA 1
ATOM 2910 C C . LEU B 1 16 ? 25.281 -35.469 -20.5 1 77.62 16 LEU B C 1
ATOM 2912 O O . LEU B 1 16 ? 24.938 -34.594 -21.281 1 77.62 16 LEU B O 1
ATOM 2916 N N . LEU B 1 17 ? 26.5 -35.719 -20.172 1 72 17 LEU B N 1
ATOM 2917 C CA . LEU B 1 17 ? 27.609 -34.969 -20.766 1 72 17 LEU B CA 1
ATOM 2918 C C . LEU B 1 17 ? 27.656 -35.219 -22.266 1 72 17 LEU B C 1
ATOM 2920 O O . LEU B 1 17 ? 27.891 -34.281 -23.047 1 72 17 LEU B O 1
ATOM 2924 N N . SER B 1 18 ? 27.453 -36.375 -22.656 1 73.5 18 SER B N 1
ATOM 2925 C CA . SER B 1 18 ? 27.469 -36.719 -24.078 1 73.5 18 SER B CA 1
ATOM 2926 C C . SER B 1 18 ? 26.359 -35.969 -24.828 1 73.5 18 SER B C 1
ATOM 2928 O O . SER B 1 18 ? 26.578 -35.5 -25.938 1 73.5 18 SER B O 1
ATOM 2930 N N . GLU B 1 19 ? 25.312 -35.938 -24.234 1 77.75 19 GLU B N 1
ATOM 2931 C CA . GLU B 1 19 ? 24.203 -35.219 -24.859 1 77.75 19 GLU B CA 1
ATOM 2932 C C . GLU B 1 19 ? 24.5 -33.75 -24.969 1 77.75 19 GLU B C 1
ATOM 2934 O O . GLU B 1 19 ? 24.125 -33.094 -25.953 1 77.75 19 GLU B O 1
ATOM 2939 N N . LYS B 1 20 ? 25.062 -33.188 -24.047 1 74.94 20 LYS B N 1
ATOM 2940 C CA . LYS B 1 20 ? 25.344 -31.766 -24.031 1 74.94 20 LYS B CA 1
ATOM 2941 C C . LYS B 1 20 ? 26.469 -31.406 -24.984 1 74.94 20 LYS B C 1
ATOM 2943 O O . LYS B 1 20 ? 26.469 -30.328 -25.594 1 74.94 20 LYS B O 1
ATOM 2948 N N . ILE B 1 21 ? 27.391 -32.281 -25.125 1 69.81 21 ILE B N 1
ATOM 2949 C CA . ILE B 1 21 ? 28.562 -32.031 -25.953 1 69.81 21 ILE B CA 1
ATOM 2950 C C . ILE B 1 21 ? 28.25 -32.406 -27.406 1 69.81 21 ILE B C 1
ATOM 2952 O O . ILE B 1 21 ? 28.531 -31.625 -28.328 1 69.81 21 ILE B O 1
ATOM 2956 N N . SER B 1 22 ? 27.797 -33.562 -27.625 1 67.94 22 SER B N 1
ATOM 2957 C CA . SER B 1 22 ? 27.625 -34.062 -28.984 1 67.94 22 SER B CA 1
ATOM 2958 C C . SER B 1 22 ? 26.297 -33.625 -29.594 1 67.94 22 SER B C 1
ATOM 2960 O O . SER B 1 22 ? 26.109 -33.688 -30.797 1 67.94 22 SER B O 1
ATOM 2962 N N . GLY B 1 23 ? 25.469 -33 -28.828 1 65.56 23 GLY B N 1
ATOM 2963 C CA . GLY B 1 23 ? 24.156 -32.625 -29.312 1 65.56 23 GLY B CA 1
ATOM 2964 C C . GLY B 1 23 ? 23.234 -33.812 -29.578 1 65.56 23 GLY B C 1
ATOM 2965 O O . GLY B 1 23 ? 22.234 -33.656 -30.281 1 65.56 23 GLY B O 1
ATOM 2966 N N . ALA B 1 24 ? 23.734 -34.969 -29.234 1 62.81 24 ALA B N 1
ATOM 2967 C CA . ALA B 1 24 ? 22.922 -36.156 -29.469 1 62.81 24 ALA B CA 1
ATOM 2968 C C . ALA B 1 24 ? 21.609 -36.094 -28.688 1 62.81 24 ALA B C 1
ATOM 2970 O O . ALA B 1 24 ? 21.578 -35.562 -27.562 1 62.81 24 ALA B O 1
ATOM 2971 N N . GLU B 1 25 ? 20.547 -36.312 -29.484 1 67.88 25 GLU B N 1
ATOM 2972 C CA . GLU B 1 25 ? 19.219 -36.156 -28.891 1 67.88 25 GLU B CA 1
ATOM 2973 C C . GLU B 1 25 ? 18.812 -37.406 -28.125 1 67.88 25 GLU B C 1
ATOM 2975 O O . GLU B 1 25 ? 18.984 -38.531 -28.625 1 67.88 25 GLU B O 1
ATOM 2980 N N . GLY B 1 26 ? 18.609 -37.406 -26.797 1 74.38 26 GLY B N 1
ATOM 2981 C CA . GLY B 1 26 ? 18.078 -38.5 -26 1 74.38 26 GLY B CA 1
ATOM 2982 C C . GLY B 1 26 ? 16.719 -39 -26.469 1 74.38 26 GLY B C 1
ATOM 2983 O O . GLY B 1 26 ? 16.172 -38.469 -27.438 1 74.38 26 GLY B O 1
ATOM 2984 N N . THR B 1 27 ? 16.25 -40.125 -25.938 1 79.56 27 THR B N 1
ATOM 2985 C CA . THR B 1 27 ? 14.938 -40.688 -26.25 1 79.56 27 THR B CA 1
ATOM 2986 C C . THR B 1 27 ? 13.859 -39.625 -26.031 1 79.56 27 THR B C 1
ATOM 2988 O O . THR B 1 27 ? 13.805 -38.969 -24.969 1 79.56 27 THR B O 1
ATOM 2991 N N . LYS B 1 28 ? 13.172 -39.375 -27.109 1 80.19 28 LYS B N 1
ATOM 2992 C CA . LYS B 1 28 ? 12.133 -38.344 -27.031 1 80.19 28 LYS B CA 1
ATOM 2993 C C . LYS B 1 28 ? 10.789 -38.969 -26.625 1 80.19 28 LYS B C 1
ATOM 2995 O O . LYS B 1 28 ? 10.438 -40.062 -27.078 1 80.19 28 LYS B O 1
ATOM 3000 N N . LEU B 1 29 ? 10.219 -38.312 -25.734 1 84.62 29 LEU B N 1
ATOM 3001 C CA . LEU B 1 29 ? 8.883 -38.719 -25.312 1 84.62 29 LEU B CA 1
ATOM 3002 C C . LEU B 1 29 ? 7.816 -38.125 -26.219 1 84.62 29 LEU B C 1
ATOM 3004 O O . LEU B 1 29 ? 8.125 -37.281 -27.078 1 84.62 29 LEU B O 1
ATOM 3008 N N . ASP B 1 30 ? 6.586 -38.594 -26.203 1 85 30 ASP B N 1
ATOM 3009 C CA . ASP B 1 30 ? 5.516 -38.156 -27.094 1 85 30 ASP B CA 1
ATOM 3010 C C . ASP B 1 30 ? 5.125 -36.688 -26.812 1 85 30 ASP B C 1
ATOM 3012 O O . ASP B 1 30 ? 5.449 -36.156 -25.75 1 85 30 ASP B O 1
ATOM 3016 N N . ASP B 1 31 ? 4.473 -36.062 -27.734 1 87.5 31 ASP B N 1
ATOM 3017 C CA . ASP B 1 31 ? 4.133 -34.625 -27.719 1 87.5 31 ASP B CA 1
ATOM 3018 C C . ASP B 1 31 ? 3.186 -34.312 -26.562 1 87.5 31 ASP B C 1
ATOM 3020 O O . ASP B 1 31 ? 3.271 -33.25 -25.969 1 87.5 31 ASP B O 1
ATOM 3024 N N . ASP B 1 32 ? 2.348 -35.25 -26.297 1 88.19 32 ASP B N 1
ATOM 3025 C CA . ASP B 1 32 ? 1.396 -35.031 -25.203 1 88.19 32 ASP B CA 1
ATOM 3026 C C . ASP B 1 32 ? 2.113 -34.938 -23.859 1 88.19 32 ASP B C 1
ATOM 3028 O O . ASP B 1 32 ? 1.772 -34.094 -23.031 1 88.19 32 ASP B O 1
ATOM 3032 N N . PHE B 1 33 ? 3.041 -35.812 -23.719 1 91.75 33 PHE B N 1
ATOM 3033 C CA . PHE B 1 33 ? 3.832 -35.812 -22.484 1 91.75 33 PHE B CA 1
ATOM 3034 C C . PHE B 1 33 ? 4.598 -34.5 -22.359 1 91.75 33 PHE B C 1
ATOM 3036 O O . PHE B 1 33 ? 4.594 -33.875 -21.297 1 91.75 33 PHE B O 1
ATOM 3043 N N . MET B 1 34 ? 5.172 -34.062 -23.438 1 92.12 34 MET B N 1
ATOM 3044 C CA . MET B 1 34 ? 5.98 -32.844 -23.438 1 92.12 34 MET B CA 1
ATOM 3045 C C . MET B 1 34 ? 5.117 -31.625 -23.125 1 92.12 34 MET B C 1
ATOM 3047 O O . MET B 1 34 ? 5.562 -30.703 -22.438 1 92.12 34 MET B O 1
ATOM 3051 N N . GLU B 1 35 ? 3.945 -31.672 -23.656 1 92.31 35 GLU B N 1
ATOM 3052 C CA . GLU B 1 35 ? 3.035 -30.562 -23.406 1 92.31 35 GLU B CA 1
ATOM 3053 C C . GLU B 1 35 ? 2.604 -30.516 -21.938 1 92.31 35 GLU B C 1
ATOM 3055 O O . GLU B 1 35 ? 2.51 -29.438 -21.344 1 92.31 35 GLU B O 1
ATOM 3060 N N . MET B 1 36 ? 2.311 -31.641 -21.344 1 92.62 36 MET B N 1
ATOM 3061 C CA . MET B 1 36 ? 1.959 -31.688 -19.922 1 92.62 36 MET B CA 1
ATOM 3062 C C . MET B 1 36 ? 3.109 -31.203 -19.047 1 92.62 36 MET B C 1
ATOM 3064 O O . MET B 1 36 ? 2.895 -30.453 -18.094 1 92.62 36 MET B O 1
ATOM 3068 N N . GLU B 1 37 ? 4.246 -31.641 -19.453 1 94.69 37 GLU B N 1
ATOM 3069 C CA . GLU B 1 37 ? 5.434 -31.219 -18.703 1 94.69 37 GLU B CA 1
ATOM 3070 C C . GLU B 1 37 ? 5.617 -29.703 -18.766 1 94.69 37 GLU B C 1
ATOM 3072 O O . GLU B 1 37 ? 5.949 -29.062 -17.766 1 94.69 37 GLU B O 1
ATOM 3077 N N . ARG B 1 38 ? 5.473 -29.172 -19.922 1 95.12 38 ARG B N 1
ATOM 3078 C CA . ARG B 1 38 ? 5.574 -27.734 -20.094 1 95.12 38 ARG B CA 1
ATOM 3079 C C . ARG B 1 38 ? 4.57 -27 -19.203 1 95.12 38 ARG B C 1
ATOM 3081 O O . ARG B 1 38 ? 4.918 -26.016 -18.547 1 95.12 38 ARG B O 1
ATOM 3088 N N . LYS B 1 39 ? 3.326 -27.438 -19.219 1 94.69 39 LYS B N 1
ATOM 3089 C CA . LYS B 1 39 ? 2.273 -26.812 -18.438 1 94.69 39 LYS B CA 1
ATOM 3090 C C . LYS B 1 39 ? 2.598 -26.875 -16.938 1 94.69 39 LYS B C 1
ATOM 3092 O O . LYS B 1 39 ? 2.342 -25.922 -16.203 1 94.69 39 LYS B O 1
ATOM 3097 N N . ILE B 1 40 ? 3.164 -27.984 -16.531 1 95.88 40 ILE B N 1
ATOM 3098 C CA . ILE B 1 40 ? 3.539 -28.141 -15.125 1 95.88 40 ILE B CA 1
ATOM 3099 C C . ILE B 1 40 ? 4.645 -27.156 -14.773 1 95.88 40 ILE B C 1
ATOM 3101 O O . ILE B 1 40 ? 4.609 -26.531 -13.719 1 95.88 40 ILE B O 1
ATOM 3105 N N . GLU B 1 41 ? 5.605 -27.062 -15.648 1 95.62 41 GLU B N 1
ATOM 3106 C CA . GLU B 1 41 ? 6.711 -26.125 -15.422 1 95.62 41 GLU B CA 1
ATOM 3107 C C . GLU B 1 41 ? 6.211 -24.688 -15.305 1 95.62 41 GLU B C 1
ATOM 3109 O O . GLU B 1 41 ? 6.602 -23.969 -14.398 1 95.62 41 GLU B O 1
ATOM 3114 N N . VAL B 1 42 ? 5.395 -24.312 -16.234 1 96.19 42 VAL B N 1
ATOM 3115 C CA . VAL B 1 42 ? 4.84 -22.969 -16.234 1 96.19 42 VAL B CA 1
ATOM 3116 C C . VAL B 1 42 ? 4.004 -22.75 -14.977 1 96.19 42 VAL B C 1
ATOM 3118 O O . VAL B 1 42 ? 4.07 -21.672 -14.359 1 96.19 42 VAL B O 1
ATOM 3121 N N . THR B 1 43 ? 3.18 -23.703 -14.609 1 95.62 43 THR B N 1
ATOM 3122 C CA . THR B 1 43 ? 2.357 -23.594 -13.406 1 95.62 43 THR B CA 1
ATOM 3123 C C . THR B 1 43 ? 3.23 -23.422 -12.172 1 95.62 43 THR B C 1
ATOM 3125 O O . THR B 1 43 ? 2.93 -22.609 -11.297 1 95.62 43 THR B O 1
ATOM 3128 N N . ASN B 1 44 ? 4.301 -24.188 -12.125 1 95.44 44 ASN B N 1
ATOM 3129 C CA . ASN B 1 44 ? 5.219 -24.078 -10.992 1 95.44 44 ASN B CA 1
ATOM 3130 C C . ASN B 1 44 ? 5.82 -22.688 -10.883 1 95.44 44 ASN B C 1
ATOM 3132 O O . ASN B 1 44 ? 5.848 -22.094 -9.797 1 95.44 44 ASN B O 1
ATOM 3136 N N . LYS B 1 45 ? 6.246 -22.172 -11.93 1 96.12 45 LYS B N 1
ATOM 3137 C CA . LYS B 1 45 ? 6.805 -20.812 -11.969 1 96.12 45 LYS B CA 1
ATOM 3138 C C . LYS B 1 45 ? 5.746 -19.781 -11.617 1 96.12 45 LYS B C 1
ATOM 3140 O O . LYS B 1 45 ? 6.023 -18.812 -10.891 1 96.12 45 LYS B O 1
ATOM 3145 N N . SER B 1 46 ? 4.609 -20 -12.203 1 96.25 46 SER B N 1
ATOM 3146 C CA . SER B 1 46 ? 3.506 -19.078 -11.961 1 96.25 46 SER B CA 1
ATOM 3147 C C . SER B 1 46 ? 3.152 -19.016 -10.477 1 96.25 46 SER B C 1
ATOM 3149 O O . SER B 1 46 ? 2.965 -17.922 -9.922 1 96.25 46 SER B O 1
ATOM 3151 N N . VAL B 1 47 ? 3.035 -20.172 -9.859 1 95.88 47 VAL B N 1
ATOM 3152 C CA . VAL B 1 47 ? 2.676 -20.234 -8.445 1 95.88 47 VAL B CA 1
ATOM 3153 C C . VAL B 1 47 ? 3.732 -19.516 -7.609 1 95.88 47 VAL B C 1
ATOM 3155 O O . VAL B 1 47 ? 3.398 -18.75 -6.699 1 95.88 47 VAL B O 1
ATOM 3158 N N . PHE B 1 48 ? 4.977 -19.688 -7.961 1 95.38 48 PHE B N 1
ATOM 3159 C CA . PHE B 1 48 ? 6.078 -19.047 -7.258 1 95.38 48 PHE B CA 1
ATOM 3160 C C . PHE B 1 48 ? 5.977 -17.531 -7.375 1 95.38 48 PHE B C 1
ATOM 3162 O O . PHE B 1 48 ? 6.043 -16.812 -6.371 1 95.38 48 PHE B O 1
ATOM 3169 N N . ASP B 1 49 ? 5.797 -17.062 -8.484 1 97.06 49 ASP B N 1
ATOM 3170 C CA . ASP B 1 49 ? 5.742 -15.625 -8.727 1 97.06 49 ASP B CA 1
ATOM 3171 C C . ASP B 1 49 ? 4.465 -15.016 -8.148 1 97.06 49 ASP B C 1
ATOM 3173 O O . ASP B 1 49 ? 4.48 -13.891 -7.648 1 97.06 49 ASP B O 1
ATOM 3177 N N . LEU B 1 50 ? 3.371 -15.734 -8.266 1 97 50 LEU B N 1
ATOM 3178 C CA . LEU B 1 50 ? 2.102 -15.25 -7.73 1 97 50 LEU B CA 1
ATOM 3179 C C . LEU B 1 50 ? 2.191 -15.055 -6.219 1 97 50 LEU B C 1
ATOM 3181 O O . LEU B 1 50 ? 1.666 -14.078 -5.684 1 97 50 LEU B O 1
ATOM 3185 N N . LEU B 1 51 ? 2.832 -16 -5.582 1 95.69 51 LEU B N 1
ATOM 3186 C CA . LEU B 1 51 ? 3.012 -15.898 -4.141 1 95.69 51 LEU B CA 1
ATOM 3187 C C . LEU B 1 51 ? 3.82 -14.656 -3.785 1 95.69 51 LEU B C 1
ATOM 3189 O O . LEU B 1 51 ? 3.436 -13.891 -2.898 1 95.69 51 LEU B O 1
ATOM 3193 N N . SER B 1 52 ? 4.855 -14.445 -4.523 1 95.06 52 SER B N 1
ATOM 3194 C CA . SER B 1 52 ? 5.73 -13.305 -4.289 1 95.06 52 SER B CA 1
ATOM 3195 C C . SER B 1 52 ? 5.008 -11.992 -4.562 1 95.06 52 SER B C 1
ATOM 3197 O O . SER B 1 52 ? 5.008 -11.086 -3.721 1 95.06 52 SER B O 1
ATOM 3199 N N . LYS B 1 53 ? 4.387 -11.883 -5.676 1 96.75 53 LYS B N 1
ATOM 3200 C CA . LYS B 1 53 ? 3.744 -10.633 -6.09 1 96.75 53 LYS B CA 1
ATOM 3201 C C . LYS B 1 53 ? 2.52 -10.336 -5.234 1 96.75 53 LYS B C 1
ATOM 3203 O O . LYS B 1 53 ? 2.201 -9.172 -4.98 1 96.75 53 LYS B O 1
ATOM 3208 N N . THR B 1 54 ? 1.765 -11.367 -4.84 1 97.12 54 THR B N 1
ATOM 3209 C CA . THR B 1 54 ? 0.616 -11.164 -3.965 1 97.12 54 THR B CA 1
ATOM 3210 C C . THR B 1 54 ? 1.06 -10.609 -2.613 1 97.12 54 THR B C 1
ATOM 3212 O O . THR B 1 54 ? 0.413 -9.719 -2.057 1 97.12 54 THR B O 1
ATOM 3215 N N . THR B 1 55 ? 2.152 -11.141 -2.102 1 94 55 THR B N 1
ATOM 3216 C CA . THR B 1 55 ? 2.688 -10.648 -0.839 1 94 55 THR B CA 1
ATOM 3217 C C . THR B 1 55 ? 3.092 -9.18 -0.962 1 94 55 THR B C 1
ATOM 3219 O O . THR B 1 55 ? 2.877 -8.391 -0.039 1 94 55 THR B O 1
ATOM 3222 N N . GLU B 1 56 ? 3.711 -8.852 -2.066 1 93 56 GLU B N 1
ATOM 3223 C CA . GLU B 1 56 ? 4.07 -7.461 -2.326 1 93 56 GLU B CA 1
ATOM 3224 C C . GLU B 1 56 ? 2.828 -6.582 -2.432 1 93 56 GLU B C 1
ATOM 3226 O O . GLU B 1 56 ? 2.828 -5.441 -1.967 1 93 56 GLU B O 1
ATOM 3231 N N . TYR B 1 57 ? 1.787 -7.102 -3.082 1 95.62 57 TYR B N 1
ATOM 3232 C CA . TYR B 1 57 ? 0.506 -6.414 -3.205 1 95.62 57 TYR B CA 1
ATOM 3233 C C . TYR B 1 57 ? -0.085 -6.113 -1.833 1 95.62 57 TYR B C 1
ATOM 3235 O O . TYR B 1 57 ? -0.588 -5.012 -1.596 1 95.62 57 TYR B O 1
ATOM 3243 N N . LEU B 1 58 ? 0.02 -7.051 -0.927 1 93.81 58 LEU B N 1
ATOM 3244 C CA . LEU B 1 58 ? -0.546 -6.895 0.409 1 93.81 58 LEU B CA 1
ATOM 3245 C C . LEU B 1 58 ? 0.32 -5.973 1.261 1 93.81 58 LEU B C 1
ATOM 3247 O O . LEU B 1 58 ? -0.199 -5.152 2.023 1 93.81 58 LEU B O 1
ATOM 3251 N N . GLN B 1 59 ? 1.633 -6.18 1.127 1 91.31 59 GLN B N 1
ATOM 3252 C CA . GLN B 1 59 ? 2.602 -5.406 1.897 1 91.31 59 GLN B CA 1
ATOM 3253 C C . GLN B 1 59 ? 3.73 -4.895 1.007 1 91.31 59 GLN B C 1
ATOM 3255 O O . GLN B 1 59 ? 4.781 -5.531 0.902 1 91.31 59 GLN B O 1
ATOM 3260 N N . PRO B 1 60 ? 3.561 -3.758 0.506 1 89.69 60 PRO B N 1
ATOM 3261 C CA . PRO B 1 60 ? 4.535 -3.23 -0.449 1 89.69 60 PRO B CA 1
ATOM 3262 C C . PRO B 1 60 ? 5.855 -2.84 0.211 1 89.69 60 PRO B C 1
ATOM 3264 O O . PRO B 1 60 ? 6.883 -2.729 -0.467 1 89.69 60 PRO B O 1
ATOM 3267 N N . ASN B 1 61 ? 5.859 -2.553 1.485 1 87.19 61 ASN B N 1
ATOM 3268 C CA . ASN B 1 61 ? 7.09 -2.201 2.191 1 87.19 61 ASN B CA 1
ATOM 3269 C C . ASN B 1 61 ? 7.961 -3.428 2.447 1 87.19 61 ASN B C 1
ATOM 3271 O O . ASN B 1 61 ? 7.562 -4.332 3.182 1 87.19 61 ASN B O 1
ATOM 3275 N N . PRO B 1 62 ? 9.094 -3.475 1.871 1 85.44 62 PRO B N 1
ATOM 3276 C CA . PRO B 1 62 ? 9.961 -4.645 2.041 1 85.44 62 PRO B CA 1
ATOM 3277 C C . PRO B 1 62 ? 10.328 -4.902 3.5 1 85.44 62 PRO B C 1
ATOM 3279 O O . PRO B 1 62 ? 10.461 -6.055 3.914 1 85.44 62 PRO B O 1
ATOM 3282 N N . ALA B 1 63 ? 10.43 -3.805 4.262 1 81.31 63 ALA B N 1
ATOM 3283 C CA . ALA B 1 63 ? 10.766 -3.969 5.672 1 81.31 63 ALA B CA 1
ATOM 3284 C C . ALA B 1 63 ? 9.625 -4.652 6.43 1 81.31 63 ALA B C 1
ATOM 3286 O O . ALA B 1 63 ? 9.867 -5.523 7.266 1 81.31 63 ALA B O 1
ATOM 3287 N N . SER B 1 64 ? 8.508 -4.262 6.109 1 80.94 64 SER B N 1
ATOM 3288 C CA . SER B 1 64 ? 7.344 -4.871 6.738 1 80.94 64 SER B CA 1
ATOM 3289 C C . SER B 1 64 ? 7.184 -6.328 6.316 1 80.94 64 SER B C 1
ATOM 3291 O O . SER B 1 64 ? 6.809 -7.18 7.125 1 80.94 64 SER B O 1
ATOM 3293 N N . ARG B 1 65 ? 7.492 -6.605 5.105 1 80.5 65 ARG B N 1
ATOM 3294 C CA . ARG B 1 65 ? 7.395 -7.969 4.594 1 80.5 65 ARG B CA 1
ATOM 3295 C C . ARG B 1 65 ? 8.398 -8.891 5.285 1 80.5 65 ARG B C 1
ATOM 3297 O O . ARG B 1 65 ? 8.078 -10.031 5.617 1 80.5 65 ARG B O 1
ATOM 3304 N N . ALA B 1 66 ? 9.547 -8.352 5.41 1 80.38 66 ALA B N 1
ATOM 3305 C CA . ALA B 1 66 ? 10.586 -9.125 6.086 1 80.38 66 ALA B CA 1
ATOM 3306 C C . ALA B 1 66 ? 10.172 -9.477 7.512 1 80.38 66 ALA B C 1
ATOM 3308 O O . ALA B 1 66 ? 10.414 -10.594 7.977 1 80.38 66 ALA B O 1
ATOM 3309 N N . LYS B 1 67 ? 9.586 -8.523 8.141 1 76.31 67 LYS B N 1
ATOM 3310 C CA . LYS B 1 67 ? 9.102 -8.75 9.5 1 76.31 67 LYS B CA 1
ATOM 3311 C C . LYS B 1 67 ? 8 -9.812 9.516 1 76.31 67 LYS B C 1
ATOM 3313 O O . LYS B 1 67 ? 7.965 -10.656 10.414 1 76.31 67 LYS B O 1
ATOM 3318 N N . LEU B 1 68 ? 7.152 -9.703 8.602 1 73.44 68 LEU B N 1
ATOM 3319 C CA . LEU B 1 68 ? 6.07 -10.672 8.484 1 73.44 68 LEU B CA 1
ATOM 3320 C C . LEU B 1 68 ? 6.625 -12.078 8.25 1 73.44 68 LEU B C 1
ATOM 3322 O O . LEU B 1 68 ? 6.145 -13.039 8.852 1 73.44 68 LEU B O 1
ATOM 3326 N N . ASN B 1 69 ? 7.562 -12.164 7.383 1 75 69 ASN B N 1
ATOM 3327 C CA . ASN B 1 69 ? 8.188 -13.445 7.09 1 75 69 ASN B CA 1
ATOM 3328 C C . ASN B 1 69 ? 8.836 -14.047 8.328 1 75 69 ASN B C 1
ATOM 3330 O O . ASN B 1 69 ? 8.766 -15.258 8.547 1 75 69 ASN B O 1
ATOM 3334 N N . MET B 1 70 ? 9.359 -13.172 9.078 1 70.25 70 MET B N 1
ATOM 3335 C CA . MET B 1 70 ? 9.969 -13.617 10.328 1 70.25 70 MET B CA 1
ATOM 3336 C C . MET B 1 70 ? 8.914 -14.117 11.305 1 70.25 70 MET B C 1
ATOM 3338 O O . MET B 1 70 ? 9.086 -15.164 11.93 1 70.25 70 MET B O 1
ATOM 3342 N N . LEU B 1 71 ? 7.863 -13.43 11.406 1 68 71 LEU B N 1
ATOM 3343 C CA . LEU B 1 71 ? 6.789 -13.789 12.328 1 68 71 LEU B CA 1
ATOM 3344 C C . LEU B 1 71 ? 6.121 -15.094 11.906 1 68 71 LEU B C 1
ATOM 3346 O O . LEU B 1 71 ? 5.781 -15.93 12.75 1 68 71 LEU B O 1
ATOM 3350 N N . ASN B 1 72 ? 5.918 -15.211 10.617 1 70.44 72 ASN B N 1
ATOM 3351 C CA . ASN B 1 72 ? 5.324 -16.438 10.094 1 70.44 72 ASN B CA 1
ATOM 3352 C C . ASN B 1 72 ? 6.191 -17.656 10.391 1 70.44 72 ASN B C 1
ATOM 3354 O O . ASN B 1 72 ? 5.676 -18.734 10.695 1 70.44 72 ASN B O 1
ATOM 3358 N N . THR B 1 73 ? 7.379 -17.438 10.242 1 67.69 73 THR B N 1
ATOM 3359 C CA . THR B 1 73 ? 8.289 -18.531 10.562 1 67.69 73 THR B CA 1
ATOM 3360 C C . THR B 1 73 ? 8.188 -18.906 12.039 1 67.69 73 THR B C 1
ATOM 3362 O O . THR B 1 73 ? 8.188 -20.094 12.383 1 67.69 73 THR B O 1
ATOM 3365 N N . VAL B 1 74 ? 7.969 -17.906 12.914 1 62.47 74 VAL B N 1
ATOM 3366 C CA . VAL B 1 74 ? 7.867 -18.141 14.352 1 62.47 74 VAL B CA 1
ATOM 3367 C C . VAL B 1 74 ? 6.492 -18.719 14.688 1 62.47 74 VAL B C 1
ATOM 3369 O O . VAL B 1 74 ? 6.379 -19.609 15.523 1 62.47 74 VAL B O 1
ATOM 3372 N N . SER B 1 75 ? 5.438 -18.125 14.102 1 62.53 75 SER B N 1
ATOM 3373 C CA . SER B 1 75 ? 4.074 -18.578 14.344 1 62.53 75 SER B CA 1
ATOM 3374 C C . SER B 1 75 ? 3.891 -20.031 13.914 1 62.53 75 SER B C 1
ATOM 3376 O O . SER B 1 75 ? 3.152 -20.781 14.555 1 62.53 75 SER B O 1
ATOM 3378 N N . LYS B 1 76 ? 4.285 -20.328 12.82 1 60.09 76 LYS B N 1
ATOM 3379 C CA . LYS B 1 76 ? 4.199 -21.734 12.391 1 60.09 76 LYS B CA 1
ATOM 3380 C C . LYS B 1 76 ? 4.719 -22.672 13.477 1 60.09 76 LYS B C 1
ATOM 3382 O O . LYS B 1 76 ? 4.172 -23.75 13.68 1 60.09 76 LYS B O 1
ATOM 3387 N N . ILE B 1 77 ? 5.574 -22.078 14.156 1 56.12 77 ILE B N 1
ATOM 3388 C CA . ILE B 1 77 ? 6.117 -22.875 15.25 1 56.12 77 ILE B CA 1
ATOM 3389 C C . ILE B 1 77 ? 5.184 -22.812 16.453 1 56.12 77 ILE B C 1
ATOM 3391 O O . ILE B 1 77 ? 4.938 -23.828 17.109 1 56.12 77 ILE B O 1
ATOM 3395 N N . ARG B 1 78 ? 4.621 -21.641 16.641 1 56 78 ARG B N 1
ATOM 3396 C CA . ARG B 1 78 ? 3.824 -21.484 17.859 1 56 78 ARG B CA 1
ATOM 3397 C C . ARG B 1 78 ? 2.344 -21.734 17.578 1 56 78 ARG B C 1
ATOM 3399 O O . ARG B 1 78 ? 1.569 -22.016 18.484 1 56 78 ARG B O 1
ATOM 3406 N N . GLY B 1 79 ? 1.853 -22.031 16.297 1 54.25 79 GLY B N 1
ATOM 3407 C CA . GLY B 1 79 ? 0.501 -22.359 15.875 1 54.25 79 GLY B CA 1
ATOM 3408 C C . GLY B 1 79 ? -0.432 -21.172 15.852 1 54.25 79 GLY B C 1
ATOM 3409 O O . GLY B 1 79 ? -1.64 -21.312 15.656 1 54.25 79 GLY B O 1
ATOM 3410 N N . GLN B 1 80 ? -0.292 -20.016 16.531 1 52.62 80 GLN B N 1
ATOM 3411 C CA . GLN B 1 80 ? -1.331 -19 16.672 1 52.62 80 GLN B CA 1
ATOM 3412 C C . GLN B 1 80 ? -1.118 -17.844 15.695 1 52.62 80 GLN B C 1
ATOM 3414 O O . GLN B 1 80 ? -0.04 -17.25 15.656 1 52.62 80 GLN B O 1
ATOM 3419 N N . VAL B 1 81 ? -1.713 -17.781 14.539 1 54.62 81 VAL B N 1
ATOM 3420 C CA . VAL B 1 81 ? -1.528 -16.734 13.539 1 54.62 81 VAL B CA 1
ATOM 3421 C C . VAL B 1 81 ? -2.385 -15.523 13.891 1 54.62 81 VAL B C 1
ATOM 3423 O O . VAL B 1 81 ? -3.447 -15.32 13.305 1 54.62 81 VAL B O 1
ATOM 3426 N N . LYS B 1 82 ? -2.58 -14.961 15.125 1 54.09 82 LYS B N 1
ATOM 3427 C CA . LYS B 1 82 ? -3.697 -14.047 15.32 1 54.09 82 LYS B CA 1
ATOM 3428 C C . LYS B 1 82 ? -3.354 -12.648 14.812 1 54.09 82 LYS B C 1
ATOM 3430 O O . LYS B 1 82 ? -4.234 -11.789 14.695 1 54.09 82 LYS B O 1
ATOM 3435 N N . THR B 1 83 ? -2.029 -12.195 14.609 1 59.69 83 THR B N 1
ATOM 3436 C CA . THR B 1 83 ? -1.916 -10.766 14.359 1 59.69 83 THR B CA 1
ATOM 3437 C C . THR B 1 83 ? -0.926 -10.5 13.227 1 59.69 83 THR B C 1
ATOM 3439 O O . THR B 1 83 ? -0.035 -11.312 12.969 1 59.69 83 THR B O 1
ATOM 3442 N N . THR B 1 84 ? -1.25 -9.688 12.133 1 63.56 84 THR B N 1
ATOM 3443 C CA . THR B 1 84 ? -0.382 -9.32 11.016 1 63.56 84 THR B CA 1
ATOM 3444 C C . THR B 1 84 ? 0.938 -8.742 11.531 1 63.56 84 THR B C 1
ATOM 3446 O O . THR B 1 84 ? 1.951 -8.789 10.828 1 63.56 84 THR B O 1
ATOM 3449 N N . GLY B 1 85 ? 0.969 -8.516 12.922 1 69.31 85 GLY B N 1
ATOM 3450 C CA . GLY B 1 85 ? 2.176 -8.141 13.641 1 69.31 85 GLY B CA 1
ATOM 3451 C C . GLY B 1 85 ? 2.777 -6.832 13.156 1 69.31 85 GLY B C 1
ATOM 3452 O O . GLY B 1 85 ? 3.883 -6.465 13.555 1 69.31 85 GLY B O 1
ATOM 3453 N N . TYR B 1 86 ? 2.244 -6.066 12.078 1 78.25 86 TYR B N 1
ATOM 3454 C CA . TYR B 1 86 ? 2.807 -4.801 11.625 1 78.25 86 TYR B CA 1
ATOM 3455 C C . TYR B 1 86 ? 1.734 -3.723 11.555 1 78.25 86 TYR B C 1
ATOM 3457 O O . TYR B 1 86 ? 0.556 -4.02 11.344 1 78.25 86 TYR B O 1
ATOM 3465 N N . PRO B 1 87 ? 2.205 -2.57 11.875 1 88.12 87 PRO B N 1
ATOM 3466 C CA . PRO B 1 87 ? 1.228 -1.484 11.789 1 88.12 87 PRO B CA 1
ATOM 3467 C C . PRO B 1 87 ? 0.873 -1.125 10.344 1 88.12 87 PRO B C 1
ATOM 3469 O O . PRO B 1 87 ? 1.763 -1.007 9.5 1 88.12 87 PRO B O 1
ATOM 3472 N N . GLN B 1 88 ? -0.405 -1.022 10.117 1 93.5 88 GLN B N 1
ATOM 3473 C CA . GLN B 1 88 ? -0.888 -0.613 8.805 1 93.5 88 GLN B CA 1
ATOM 3474 C C . GLN B 1 88 ? -0.723 0.891 8.602 1 93.5 88 GLN B C 1
ATOM 3476 O O . GLN B 1 88 ? -0.853 1.668 9.547 1 93.5 88 GLN B O 1
ATOM 3481 N N . THR B 1 89 ? -0.404 1.325 7.398 1 95.25 89 THR B N 1
ATOM 3482 C CA . THR B 1 89 ? -0.218 2.742 7.105 1 95.25 89 THR B CA 1
ATOM 3483 C C . THR B 1 89 ? -1.479 3.533 7.438 1 95.25 89 THR B C 1
ATOM 3485 O O . THR B 1 89 ? -1.399 4.688 7.867 1 95.25 89 THR B O 1
ATOM 3488 N N . GLU B 1 90 ? -2.678 2.918 7.207 1 96.75 90 GLU B N 1
ATOM 3489 C CA . GLU B 1 90 ? -3.947 3.545 7.566 1 96.75 90 GLU B CA 1
ATOM 3490 C C . GLU B 1 90 ? -4.004 3.863 9.055 1 96.75 90 GLU B C 1
ATOM 3492 O O . GLU B 1 90 ? -4.438 4.949 9.445 1 96.75 90 GLU B O 1
ATOM 3497 N N . GLY B 1 91 ? -3.547 2.885 9.82 1 96.88 91 GLY B N 1
ATOM 3498 C CA . GLY B 1 91 ? -3.543 3.078 11.266 1 96.88 91 GLY B CA 1
ATOM 3499 C C . GLY B 1 91 ? -2.576 4.156 11.719 1 96.88 91 GLY B C 1
ATOM 3500 O O . GLY B 1 91 ? -2.891 4.938 12.617 1 96.88 91 GLY B O 1
ATOM 3501 N N . LEU B 1 92 ? -1.418 4.223 11.109 1 96.62 92 LEU B N 1
ATOM 3502 C CA . LEU B 1 92 ? -0.421 5.234 11.43 1 96.62 92 LEU B CA 1
ATOM 3503 C C . LEU B 1 92 ? -0.946 6.633 11.117 1 96.62 92 LEU B C 1
ATOM 3505 O O . LEU B 1 92 ? -0.764 7.562 11.906 1 96.62 92 LEU B O 1
ATOM 3509 N N . LEU B 1 93 ? -1.537 6.738 9.984 1 97.88 93 LEU B N 1
ATOM 3510 C CA . LEU B 1 93 ? -2.152 8.008 9.609 1 97.88 93 LEU B CA 1
ATOM 3511 C C . LEU B 1 93 ? -3.268 8.375 10.578 1 97.88 93 LEU B C 1
ATOM 3513 O O . LEU B 1 93 ? -3.365 9.531 11.008 1 97.88 93 LEU B O 1
ATOM 3517 N N . GLY B 1 94 ? -4.078 7.34 10.922 1 98.38 94 GLY B N 1
ATOM 3518 C CA . GLY B 1 94 ? -5.141 7.566 11.883 1 98.38 94 GLY B CA 1
ATOM 3519 C C . GLY B 1 94 ? -4.625 8.023 13.234 1 98.38 94 GLY B C 1
ATOM 3520 O O . GLY B 1 94 ? -5.168 8.961 13.828 1 98.38 94 GLY B O 1
ATOM 3521 N N . ASP B 1 95 ? -3.576 7.445 13.719 1 98.06 95 ASP B N 1
ATOM 3522 C CA . ASP B 1 95 ? -2.975 7.801 15 1 98.06 95 ASP B CA 1
ATOM 3523 C C . ASP B 1 95 ? -2.465 9.242 14.984 1 98.06 95 ASP B C 1
ATOM 3525 O O . ASP B 1 95 ? -2.611 9.969 15.977 1 98.06 95 ASP B O 1
ATOM 3529 N N . CYS B 1 96 ? -1.869 9.586 13.922 1 97.75 96 CYS B N 1
ATOM 3530 C CA . CYS B 1 96 ? -1.382 10.953 13.742 1 97.75 96 CYS B CA 1
ATOM 3531 C C . CYS B 1 96 ? -2.529 11.953 13.805 1 97.75 96 CYS B C 1
ATOM 3533 O O . CYS B 1 96 ? -2.438 12.961 14.508 1 97.75 96 CYS B O 1
ATOM 3535 N N . MET B 1 97 ? -3.615 11.656 13.164 1 98.25 97 MET B N 1
ATOM 3536 C CA . MET B 1 97 ? -4.777 12.539 13.117 1 98.25 97 MET B CA 1
ATOM 3537 C C . MET B 1 97 ? -5.426 12.656 14.492 1 98.25 97 MET B C 1
ATOM 3539 O O . MET B 1 97 ? -5.797 13.75 14.922 1 98.25 97 MET B O 1
ATOM 3543 N N . LEU B 1 98 ? -5.469 11.531 15.18 1 98.31 98 LEU B N 1
ATOM 3544 C CA . LEU B 1 98 ? -6.07 11.531 16.5 1 98.31 98 LEU B CA 1
ATOM 3545 C C . LEU B 1 98 ? -5.23 12.344 17.484 1 98.31 98 LEU B C 1
ATOM 3547 O O . LEU B 1 98 ? -5.77 13.133 18.266 1 98.31 98 LEU B O 1
ATOM 3551 N N . ARG B 1 99 ? -3.949 12.141 17.391 1 98.06 99 ARG B N 1
ATOM 3552 C CA . ARG B 1 99 ? -3.041 12.844 18.281 1 98.06 99 ARG B CA 1
ATOM 3553 C C . ARG B 1 99 ? -3.203 14.359 18.156 1 98.06 99 ARG B C 1
ATOM 3555 O O . ARG B 1 99 ? -3.475 15.047 19.141 1 98.06 99 ARG B O 1
ATOM 3562 N N . TYR B 1 100 ? -3.133 14.844 16.969 1 97.62 100 TYR B N 1
ATOM 3563 C CA . TYR B 1 100 ? -3.156 16.281 16.75 1 97.62 100 TYR B CA 1
ATOM 3564 C C . TYR B 1 100 ? -4.57 16.844 16.906 1 97.62 100 TYR B C 1
ATOM 3566 O O . TYR B 1 100 ? -4.754 17.969 17.344 1 97.62 100 TYR B O 1
ATOM 3574 N N . GLY B 1 101 ? -5.586 16.016 16.516 1 97.31 101 GLY B N 1
ATOM 3575 C CA . GLY B 1 101 ? -6.957 16.438 16.75 1 97.31 101 GLY B CA 1
ATOM 3576 C C . GLY B 1 101 ? -7.262 16.688 18.219 1 97.31 101 GLY B C 1
ATOM 3577 O O . GLY B 1 101 ? -7.898 17.688 18.562 1 97.31 101 GLY B O 1
ATOM 3578 N N . LEU B 1 102 ? -6.758 15.875 19.047 1 97 102 LEU B N 1
ATOM 3579 C CA . LEU B 1 102 ? -6.977 16 20.484 1 97 102 LEU B CA 1
ATOM 3580 C C . LEU B 1 102 ? -6.164 17.156 21.062 1 97 102 LEU B C 1
ATOM 3582 O O . LEU B 1 102 ? -6.641 17.875 21.938 1 97 102 LEU B O 1
ATOM 3586 N N . GLU B 1 103 ? -4.973 17.344 20.516 1 96.56 103 GLU B N 1
ATOM 3587 C CA . GLU B 1 103 ? -4.105 18.406 20.984 1 96.56 103 GLU B CA 1
ATOM 3588 C C . GLU B 1 103 ? -4.688 19.781 20.641 1 96.56 103 GLU B C 1
ATOM 3590 O O . GLU B 1 103 ? -4.488 20.75 21.391 1 96.56 103 GLU B O 1
ATOM 3595 N N . LEU B 1 104 ? -5.395 19.922 19.547 1 94.69 104 LEU B N 1
ATOM 3596 C CA . LEU B 1 104 ? -5.988 21.188 19.125 1 94.69 104 LEU B CA 1
ATOM 3597 C C . LEU B 1 104 ? -7.176 21.562 20.016 1 94.69 104 LEU B C 1
ATOM 3599 O O . LEU B 1 104 ? -7.496 22.734 20.188 1 94.69 104 LEU B O 1
ATOM 3603 N N . GLY B 1 105 ? -7.828 20.562 20.578 1 88.25 105 GLY B N 1
ATOM 3604 C CA . GLY B 1 105 ? -8.906 20.828 21.516 1 88.25 105 GLY B CA 1
ATOM 3605 C C . GLY B 1 105 ? -10.289 20.719 20.891 1 88.25 105 GLY B C 1
ATOM 3606 O O . GLY B 1 105 ? -10.414 20.641 19.672 1 88.25 105 GLY B O 1
ATOM 3607 N N . GLU B 1 106 ? -11.328 20.828 21.703 1 84.62 106 GLU B N 1
ATOM 3608 C CA . GLU B 1 106 ? -12.711 20.562 21.297 1 84.62 106 GLU B CA 1
ATOM 3609 C C . GLU B 1 106 ? -13.312 21.75 20.562 1 84.62 106 GLU B C 1
ATOM 3611 O O . GLU B 1 106 ? -14.297 21.609 19.844 1 84.62 106 GLU B O 1
ATOM 3616 N N . ASP B 1 107 ? -12.648 22.906 20.719 1 86.19 107 ASP B N 1
ATOM 3617 C CA . ASP B 1 107 ? -13.227 24.109 20.125 1 86.19 107 ASP B CA 1
ATOM 3618 C C . ASP B 1 107 ? -12.75 24.297 18.688 1 86.19 107 ASP B C 1
ATOM 3620 O O . ASP B 1 107 ? -13.219 25.188 17.969 1 86.19 107 ASP B O 1
ATOM 3624 N N . SER B 1 108 ? -11.875 23.469 18.25 1 90.69 108 SER B N 1
ATOM 3625 C CA . SER B 1 108 ? -11.344 23.562 16.906 1 90.69 108 SER B CA 1
ATOM 3626 C C . SER B 1 108 ? -12.117 22.672 15.938 1 90.69 108 SER B C 1
ATOM 3628 O O . SER B 1 108 ? -12.18 21.453 16.109 1 90.69 108 SER B O 1
ATOM 3630 N N . VAL B 1 109 ? -12.68 23.266 14.906 1 93.06 109 VAL B N 1
ATOM 3631 C CA . VAL B 1 109 ? -13.406 22.5 13.898 1 93.06 109 VAL B CA 1
ATOM 3632 C C . VAL B 1 109 ? -12.445 21.562 13.164 1 93.06 109 VAL B C 1
ATOM 3634 O O . VAL B 1 109 ? -12.797 20.422 12.867 1 93.06 109 VAL B O 1
ATOM 3637 N N . PHE B 1 110 ? -11.281 22.094 12.914 1 94.69 110 PHE B N 1
ATOM 3638 C CA . PHE B 1 110 ? -10.25 21.281 12.281 1 94.69 110 PHE B CA 1
ATOM 3639 C C . PHE B 1 110 ? -9.867 20.109 13.172 1 94.69 110 PHE B C 1
ATOM 3641 O O . PHE B 1 110 ? -9.719 18.984 12.695 1 94.69 110 PHE B O 1
ATOM 3648 N N . GLY B 1 111 ? -9.703 20.359 14.43 1 95.38 111 GLY B N 1
ATOM 3649 C CA . GLY B 1 111 ? -9.383 19.297 15.375 1 95.38 111 GLY B CA 1
ATOM 3650 C C . GLY B 1 111 ? -10.43 18.203 15.414 1 95.38 111 GLY B C 1
ATOM 3651 O O . GLY B 1 111 ? -10.094 17.016 15.43 1 95.38 111 GLY B O 1
ATOM 3652 N N . HIS B 1 112 ? -11.68 18.625 15.383 1 95.31 112 HIS B N 1
ATOM 3653 C CA . HIS B 1 112 ? -12.773 17.656 15.383 1 95.31 112 HIS B CA 1
ATOM 3654 C C . HIS B 1 112 ? -12.758 16.797 14.125 1 95.31 112 HIS B C 1
ATOM 3656 O O . HIS B 1 112 ? -13.008 15.594 14.195 1 95.31 112 HIS B O 1
ATOM 3662 N N . ALA B 1 113 ? -12.523 17.453 13.023 1 97.19 113 ALA B N 1
ATOM 3663 C CA . ALA B 1 113 ? -12.445 16.734 11.766 1 97.19 113 ALA B CA 1
ATOM 3664 C C . ALA B 1 113 ? -11.312 15.703 11.789 1 97.19 113 ALA B C 1
ATOM 3666 O O . ALA B 1 113 ? -11.477 14.578 11.305 1 97.19 113 ALA B O 1
ATOM 3667 N N . LEU B 1 114 ? -10.219 16.062 12.383 1 97.62 114 LEU B N 1
ATOM 3668 C CA . LEU B 1 114 ? -9.078 15.156 12.492 1 97.62 114 LEU B CA 1
ATOM 3669 C C . LEU B 1 114 ? -9.43 13.945 13.344 1 97.62 114 LEU B C 1
ATOM 3671 O O . LEU B 1 114 ? -9.055 12.812 13.008 1 97.62 114 LEU B O 1
ATOM 3675 N N . VAL B 1 115 ? -10.109 14.156 14.391 1 98.12 115 VAL B N 1
ATOM 3676 C CA . VAL B 1 115 ? -10.484 13.062 15.273 1 98.12 115 VAL B CA 1
ATOM 3677 C C . VAL B 1 115 ? -11.43 12.109 14.547 1 98.12 115 VAL B C 1
ATOM 3679 O O . VAL B 1 115 ? -11.234 10.891 14.578 1 98.12 115 VAL B O 1
ATOM 3682 N N . ASP B 1 116 ? -12.398 12.672 13.852 1 98 116 ASP B N 1
ATOM 3683 C CA . ASP B 1 116 ? -13.312 11.844 13.078 1 98 116 ASP B CA 1
ATOM 3684 C C . ASP B 1 116 ? -12.57 11.039 12.016 1 98 116 ASP B C 1
ATOM 3686 O O . ASP B 1 116 ? -12.828 9.844 11.844 1 98 116 ASP B O 1
ATOM 3690 N N . MET B 1 117 ? -11.711 11.641 11.352 1 98.38 117 MET B N 1
ATOM 3691 C CA . MET B 1 117 ? -10.938 10.977 10.305 1 98.38 117 MET B CA 1
ATOM 3692 C C . MET B 1 117 ? -10.008 9.922 10.898 1 98.38 117 MET B C 1
ATOM 3694 O O . MET B 1 117 ? -9.852 8.836 10.336 1 98.38 117 MET B O 1
ATOM 3698 N N . GLY B 1 118 ? -9.375 10.312 12.016 1 98.62 118 GLY B N 1
ATOM 3699 C CA . GLY B 1 118 ? -8.484 9.367 12.672 1 98.62 118 GLY B CA 1
ATOM 3700 C C . GLY B 1 118 ? -9.172 8.07 13.07 1 98.62 118 GLY B C 1
ATOM 3701 O O . GLY B 1 118 ? -8.625 6.984 12.867 1 98.62 118 GLY B O 1
ATOM 3702 N N . GLU B 1 119 ? -10.352 8.188 13.586 1 98.44 119 GLU B N 1
ATOM 3703 C CA . GLU B 1 119 ? -11.117 7.008 13.969 1 98.44 119 GLU B CA 1
ATOM 3704 C C . GLU B 1 119 ? -11.461 6.152 12.75 1 98.44 119 GLU B C 1
ATOM 3706 O O . GLU B 1 119 ? -11.359 4.926 12.805 1 98.44 119 GLU B O 1
ATOM 3711 N N . ALA B 1 120 ? -11.867 6.793 11.719 1 98.62 120 ALA B N 1
ATOM 3712 C CA . ALA B 1 120 ? -12.188 6.078 10.484 1 98.62 120 ALA B CA 1
ATOM 3713 C C . ALA B 1 120 ? -10.961 5.375 9.922 1 98.62 120 ALA B C 1
ATOM 3715 O O . ALA B 1 120 ? -11.047 4.23 9.461 1 98.62 120 ALA B O 1
ATOM 3716 N N . MET B 1 121 ? -9.852 6.047 9.984 1 98.31 121 MET B N 1
ATOM 3717 C CA . MET B 1 121 ? -8.617 5.461 9.469 1 98.31 121 MET B CA 1
ATOM 3718 C C . MET B 1 121 ? -8.195 4.25 10.297 1 98.31 121 MET B C 1
ATOM 3720 O O . MET B 1 121 ? -7.656 3.283 9.758 1 98.31 121 MET B O 1
ATOM 3724 N N . ARG B 1 122 ? -8.406 4.309 11.555 1 97.94 122 ARG B N 1
ATOM 3725 C CA . ARG B 1 122 ? -8.133 3.154 12.406 1 97.94 122 ARG B CA 1
ATOM 3726 C C . ARG B 1 122 ? -9.016 1.971 12.031 1 97.94 122 ARG B C 1
ATOM 3728 O O . ARG B 1 122 ? -8.562 0.824 12.031 1 97.94 122 ARG B O 1
ATOM 3735 N N . GLN B 1 123 ? -10.234 2.246 11.789 1 98.38 123 GLN B N 1
ATOM 3736 C CA . GLN B 1 123 ? -11.133 1.199 11.312 1 98.38 123 GLN B CA 1
ATOM 3737 C C . GLN B 1 123 ? -10.641 0.606 9.992 1 98.38 123 GLN B C 1
ATOM 3739 O O . GLN B 1 123 ? -10.695 -0.609 9.797 1 98.38 123 GLN B O 1
ATOM 3744 N N . MET B 1 124 ? -10.203 1.518 9.141 1 97.88 124 MET B N 1
ATOM 3745 C CA . MET B 1 124 ? -9.656 1.067 7.867 1 97.88 124 MET B CA 1
ATOM 3746 C C . MET B 1 124 ? -8.469 0.142 8.078 1 97.88 124 MET B C 1
ATOM 3748 O O . MET B 1 124 ? -8.258 -0.799 7.309 1 97.88 124 MET B O 1
ATOM 3752 N N . ALA B 1 125 ? -7.652 0.45 9.102 1 97.19 125 ALA B N 1
ATOM 3753 C CA . ALA B 1 125 ? -6.516 -0.407 9.43 1 97.19 125 ALA B CA 1
ATOM 3754 C C . ALA B 1 125 ? -6.977 -1.81 9.812 1 97.19 125 ALA B C 1
ATOM 3756 O O . ALA B 1 125 ? -6.371 -2.805 9.414 1 97.19 125 ALA B O 1
ATOM 3757 N N . ASP B 1 126 ? -8.016 -1.884 10.531 1 96.88 126 ASP B N 1
ATOM 3758 C CA . ASP B 1 126 ? -8.578 -3.174 10.93 1 96.88 126 ASP B CA 1
ATOM 3759 C C . ASP B 1 126 ? -9.086 -3.947 9.711 1 96.88 126 ASP B C 1
ATOM 3761 O O . ASP B 1 126 ? -8.938 -5.172 9.648 1 96.88 126 ASP B O 1
ATOM 3765 N N . VAL B 1 127 ? -9.742 -3.215 8.844 1 97.75 127 VAL B N 1
ATOM 3766 C CA . VAL B 1 127 ? -10.242 -3.834 7.617 1 97.75 127 VAL B CA 1
ATOM 3767 C C . VAL B 1 127 ? -9.07 -4.395 6.812 1 97.75 127 VAL B C 1
ATOM 3769 O O . VAL B 1 127 ? -9.156 -5.492 6.258 1 97.75 127 VAL B O 1
ATOM 3772 N N . LYS B 1 128 ? -7.992 -3.611 6.723 1 96.75 128 LYS B N 1
ATOM 3773 C CA . LYS B 1 128 ? -6.801 -4.062 6.012 1 96.75 128 LYS B CA 1
ATOM 3774 C C . LYS B 1 128 ? -6.199 -5.301 6.676 1 96.75 128 LYS B C 1
ATOM 3776 O O . LYS B 1 128 ? -5.727 -6.211 5.992 1 96.75 128 LYS B O 1
ATOM 3781 N N . ASP B 1 129 ? -6.152 -5.352 7.984 1 94.81 129 ASP B N 1
ATOM 3782 C CA . ASP B 1 129 ? -5.68 -6.527 8.711 1 94.81 129 ASP B CA 1
ATOM 3783 C C . ASP B 1 129 ? -6.512 -7.758 8.359 1 94.81 129 ASP B C 1
ATOM 3785 O O . ASP B 1 129 ? -5.965 -8.852 8.18 1 94.81 129 ASP B O 1
ATOM 3789 N N . SER B 1 130 ? -7.773 -7.555 8.312 1 96.12 130 SER B N 1
ATOM 3790 C CA . SER B 1 130 ? -8.664 -8.656 7.965 1 96.12 130 SER B CA 1
ATOM 3791 C C . SER B 1 130 ? -8.383 -9.172 6.555 1 96.12 130 SER B C 1
ATOM 3793 O O . SER B 1 130 ? -8.461 -10.375 6.305 1 96.12 130 SER B O 1
ATOM 3795 N N . LEU B 1 131 ? -8.133 -8.25 5.645 1 96.94 131 LEU B N 1
ATOM 3796 C CA . LEU B 1 131 ? -7.762 -8.648 4.289 1 96.94 131 LEU B CA 1
ATOM 3797 C C . LEU B 1 131 ? -6.512 -9.523 4.305 1 96.94 131 LEU B C 1
ATOM 3799 O O . LEU B 1 131 ? -6.484 -10.586 3.676 1 96.94 131 LEU B O 1
ATOM 3803 N N . ASP B 1 132 ? -5.469 -9.094 5.012 1 94.38 132 ASP B N 1
ATOM 3804 C CA . ASP B 1 132 ? -4.203 -9.82 5.086 1 94.38 132 ASP B CA 1
ATOM 3805 C C . ASP B 1 132 ? -4.414 -11.242 5.609 1 94.38 132 ASP B C 1
ATOM 3807 O O . ASP B 1 132 ? -3.896 -12.203 5.039 1 94.38 132 ASP B O 1
ATOM 3811 N N . ILE B 1 133 ? -5.137 -11.352 6.641 1 93 133 ILE B N 1
ATOM 3812 C CA . ILE B 1 133 ? -5.383 -12.641 7.277 1 93 133 ILE B CA 1
ATOM 3813 C C . ILE B 1 133 ? -6.16 -13.547 6.324 1 93 133 ILE B C 1
ATOM 3815 O O . ILE B 1 133 ? -5.812 -14.711 6.148 1 93 133 ILE B O 1
ATOM 3819 N N . ASN B 1 134 ? -7.199 -12.992 5.75 1 96.19 134 ASN B N 1
ATOM 3820 C CA . ASN B 1 134 ? -8.039 -13.758 4.832 1 96.19 134 ASN B CA 1
ATOM 3821 C C . ASN B 1 134 ? -7.242 -14.258 3.629 1 96.19 134 ASN B C 1
ATOM 3823 O O . ASN B 1 134 ? -7.348 -15.422 3.25 1 96.19 134 ASN B O 1
ATOM 3827 N N . VAL B 1 135 ? -6.477 -13.414 3.021 1 96.88 135 VAL B N 1
ATOM 3828 C CA . VAL B 1 135 ? -5.699 -13.773 1.843 1 96.88 135 VAL B CA 1
ATOM 3829 C C . VAL B 1 135 ? -4.637 -14.805 2.221 1 96.88 135 VAL B C 1
ATOM 3831 O O . VAL B 1 135 ? -4.371 -15.742 1.46 1 96.88 135 VAL B O 1
ATOM 3834 N N . LYS B 1 136 ? -3.994 -14.578 3.348 1 93.44 136 LYS B N 1
ATOM 3835 C CA . LYS B 1 136 ? -2.998 -15.547 3.793 1 93.44 136 LYS B CA 1
ATOM 3836 C C . LYS B 1 136 ? -3.613 -16.938 3.951 1 93.44 136 LYS B C 1
ATOM 3838 O O . LYS B 1 136 ? -3.08 -17.922 3.436 1 93.44 136 LYS B O 1
ATOM 3843 N N . GLN B 1 137 ? -4.75 -17.016 4.535 1 93.75 137 GLN B N 1
ATOM 3844 C CA . GLN B 1 137 ? -5.383 -18.297 4.879 1 93.75 137 GLN B CA 1
ATOM 3845 C C . GLN B 1 137 ? -6 -18.953 3.65 1 93.75 137 GLN B C 1
ATOM 3847 O O . GLN B 1 137 ? -5.91 -20.172 3.482 1 93.75 137 GLN B O 1
ATOM 3852 N N . ASN B 1 138 ? -6.59 -18.141 2.834 1 95.75 138 ASN B N 1
ATOM 3853 C CA . ASN B 1 138 ? -7.453 -18.719 1.809 1 95.75 138 ASN B CA 1
ATOM 3854 C C . ASN B 1 138 ? -6.789 -18.688 0.435 1 95.75 138 ASN B C 1
ATOM 3856 O O . ASN B 1 138 ? -7.324 -19.234 -0.531 1 95.75 138 ASN B O 1
ATOM 3860 N N . PHE B 1 139 ? -5.684 -18.141 0.376 1 97.06 139 PHE B N 1
ATOM 3861 C CA . PHE B 1 139 ? -5.016 -18.078 -0.919 1 97.06 139 PHE B CA 1
ATOM 3862 C C . PHE B 1 139 ? -3.547 -18.469 -0.789 1 97.06 139 PHE B C 1
ATOM 3864 O O . PHE B 1 139 ? -3.092 -19.422 -1.411 1 97.06 139 PHE B O 1
ATOM 3871 N N . ILE B 1 140 ? -2.811 -17.703 0.048 1 94.88 140 ILE B N 1
ATOM 3872 C CA . ILE B 1 140 ? -1.364 -17.875 0.139 1 94.88 140 ILE B CA 1
ATOM 3873 C C . ILE B 1 140 ? -1.038 -19.266 0.67 1 94.88 140 ILE B C 1
ATOM 3875 O O . ILE B 1 140 ? -0.263 -20 0.059 1 94.88 140 ILE B O 1
ATOM 3879 N N . ASP B 1 141 ? -1.62 -19.656 1.791 1 93.88 141 ASP B N 1
ATOM 3880 C CA . ASP B 1 141 ? -1.312 -20.953 2.404 1 93.88 141 ASP B CA 1
ATOM 3881 C C . ASP B 1 141 ? -1.677 -22.094 1.474 1 93.88 141 ASP B C 1
ATOM 3883 O O . ASP B 1 141 ? -0.867 -23 1.248 1 93.88 141 ASP B O 1
ATOM 3887 N N . PRO B 1 142 ? -2.859 -22.094 0.938 1 95 142 PRO B N 1
ATOM 3888 C CA . PRO B 1 142 ? -3.209 -23.172 0.001 1 95 142 PRO B CA 1
ATOM 3889 C C . PRO B 1 142 ? -2.275 -23.219 -1.206 1 95 142 PRO B C 1
ATOM 3891 O O . PRO B 1 142 ? -1.894 -24.312 -1.647 1 95 142 PRO B O 1
ATOM 3894 N N . LEU B 1 143 ? -1.93 -22.109 -1.786 1 94.69 143 LEU B N 1
ATOM 3895 C CA . LEU B 1 143 ? -1.032 -22.062 -2.936 1 94.69 143 LEU B CA 1
ATOM 3896 C C . LEU B 1 143 ? 0.36 -22.562 -2.559 1 94.69 143 LEU B C 1
ATOM 3898 O O . LEU B 1 143 ? 1.027 -23.219 -3.359 1 94.69 143 LEU B O 1
ATOM 3902 N N . GLN B 1 144 ? 0.777 -22.219 -1.365 1 93.69 144 G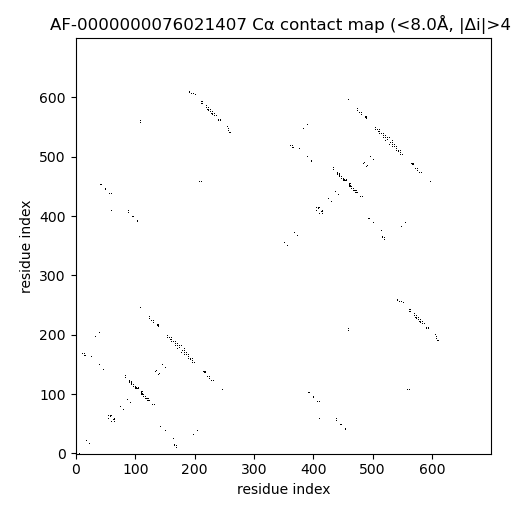LN B N 1
ATOM 3903 C CA . GLN B 1 144 ? 2.055 -22.719 -0.867 1 93.69 144 GLN B CA 1
ATOM 3904 C C . GLN B 1 144 ? 2.035 -24.234 -0.72 1 93.69 144 GLN B C 1
ATOM 3906 O O . GLN B 1 144 ? 3.027 -24.906 -1.011 1 93.69 144 GLN B O 1
ATOM 3911 N N . ASN B 1 145 ? 0.936 -24.703 -0.218 1 93.75 145 ASN B N 1
ATOM 3912 C CA . ASN B 1 145 ? 0.776 -26.156 -0.094 1 93.75 145 ASN B CA 1
ATOM 3913 C C . ASN B 1 145 ? 0.838 -26.844 -1.454 1 93.75 145 ASN B C 1
ATOM 3915 O O . ASN B 1 145 ? 1.418 -27.922 -1.581 1 93.75 145 ASN B O 1
ATOM 3919 N N . LEU B 1 146 ? 0.203 -26.219 -2.375 1 93.88 146 LEU B N 1
ATOM 3920 C CA . LEU B 1 146 ? 0.251 -26.734 -3.74 1 93.88 146 LEU B CA 1
ATOM 3921 C C . LEU B 1 146 ? 1.691 -26.828 -4.234 1 93.88 146 LEU B C 1
ATOM 3923 O O . LEU B 1 146 ? 2.074 -27.812 -4.859 1 93.88 146 LEU B O 1
ATOM 3927 N N . GLN B 1 147 ? 2.482 -25.828 -3.967 1 93.38 147 GLN B N 1
ATOM 3928 C CA . GLN B 1 147 ? 3.875 -25.766 -4.395 1 93.38 147 GLN B CA 1
ATOM 3929 C C . GLN B 1 147 ? 4.727 -26.797 -3.648 1 93.38 147 GLN B C 1
ATOM 3931 O O . GLN B 1 147 ? 5.48 -27.547 -4.266 1 93.38 147 GLN B O 1
ATOM 3936 N N . ASP B 1 148 ? 4.527 -26.906 -2.396 1 94 148 ASP B N 1
ATOM 3937 C CA . ASP B 1 148 ? 5.418 -27.672 -1.534 1 94 148 ASP B CA 1
ATOM 3938 C C . ASP B 1 148 ? 5.051 -29.156 -1.544 1 94 148 ASP B C 1
ATOM 3940 O O . ASP B 1 148 ? 5.871 -30 -1.207 1 94 148 ASP B O 1
ATOM 3944 N N . LYS B 1 149 ? 3.854 -29.453 -1.913 1 94.38 149 LYS B N 1
ATOM 3945 C CA . LYS B 1 149 ? 3.428 -30.859 -1.884 1 94.38 149 LYS B CA 1
ATOM 3946 C C . LYS B 1 149 ? 3.219 -31.391 -3.295 1 94.38 149 LYS B C 1
ATOM 3948 O O . LYS B 1 149 ? 4.102 -32.062 -3.85 1 94.38 149 LYS B O 1
ATOM 3953 N N . ASP B 1 150 ? 2.203 -30.938 -3.982 1 93.69 150 ASP B N 1
ATOM 3954 C CA . ASP B 1 150 ? 1.8 -31.516 -5.262 1 93.69 150 ASP B CA 1
ATOM 3955 C C . ASP B 1 150 ? 2.854 -31.266 -6.336 1 93.69 150 ASP B C 1
ATOM 3957 O O . ASP B 1 150 ? 3.297 -32.188 -7.016 1 93.69 150 ASP B O 1
ATOM 3961 N N . LEU B 1 151 ? 3.248 -30.047 -6.531 1 95.75 151 LEU B N 1
ATOM 3962 C CA . LEU B 1 151 ? 4.18 -29.688 -7.594 1 95.75 151 LEU B CA 1
ATOM 3963 C C . LEU B 1 151 ? 5.578 -30.219 -7.297 1 95.75 151 LEU B C 1
ATOM 3965 O O . LEU B 1 151 ? 6.301 -30.609 -8.211 1 95.75 151 LEU B O 1
ATOM 3969 N N . LYS B 1 152 ? 5.938 -30.234 -6.039 1 96.19 152 LYS B N 1
ATOM 3970 C CA . LYS B 1 152 ? 7.227 -30.797 -5.652 1 96.19 152 LYS B CA 1
ATOM 3971 C C . LYS B 1 152 ? 7.289 -32.281 -5.945 1 96.19 152 LYS B C 1
ATOM 3973 O O . LYS B 1 152 ? 8.305 -32.781 -6.434 1 96.19 152 LYS B O 1
ATOM 3978 N N . GLU B 1 153 ? 6.191 -32.938 -5.617 1 96.5 153 GLU B N 1
ATOM 3979 C CA . GLU B 1 153 ? 6.105 -34.375 -5.898 1 96.5 153 GLU B CA 1
ATOM 3980 C C . GLU B 1 153 ? 6.234 -34.656 -7.395 1 96.5 153 GLU B C 1
ATOM 3982 O O . GLU B 1 153 ? 6.949 -35.562 -7.805 1 96.5 153 GLU B O 1
ATOM 3987 N N . ILE B 1 154 ? 5.551 -33.938 -8.188 1 96.81 154 ILE B N 1
ATOM 3988 C CA . ILE B 1 154 ? 5.602 -34.125 -9.633 1 96.81 154 ILE B CA 1
ATOM 3989 C C . ILE B 1 154 ? 7.02 -33.844 -10.133 1 96.81 154 ILE B C 1
ATOM 3991 O O . ILE B 1 154 ? 7.539 -34.594 -10.977 1 96.81 154 ILE B O 1
ATOM 3995 N N . THR B 1 155 ? 7.641 -32.812 -9.594 1 95.88 155 THR B N 1
ATOM 3996 C CA . THR B 1 155 ? 9.008 -32.469 -9.969 1 95.88 155 THR B CA 1
ATOM 3997 C C . THR B 1 155 ? 9.961 -33.625 -9.609 1 95.88 155 THR B C 1
ATOM 3999 O O . THR B 1 155 ? 10.883 -33.906 -10.367 1 95.88 155 THR B O 1
ATOM 4002 N N . HIS B 1 156 ? 9.68 -34.219 -8.492 1 96.31 156 HIS B N 1
ATOM 4003 C CA . HIS B 1 156 ? 10.477 -35.375 -8.07 1 96.31 156 HIS B CA 1
ATOM 4004 C C . HIS B 1 156 ? 10.32 -36.531 -9.055 1 96.31 156 HIS B C 1
ATOM 4006 O O . HIS B 1 156 ? 11.305 -37.156 -9.445 1 96.31 156 HIS B O 1
ATOM 4012 N N . HIS B 1 157 ? 9.078 -36.812 -9.477 1 96.81 157 HIS B N 1
ATOM 4013 C CA . HIS B 1 157 ? 8.812 -37.875 -10.453 1 96.81 157 HIS B CA 1
ATOM 4014 C C . HIS B 1 157 ? 9.508 -37.562 -11.781 1 96.81 157 HIS B C 1
ATOM 4016 O O . HIS B 1 157 ? 10.055 -38.469 -12.414 1 96.81 157 HIS B O 1
ATOM 4022 N N . LEU B 1 158 ? 9.461 -36.344 -12.148 1 96 158 LEU B N 1
ATOM 4023 C CA . LEU B 1 158 ? 10.062 -35.938 -13.414 1 96 158 LEU B CA 1
ATOM 4024 C C . LEU B 1 158 ? 11.578 -36.094 -13.359 1 96 158 LEU B C 1
ATOM 4026 O O . LEU B 1 158 ? 12.203 -36.5 -14.336 1 96 158 LEU B O 1
ATOM 4030 N N . LYS B 1 159 ? 12.219 -35.719 -12.242 1 95.19 159 LYS B N 1
ATOM 4031 C CA . LYS B 1 159 ? 13.656 -35.875 -12.062 1 95.19 159 LYS B CA 1
ATOM 4032 C C . LYS B 1 159 ? 14.047 -37.375 -12.109 1 95.19 159 LYS B C 1
ATOM 4034 O O . LYS B 1 159 ? 15.055 -37.719 -12.711 1 95.19 159 LYS B O 1
ATOM 4039 N N . LYS B 1 160 ? 13.242 -38.188 -11.438 1 95.06 160 LYS B N 1
ATOM 4040 C CA . LYS B 1 160 ? 13.469 -39.625 -11.461 1 95.06 160 LYS B CA 1
ATOM 4041 C C . LYS B 1 160 ? 13.352 -40.188 -12.875 1 95.06 160 LYS B C 1
ATOM 4043 O O . LYS B 1 160 ? 14.141 -41.031 -13.281 1 95.06 160 LYS B O 1
ATOM 4048 N N . LEU B 1 161 ? 12.359 -39.688 -13.578 1 94.88 161 LEU B N 1
ATOM 4049 C CA . LEU B 1 161 ? 12.148 -40.094 -14.969 1 94.88 161 LEU B CA 1
ATOM 4050 C C . LEU B 1 161 ? 13.352 -39.75 -15.828 1 94.88 161 LEU B C 1
ATOM 4052 O O . LEU B 1 161 ? 13.805 -40.562 -16.641 1 94.88 161 LEU B O 1
ATOM 4056 N N . GLU B 1 162 ? 13.836 -38.562 -15.656 1 92.31 162 GLU B N 1
ATOM 4057 C CA . GLU B 1 162 ? 15.008 -38.125 -16.422 1 92.31 162 GLU B CA 1
ATOM 4058 C C . GLU B 1 162 ? 16.219 -39 -16.109 1 92.31 162 GLU B C 1
ATOM 4060 O O . GLU B 1 162 ? 17 -39.312 -17 1 92.31 162 GLU B O 1
ATOM 4065 N N . GLY B 1 163 ? 16.391 -39.312 -14.898 1 91.5 163 GLY B N 1
ATOM 4066 C CA . GLY B 1 163 ? 17.484 -40.219 -14.508 1 91.5 163 GLY B CA 1
ATOM 4067 C C . GLY B 1 163 ? 17.359 -41.594 -15.141 1 91.5 163 GLY B C 1
ATOM 4068 O O . GLY B 1 163 ? 18.359 -42.156 -15.586 1 91.5 163 GLY B O 1
ATOM 4069 N N . ARG B 1 164 ? 16.125 -42.125 -15.141 1 92.81 164 ARG B N 1
ATOM 4070 C CA . ARG B 1 164 ? 15.875 -43.438 -15.742 1 92.81 164 ARG B CA 1
ATOM 4071 C C . ARG B 1 164 ? 16.094 -43.375 -17.25 1 92.81 164 ARG B C 1
ATOM 4073 O O . ARG B 1 164 ? 16.562 -44.344 -17.844 1 92.81 164 ARG B O 1
ATOM 4080 N N . ARG B 1 165 ? 15.633 -42.312 -17.812 1 91.62 165 ARG B N 1
ATOM 4081 C CA . ARG B 1 165 ? 15.844 -42.125 -19.25 1 91.62 165 ARG B CA 1
ATOM 4082 C C . ARG B 1 165 ? 17.328 -42.094 -19.594 1 91.62 165 ARG B C 1
ATOM 4084 O O . ARG B 1 165 ? 17.75 -42.75 -20.547 1 91.62 165 ARG B O 1
ATOM 4091 N N . LEU B 1 166 ? 18.141 -41.438 -18.828 1 90.19 166 LEU B N 1
ATOM 4092 C CA . LEU B 1 166 ? 19.594 -41.375 -19.047 1 90.19 166 LEU B CA 1
ATOM 4093 C C . LEU B 1 166 ? 20.219 -42.75 -18.891 1 90.19 166 LEU B C 1
ATOM 4095 O O . LEU B 1 166 ? 21.109 -43.125 -19.656 1 90.19 166 LEU B O 1
ATOM 4099 N N . ASP B 1 167 ? 19.797 -43.469 -17.891 1 90.19 167 ASP B N 1
ATOM 4100 C CA . ASP B 1 167 ? 20.312 -44.812 -17.672 1 90.19 167 ASP B CA 1
ATOM 4101 C C . ASP B 1 167 ? 19.969 -45.75 -18.844 1 90.19 167 ASP B C 1
ATOM 4103 O O . ASP B 1 167 ? 20.828 -46.5 -19.297 1 90.19 167 ASP B O 1
ATOM 4107 N N . PHE B 1 168 ? 18.75 -45.625 -19.266 1 90.06 168 PHE B N 1
ATOM 4108 C CA . PHE B 1 168 ? 18.312 -46.406 -20.391 1 90.06 168 PHE B CA 1
ATOM 4109 C C . PHE B 1 168 ? 19.094 -46.062 -21.656 1 90.06 168 PHE B C 1
ATOM 4111 O O . PHE B 1 168 ? 19.578 -46.938 -22.359 1 90.06 168 PHE B O 1
ATOM 4118 N N . ASP B 1 169 ? 19.234 -44.812 -21.938 1 88.81 169 ASP B N 1
ATOM 4119 C CA . ASP B 1 169 ? 19.953 -44.344 -23.125 1 88.81 169 ASP B CA 1
ATOM 4120 C C . ASP B 1 169 ? 21.406 -44.812 -23.094 1 88.81 169 ASP B C 1
ATOM 4122 O O . ASP B 1 169 ? 21.984 -45.156 -24.125 1 88.81 169 ASP B O 1
ATOM 4126 N N . TYR B 1 170 ? 22.047 -44.719 -21.969 1 86.38 170 TYR B N 1
ATOM 4127 C CA . TYR B 1 170 ? 23.422 -45.188 -21.797 1 86.38 170 TYR B CA 1
ATOM 4128 C C . TYR B 1 170 ? 23.562 -46.656 -22.094 1 86.38 170 TYR B C 1
ATOM 4130 O O . TYR B 1 170 ? 24.469 -47.062 -22.828 1 86.38 170 TYR B O 1
ATOM 4138 N N . LYS B 1 171 ? 22.641 -47.438 -21.562 1 87.56 171 LYS B N 1
ATOM 4139 C CA . LYS B 1 171 ? 22.703 -48.906 -21.734 1 87.56 171 LYS B CA 1
ATOM 4140 C C . LYS B 1 171 ? 22.312 -49.312 -23.156 1 87.56 171 LYS B C 1
ATOM 4142 O O . LYS B 1 171 ? 22.859 -50.25 -23.688 1 87.56 171 LYS B O 1
ATOM 4147 N N . LYS B 1 172 ? 21.375 -48.531 -23.672 1 85.94 172 LYS B N 1
ATOM 4148 C CA . LYS B 1 172 ? 20.969 -48.781 -25.047 1 85.94 172 LYS B CA 1
ATOM 4149 C C . LYS B 1 172 ? 22.141 -48.594 -26.016 1 85.94 172 LYS B C 1
ATOM 4151 O O . LYS B 1 172 ? 22.297 -49.344 -26.969 1 85.94 172 LYS B O 1
ATOM 4156 N N . LYS B 1 173 ? 22.906 -47.594 -25.828 1 84.81 173 LYS B N 1
ATOM 4157 C CA . LYS B 1 173 ? 24.062 -47.312 -26.688 1 84.81 173 LYS B CA 1
ATOM 4158 C C . LYS B 1 173 ? 25.125 -48.406 -26.578 1 84.81 173 LYS B C 1
ATOM 4160 O O . LYS B 1 173 ? 25.922 -48.594 -27.484 1 84.81 173 LYS B O 1
ATOM 4165 N N . ARG B 1 174 ? 25.109 -49.156 -25.516 1 85.19 174 ARG B N 1
ATOM 4166 C CA . ARG B 1 174 ? 26.109 -50.188 -25.266 1 85.19 174 ARG B CA 1
ATOM 4167 C C . ARG B 1 174 ? 25.516 -51.594 -25.469 1 85.19 174 ARG B C 1
ATOM 4169 O O . ARG B 1 174 ? 25.953 -52.531 -24.828 1 85.19 174 ARG B O 1
ATOM 4176 N N . GLN B 1 175 ? 24.453 -51.5 -26.188 1 84 175 GLN B N 1
ATOM 4177 C CA . GLN B 1 175 ? 23.859 -52.812 -26.516 1 84 175 GLN B CA 1
ATOM 4178 C C . GLN B 1 175 ? 24.891 -53.75 -27.109 1 84 175 GLN B C 1
ATOM 4180 O O . GLN B 1 175 ? 25.688 -53.375 -27.969 1 84 175 GLN B O 1
ATOM 4185 N N . GLY B 1 176 ? 24.984 -54.969 -26.656 1 86.81 176 GLY B N 1
ATOM 4186 C CA . GLY B 1 176 ? 26 -55.938 -27.062 1 86.81 176 GLY B CA 1
ATOM 4187 C C . GLY B 1 176 ? 27.109 -56.094 -26.047 1 86.81 176 GLY B C 1
ATOM 4188 O O . GLY B 1 176 ? 27.703 -57.156 -25.922 1 86.81 176 GLY B O 1
ATOM 4189 N N . LYS B 1 177 ? 27.406 -55.031 -25.375 1 88.69 177 LYS B N 1
ATOM 4190 C CA . LYS B 1 177 ? 28.438 -55.062 -24.344 1 88.69 177 LYS B CA 1
ATOM 4191 C C . LYS B 1 177 ? 27.844 -55.312 -22.953 1 88.69 177 LYS B C 1
ATOM 4193 O O . LYS B 1 177 ? 28.547 -55.688 -22.031 1 88.69 177 LYS B O 1
ATOM 4198 N N . ILE B 1 178 ? 26.547 -55.094 -22.859 1 87.5 178 ILE B N 1
ATOM 4199 C CA . ILE B 1 178 ? 25.844 -55.312 -21.609 1 87.5 178 ILE B CA 1
ATOM 4200 C C . ILE B 1 178 ? 24.734 -56.375 -21.828 1 87.5 178 ILE B C 1
ATOM 4202 O O . ILE B 1 178 ? 24.203 -56.5 -22.938 1 87.5 178 ILE B O 1
ATOM 4206 N N . PRO B 1 179 ? 24.5 -57.156 -20.797 1 91.38 179 PRO B N 1
ATOM 4207 C CA . PRO B 1 179 ? 23.453 -58.156 -20.922 1 91.38 179 PRO B CA 1
ATOM 4208 C C . PRO B 1 179 ? 22.109 -57.562 -21.312 1 91.38 179 PRO B C 1
ATOM 4210 O O . PRO B 1 179 ? 21.75 -56.5 -20.844 1 91.38 179 PRO B O 1
ATOM 4213 N N . ASP B 1 180 ? 21.438 -58.312 -22.141 1 89.5 180 ASP B N 1
ATOM 4214 C CA . ASP B 1 180 ? 20.125 -57.844 -22.625 1 89.5 180 ASP B CA 1
ATOM 4215 C C . ASP B 1 180 ? 19.141 -57.688 -21.469 1 89.5 180 ASP B C 1
ATOM 4217 O O . ASP B 1 180 ? 18.25 -56.844 -21.516 1 89.5 180 ASP B O 1
ATOM 4221 N N . GLU B 1 181 ? 19.344 -58.5 -20.516 1 91.31 181 GLU B N 1
ATOM 4222 C CA . GLU B 1 181 ? 18.469 -58.438 -19.344 1 91.31 181 GLU B CA 1
ATOM 4223 C C . GLU B 1 181 ? 18.562 -57.094 -18.641 1 91.31 181 GLU B C 1
ATOM 4225 O O . GLU B 1 181 ? 17.578 -56.594 -18.125 1 91.31 181 GLU B O 1
ATOM 4230 N N . GLU B 1 182 ? 19.734 -56.5 -18.688 1 90.69 182 GLU B N 1
ATOM 4231 C CA . GLU B 1 182 ? 19.938 -55.188 -18.031 1 90.69 182 GLU B CA 1
ATOM 4232 C C . GLU B 1 182 ? 19.25 -54.094 -18.812 1 90.69 182 GLU B C 1
ATOM 4234 O O . GLU B 1 182 ? 18.719 -53.125 -18.203 1 90.69 182 GLU B O 1
ATOM 4239 N N . ILE B 1 183 ? 19.219 -54.156 -20.016 1 89.88 183 ILE B N 1
ATOM 4240 C CA . ILE B 1 183 ? 18.562 -53.188 -20.875 1 89.88 183 ILE B CA 1
ATOM 4241 C C . ILE B 1 183 ? 17.047 -53.281 -20.703 1 89.88 183 ILE B C 1
ATOM 4243 O O . ILE B 1 183 ? 16.344 -52.25 -20.641 1 89.88 183 ILE B O 1
ATOM 4247 N N . ARG B 1 184 ? 16.562 -54.562 -20.625 1 92.06 184 ARG B N 1
ATOM 4248 C CA . ARG B 1 184 ? 15.133 -54.781 -20.438 1 92.06 184 ARG B CA 1
ATOM 4249 C C . ARG B 1 184 ? 14.664 -54.188 -19.109 1 92.06 184 ARG B C 1
ATOM 4251 O O . ARG B 1 184 ? 13.586 -53.594 -19.016 1 92.06 184 ARG B O 1
ATOM 4258 N N . GLN B 1 185 ? 15.523 -54.375 -18.109 1 92.62 185 GLN B N 1
ATOM 4259 C CA . GLN B 1 185 ? 15.195 -53.844 -16.797 1 92.62 185 GLN B CA 1
ATOM 4260 C C . GLN B 1 185 ? 15.172 -52.312 -16.812 1 92.62 185 GLN B C 1
ATOM 4262 O O . GLN B 1 185 ? 14.328 -51.688 -16.156 1 92.62 185 GLN B O 1
ATOM 4267 N N . ALA B 1 186 ? 16.094 -51.75 -17.547 1 90.88 186 ALA B N 1
ATOM 4268 C CA . ALA B 1 186 ? 16.156 -50.281 -17.641 1 90.88 186 ALA B CA 1
ATOM 4269 C C . ALA B 1 186 ? 14.93 -49.719 -18.344 1 90.88 186 ALA B C 1
ATOM 4271 O O . ALA B 1 186 ? 14.406 -48.688 -17.938 1 90.88 186 ALA B O 1
ATOM 4272 N N . VAL B 1 187 ? 14.461 -50.375 -19.344 1 89.44 187 VAL B N 1
ATOM 4273 C CA . VAL B 1 187 ? 13.289 -49.938 -20.078 1 89.44 187 VAL B CA 1
ATOM 4274 C C . VAL B 1 187 ? 12.047 -50.031 -19.188 1 89.44 187 VAL B C 1
ATOM 4276 O O . VAL B 1 187 ? 11.188 -49.156 -19.203 1 89.44 187 VAL B O 1
ATOM 4279 N N . GLU B 1 188 ? 11.977 -51.156 -18.469 1 92.69 188 GLU B N 1
ATOM 4280 C CA . GLU B 1 188 ? 10.836 -51.375 -17.578 1 92.69 188 GLU B CA 1
ATOM 4281 C C . GLU B 1 188 ? 10.773 -50.281 -16.516 1 92.69 188 GLU B C 1
ATOM 4283 O O . GLU B 1 188 ? 9.695 -49.75 -16.219 1 92.69 188 GLU B O 1
ATOM 4288 N N . LYS B 1 189 ? 11.898 -49.969 -15.945 1 94.38 189 LYS B N 1
ATOM 4289 C CA . LYS B 1 189 ? 11.953 -48.906 -14.938 1 94.38 189 LYS B CA 1
ATOM 4290 C C . LYS B 1 189 ? 11.625 -47.531 -15.547 1 94.38 189 LYS B C 1
ATOM 4292 O O . LYS B 1 189 ? 10.977 -46.719 -14.914 1 94.38 189 LYS B O 1
ATOM 4297 N N . PHE B 1 190 ? 12.094 -47.312 -16.75 1 93.56 190 PHE B N 1
ATOM 4298 C CA . PHE B 1 190 ? 11.812 -46.094 -17.484 1 93.56 190 PHE B CA 1
ATOM 4299 C C . PHE B 1 190 ? 10.32 -45.938 -17.75 1 93.56 190 PHE B C 1
ATOM 4301 O O . PHE B 1 190 ? 9.734 -44.875 -17.5 1 93.56 190 PHE B O 1
ATOM 4308 N N . GLU B 1 191 ? 9.727 -47 -18.141 1 91.94 191 GLU B N 1
ATOM 4309 C CA . GLU B 1 191 ? 8.305 -47 -18.438 1 91.94 191 GLU B CA 1
ATOM 4310 C C . GLU B 1 191 ? 7.473 -46.781 -17.188 1 91.94 191 GLU B C 1
ATOM 4312 O O . GLU B 1 191 ? 6.469 -46.062 -17.219 1 91.94 191 GLU B O 1
ATOM 4317 N N . GLU B 1 192 ? 7.902 -47.438 -16.141 1 93.81 192 GLU B N 1
ATOM 4318 C CA . GLU B 1 192 ? 7.203 -47.281 -14.875 1 93.81 192 GLU B CA 1
ATOM 4319 C C . GLU B 1 192 ? 7.262 -45.812 -14.398 1 93.81 192 GLU B C 1
ATOM 4321 O O . GLU B 1 192 ? 6.262 -45.281 -13.93 1 93.81 192 GLU B O 1
ATOM 4326 N N . SER B 1 193 ? 8.453 -45.281 -14.531 1 95.06 193 SER B N 1
ATOM 4327 C CA . SER B 1 193 ? 8.625 -43.875 -14.117 1 95.06 193 SER B CA 1
ATOM 4328 C C . SER B 1 193 ? 7.84 -42.938 -15.008 1 95.06 193 SER B C 1
ATOM 4330 O O . SER B 1 193 ? 7.324 -41.906 -14.547 1 95.06 193 SER B O 1
ATOM 4332 N N . LYS B 1 194 ? 7.801 -43.188 -16.25 1 94.12 194 LYS B N 1
ATOM 4333 C CA . LYS B 1 194 ? 7.043 -42.344 -17.188 1 94.12 194 LYS B CA 1
ATOM 4334 C C . LYS B 1 194 ? 5.551 -42.375 -16.844 1 94.12 194 LYS B C 1
ATOM 4336 O O . LYS B 1 194 ? 4.898 -41.344 -16.828 1 94.12 194 LYS B O 1
ATOM 4341 N N . GLU B 1 195 ? 5.043 -43.625 -16.625 1 93.5 195 GLU B N 1
ATOM 4342 C CA . GLU B 1 195 ? 3.629 -43.75 -16.297 1 93.5 195 GLU B CA 1
ATOM 4343 C C . GLU B 1 195 ? 3.287 -43 -15.016 1 93.5 195 GLU B C 1
ATOM 4345 O O . GLU B 1 195 ? 2.238 -42.344 -14.93 1 93.5 195 GLU B O 1
ATOM 4350 N N . LEU B 1 196 ? 4.164 -43.125 -14.062 1 94.81 196 LEU B N 1
ATOM 4351 C CA . LEU B 1 196 ? 3.936 -42.438 -12.789 1 94.81 196 LEU B CA 1
ATOM 4352 C C . LEU B 1 196 ? 3.936 -40.938 -12.961 1 94.81 196 LEU B C 1
ATOM 4354 O O . LEU B 1 196 ? 3.059 -40.25 -12.445 1 94.81 196 LEU B O 1
ATOM 4358 N N . ALA B 1 197 ? 4.922 -40.406 -13.672 1 95.75 197 ALA B N 1
ATOM 4359 C CA . ALA B 1 197 ? 5.016 -38.969 -13.922 1 95.75 197 ALA B CA 1
ATOM 4360 C C . ALA B 1 197 ? 3.822 -38.5 -14.742 1 95.75 197 ALA B C 1
ATOM 4362 O O . ALA B 1 197 ? 3.234 -37.469 -14.43 1 95.75 197 ALA B O 1
ATOM 4363 N N . GLU B 1 198 ? 3.473 -39.25 -15.711 1 94.44 198 GLU B N 1
ATOM 4364 C CA . GLU B 1 198 ? 2.367 -38.875 -16.594 1 94.44 198 GLU B CA 1
ATOM 4365 C C . GLU B 1 198 ? 1.043 -38.844 -15.836 1 94.44 198 GLU B C 1
ATOM 4367 O O . GLU B 1 198 ? 0.238 -37.938 -16.016 1 94.44 198 GLU B O 1
ATOM 4372 N N . ARG B 1 199 ? 0.846 -39.844 -15.047 1 93.5 199 ARG B N 1
ATOM 4373 C CA . ARG B 1 199 ? -0.375 -39.906 -14.25 1 93.5 199 ARG B CA 1
ATOM 4374 C C . ARG B 1 199 ? -0.457 -38.75 -13.273 1 93.5 199 ARG B C 1
ATOM 4376 O O . ARG B 1 199 ? -1.521 -38.156 -13.102 1 93.5 199 ARG B O 1
ATOM 4383 N N . SER B 1 200 ? 0.625 -38.5 -12.656 1 95.06 200 SER B N 1
ATOM 4384 C CA . SER B 1 200 ? 0.666 -37.406 -11.688 1 95.06 200 SER B CA 1
ATOM 4385 C C . SER B 1 200 ? 0.396 -36.062 -12.359 1 95.06 200 SER B C 1
ATOM 4387 O O . SER B 1 200 ? -0.373 -35.25 -11.852 1 95.06 200 SER B O 1
ATOM 4389 N N . MET B 1 201 ? 1.072 -35.812 -13.5 1 94.94 201 MET B N 1
ATOM 4390 C CA . MET B 1 201 ? 0.867 -34.562 -14.234 1 94.94 201 MET B CA 1
ATOM 4391 C C . MET B 1 201 ? -0.575 -34.438 -14.719 1 94.94 201 MET B C 1
ATOM 4393 O O . MET B 1 201 ? -1.195 -33.375 -14.594 1 94.94 201 MET B O 1
ATOM 4397 N N . PHE B 1 202 ? -1.102 -35.594 -15.234 1 92.81 202 PHE B N 1
ATOM 4398 C CA . PHE B 1 202 ? -2.461 -35.594 -15.758 1 92.81 202 PHE B CA 1
ATOM 4399 C C . PHE B 1 202 ? -3.471 -35.281 -14.672 1 92.81 202 PHE B C 1
ATOM 4401 O O . PHE B 1 202 ? -4.344 -34.438 -14.867 1 92.81 202 PHE B O 1
ATOM 4408 N N . ASN B 1 203 ? -3.336 -35.969 -13.516 1 91.5 203 ASN B N 1
ATOM 4409 C CA . ASN B 1 203 ? -4.25 -35.719 -12.406 1 91.5 203 ASN B CA 1
ATOM 4410 C C . ASN B 1 203 ? -4.211 -34.281 -11.93 1 91.5 203 ASN B C 1
ATOM 4412 O O . ASN B 1 203 ? -5.246 -33.688 -11.609 1 91.5 203 ASN B O 1
ATOM 4416 N N . PHE B 1 204 ? -3.074 -33.75 -11.898 1 93.38 204 PHE B N 1
ATOM 4417 C CA . PHE B 1 204 ? -2.9 -32.375 -11.477 1 93.38 204 PHE B CA 1
ATOM 4418 C C . PHE B 1 204 ? -3.57 -31.406 -12.453 1 93.38 204 PHE B C 1
ATOM 4420 O O . PHE B 1 204 ? -4.301 -30.516 -12.047 1 93.38 204 PHE B O 1
ATOM 4427 N N . LEU B 1 205 ? -3.33 -31.578 -13.734 1 91.31 205 LEU B N 1
ATOM 4428 C CA . LEU B 1 205 ? -3.805 -30.656 -14.766 1 91.31 205 LEU B CA 1
ATOM 4429 C C . LEU B 1 205 ? -5.312 -30.797 -14.961 1 91.31 205 LEU B C 1
ATOM 4431 O O . LEU B 1 205 ? -5.98 -29.844 -15.352 1 91.31 205 LEU B O 1
ATOM 4435 N N . GLU B 1 206 ? -5.824 -32 -14.633 1 87.06 206 GLU B N 1
ATOM 4436 C CA . GLU B 1 206 ? -7.258 -32.219 -14.758 1 87.06 206 GLU B CA 1
ATOM 4437 C C . GLU B 1 206 ? -8.023 -31.578 -13.609 1 87.06 206 GLU B C 1
ATOM 4439 O O . GLU B 1 206 ? -9.219 -31.297 -13.734 1 87.06 206 GLU B O 1
ATOM 4444 N N . ASN B 1 207 ? -7.355 -31.359 -12.492 1 83.56 207 ASN B N 1
ATOM 4445 C CA . ASN B 1 207 ? -7.977 -30.719 -11.344 1 83.56 207 ASN B CA 1
ATOM 4446 C C . ASN B 1 207 ? -7.684 -29.219 -11.32 1 83.56 207 ASN B C 1
ATOM 4448 O O . ASN B 1 207 ? -7.383 -28.656 -10.266 1 83.56 207 ASN B O 1
ATOM 4452 N N . ASP B 1 208 ? -7.863 -28.578 -12.398 1 81.5 208 ASP B N 1
ATOM 4453 C CA . ASP B 1 208 ? -7.5 -27.172 -12.547 1 81.5 208 ASP B CA 1
ATOM 4454 C C . ASP B 1 208 ? -8.523 -26.266 -11.875 1 81.5 208 ASP B C 1
ATOM 4456 O O . ASP B 1 208 ? -8.219 -25.109 -11.539 1 81.5 208 ASP B O 1
ATOM 4460 N N . VAL B 1 209 ? -9.68 -26.781 -11.523 1 88.81 209 VAL B N 1
ATOM 4461 C CA . VAL B 1 209 ? -10.734 -26 -10.891 1 88.81 209 VAL B CA 1
ATOM 4462 C C . VAL B 1 209 ? -10.297 -25.562 -9.492 1 88.81 209 VAL B C 1
ATOM 4464 O O . VAL B 1 209 ? -10.672 -24.484 -9.023 1 88.81 209 VAL B O 1
ATOM 4467 N N . GLU B 1 210 ? -9.5 -26.359 -8.844 1 89.38 210 GLU B N 1
ATOM 4468 C CA . GLU B 1 210 ? -9.008 -26.031 -7.508 1 89.38 210 GLU B CA 1
ATOM 4469 C C . GLU B 1 210 ? -8.188 -24.75 -7.512 1 89.38 210 GLU B C 1
ATOM 4471 O O . GLU B 1 210 ? -8.352 -23.906 -6.637 1 89.38 210 GLU B O 1
ATOM 4476 N N . GLN B 1 211 ? -7.352 -24.625 -8.477 1 91 211 GLN B N 1
ATOM 4477 C CA . GLN B 1 211 ? -6.52 -23.422 -8.586 1 91 211 GLN B CA 1
ATOM 4478 C C . GLN B 1 211 ? -7.367 -22.188 -8.859 1 91 211 GLN B C 1
ATOM 4480 O O . GLN B 1 211 ? -7.113 -21.125 -8.305 1 91 211 GLN B O 1
ATOM 4485 N N . VAL B 1 212 ? -8.375 -22.344 -9.688 1 95.06 212 VAL B N 1
ATOM 4486 C CA . VAL B 1 212 ? -9.25 -21.219 -10.008 1 95.06 212 VAL B CA 1
ATOM 4487 C C . VAL B 1 212 ? -10.055 -20.828 -8.766 1 95.06 212 VAL B C 1
ATOM 4489 O O . VAL B 1 212 ? -10.32 -19.641 -8.547 1 95.06 212 VAL B O 1
ATOM 4492 N N . SER B 1 213 ? -10.43 -21.812 -8 1 95.75 213 SER B N 1
ATOM 4493 C CA . SER B 1 213 ? -11.148 -21.531 -6.762 1 95.75 213 SER B CA 1
ATOM 4494 C C . SER B 1 213 ? -10.297 -20.734 -5.789 1 95.75 213 SER B C 1
ATOM 4496 O O . SER B 1 213 ? -10.805 -19.875 -5.07 1 95.75 213 SER B O 1
ATOM 4498 N N . GLN B 1 214 ? -9.055 -21.016 -5.746 1 94.94 214 GLN B N 1
ATOM 4499 C CA . GLN B 1 214 ? -8.148 -20.25 -4.895 1 94.94 214 GLN B CA 1
ATOM 4500 C C . GLN B 1 214 ? -8.031 -18.812 -5.367 1 94.94 214 GLN B C 1
ATOM 4502 O O . GLN B 1 214 ? -8.039 -17.891 -4.555 1 94.94 214 GLN B O 1
ATOM 4507 N N . LEU B 1 215 ? -7.914 -18.641 -6.676 1 96.94 215 LEU B N 1
ATOM 4508 C CA . LEU B 1 215 ? -7.902 -17.297 -7.238 1 96.94 215 LEU B CA 1
ATOM 4509 C C . LEU B 1 215 ? -9.172 -16.547 -6.871 1 96.94 215 LEU B C 1
ATOM 4511 O O . LEU B 1 215 ? -9.117 -15.359 -6.52 1 96.94 215 LEU B O 1
ATOM 4515 N N . SER B 1 216 ? -10.258 -17.281 -6.984 1 97.81 216 SER B N 1
ATOM 4516 C CA . SER B 1 216 ? -11.539 -16.672 -6.648 1 97.81 216 SER B CA 1
ATOM 4517 C C . SER B 1 216 ? -11.578 -16.234 -5.188 1 97.81 216 SER B C 1
ATOM 4519 O O . SER B 1 216 ? -12.164 -15.195 -4.863 1 97.81 216 SER B O 1
ATOM 4521 N N . ALA B 1 217 ? -10.977 -16.984 -4.312 1 97.56 217 ALA B N 1
ATOM 4522 C CA . ALA B 1 217 ? -10.922 -16.641 -2.898 1 97.56 217 ALA B CA 1
ATOM 4523 C C . ALA B 1 217 ? -10.164 -15.328 -2.689 1 97.56 217 ALA B C 1
ATOM 4525 O O . ALA B 1 217 ? -10.539 -14.508 -1.853 1 97.56 217 ALA B O 1
ATOM 4526 N N . LEU B 1 218 ? -9.086 -15.164 -3.367 1 98 218 LEU B N 1
ATOM 4527 C CA . LEU B 1 218 ? -8.312 -13.93 -3.305 1 98 218 LEU B CA 1
ATOM 4528 C C . LEU B 1 218 ? -9.172 -12.734 -3.699 1 98 218 LEU B C 1
ATOM 4530 O O . LEU B 1 218 ? -9.18 -11.711 -3.006 1 98 218 LEU B O 1
ATOM 4534 N N . ILE B 1 219 ? -9.906 -12.867 -4.766 1 98.5 219 ILE B N 1
ATOM 4535 C CA . ILE B 1 219 ? -10.711 -11.766 -5.293 1 98.5 219 ILE B CA 1
ATOM 4536 C C . ILE B 1 219 ? -11.867 -11.469 -4.348 1 98.5 219 ILE B C 1
ATOM 4538 O O . ILE B 1 219 ? -12.203 -10.312 -4.109 1 98.5 219 ILE B O 1
ATOM 4542 N N . GLU B 1 220 ? -12.422 -12.492 -3.812 1 98.19 220 GLU B N 1
ATOM 4543 C CA . GLU B 1 220 ? -13.516 -12.297 -2.863 1 98.19 220 GLU B CA 1
ATOM 4544 C C . GLU B 1 220 ? -13.039 -11.523 -1.633 1 98.19 220 GLU B C 1
ATOM 4546 O O . GLU B 1 220 ? -13.758 -10.664 -1.121 1 98.19 220 GLU B O 1
ATOM 4551 N N . ALA B 1 221 ? -11.898 -11.875 -1.173 1 98.31 221 ALA B N 1
ATOM 4552 C CA . ALA B 1 221 ? -11.32 -11.148 -0.049 1 98.31 221 ALA B CA 1
ATOM 4553 C C . ALA B 1 221 ? -11.086 -9.68 -0.409 1 98.31 221 ALA B C 1
ATOM 4555 O O . ALA B 1 221 ? -11.352 -8.789 0.397 1 98.31 221 ALA B O 1
ATOM 4556 N N . ALA B 1 222 ? -10.602 -9.43 -1.586 1 98.38 222 ALA B N 1
ATOM 4557 C CA . ALA B 1 222 ? -10.344 -8.07 -2.049 1 98.38 222 ALA B CA 1
ATOM 4558 C C . ALA B 1 222 ? -11.648 -7.285 -2.195 1 98.38 222 ALA B C 1
ATOM 4560 O O . ALA B 1 222 ? -11.711 -6.102 -1.862 1 98.38 222 ALA B O 1
ATOM 4561 N N . VAL B 1 223 ? -12.703 -7.926 -2.715 1 98.62 223 VAL B N 1
ATOM 4562 C CA . VAL B 1 223 ? -14.008 -7.289 -2.846 1 98.62 223 VAL B CA 1
ATOM 4563 C C . VAL B 1 223 ? -14.508 -6.848 -1.471 1 98.62 223 VAL B C 1
ATOM 4565 O O . VAL B 1 223 ? -14.961 -5.715 -1.305 1 98.62 223 VAL B O 1
ATOM 4568 N N . GLU B 1 224 ? -14.383 -7.738 -0.543 1 98.38 224 GLU B N 1
ATOM 4569 C CA . GLU B 1 224 ? -14.844 -7.422 0.808 1 98.38 224 GLU B CA 1
ATOM 4570 C C . GLU B 1 224 ? -14.055 -6.258 1.4 1 98.38 224 GLU B C 1
ATOM 4572 O O . GLU B 1 224 ? -14.625 -5.383 2.053 1 98.38 224 GLU B O 1
ATOM 4577 N N . TYR B 1 225 ? -12.797 -6.262 1.193 1 98.5 225 TYR B N 1
ATOM 4578 C CA . TYR B 1 225 ? -11.93 -5.184 1.658 1 98.5 225 TYR B CA 1
ATOM 4579 C C . TYR B 1 225 ? -12.391 -3.838 1.115 1 98.5 225 TYR B C 1
ATOM 4581 O O . TYR B 1 225 ? -12.547 -2.879 1.873 1 98.5 225 TYR B O 1
ATOM 4589 N N . HIS B 1 226 ? -12.57 -3.723 -0.14 1 98.56 226 HIS B N 1
ATOM 4590 C CA . HIS B 1 226 ? -12.945 -2.459 -0.768 1 98.56 226 HIS B CA 1
ATOM 4591 C C . HIS B 1 226 ? -14.367 -2.062 -0.409 1 98.56 226 HIS B C 1
ATOM 4593 O O . HIS B 1 226 ? -14.664 -0.877 -0.236 1 98.56 226 HIS B O 1
ATOM 4599 N N . ARG B 1 227 ? -15.203 -3.045 -0.321 1 98.44 227 ARG B N 1
ATOM 4600 C CA . ARG B 1 227 ? -16.594 -2.771 0.049 1 98.44 227 ARG B CA 1
ATOM 4601 C C . ARG B 1 227 ? -16.672 -2.168 1.446 1 98.44 227 ARG B C 1
ATOM 4603 O O . ARG B 1 227 ? -17.328 -1.14 1.646 1 98.44 227 ARG B O 1
ATOM 4610 N N . GLN B 1 228 ? -16.031 -2.783 2.418 1 98.5 228 GLN B N 1
ATOM 4611 C CA . GLN B 1 228 ? -16.031 -2.301 3.795 1 98.5 228 GLN B CA 1
ATOM 4612 C C . GLN B 1 228 ? -15.352 -0.936 3.898 1 98.5 228 GLN B C 1
ATOM 4614 O O . GLN B 1 228 ? -15.828 -0.053 4.613 1 98.5 228 GLN B O 1
ATOM 4619 N N . SER B 1 229 ? -14.25 -0.806 3.219 1 98.56 229 SER B N 1
ATOM 4620 C CA . SER B 1 229 ? -13.539 0.472 3.217 1 98.56 229 SER B CA 1
ATOM 4621 C C . SER B 1 229 ? -14.422 1.587 2.656 1 98.56 229 SER B C 1
ATOM 4623 O O . SER B 1 229 ? -14.477 2.682 3.217 1 98.56 229 SER B O 1
ATOM 4625 N N . CYS B 1 230 ? -15.07 1.276 1.587 1 98.31 230 CYS B N 1
ATOM 4626 C CA . CYS B 1 230 ? -15.961 2.246 0.958 1 98.31 230 CYS B CA 1
ATOM 4627 C C . CYS B 1 230 ? -17.062 2.676 1.917 1 98.31 230 CYS B C 1
ATOM 4629 O O . CYS B 1 230 ? -17.375 3.863 2.016 1 98.31 230 CYS B O 1
ATOM 4631 N N . GLU B 1 231 ? -17.609 1.775 2.609 1 98.38 231 GLU B N 1
ATOM 4632 C CA . GLU B 1 231 ? -18.688 2.066 3.557 1 98.38 231 GLU B CA 1
ATOM 4633 C C . GLU B 1 231 ? -18.203 2.988 4.672 1 98.38 231 GLU B C 1
ATOM 4635 O O . GLU B 1 231 ? -18.859 3.971 5.004 1 98.38 231 GLU B O 1
ATOM 4640 N N . ILE B 1 232 ? -17.062 2.695 5.242 1 98.69 232 ILE B N 1
ATOM 4641 C CA . ILE B 1 232 ? -16.484 3.48 6.324 1 98.69 232 ILE B CA 1
ATOM 4642 C C . ILE B 1 232 ? -16.203 4.898 5.836 1 98.69 232 ILE B C 1
ATOM 4644 O O . ILE B 1 232 ? -16.531 5.875 6.508 1 98.69 232 ILE B O 1
ATOM 4648 N N . LEU B 1 233 ? -15.656 4.996 4.66 1 98.75 233 LEU B N 1
ATOM 4649 C CA . LEU B 1 233 ? -15.211 6.281 4.125 1 98.75 233 LEU B CA 1
ATOM 4650 C C . LEU B 1 233 ? -16.406 7.125 3.689 1 98.75 233 LEU B C 1
ATOM 4652 O O . LEU B 1 233 ? -16.375 8.352 3.797 1 98.75 233 LEU B O 1
ATOM 4656 N N . GLU B 1 234 ? -17.453 6.473 3.207 1 98.56 234 GLU B N 1
ATOM 4657 C CA . GLU B 1 234 ? -18.656 7.195 2.83 1 98.56 234 GLU B CA 1
ATOM 4658 C C . GLU B 1 234 ? -19.312 7.84 4.047 1 98.56 234 GLU B C 1
ATOM 4660 O O . GLU B 1 234 ? -19.797 8.977 3.975 1 98.56 234 GLU B O 1
ATOM 4665 N N . GLU B 1 235 ? -19.375 7.078 5.062 1 98.56 235 GLU B N 1
ATOM 4666 C CA . GLU B 1 235 ? -19.906 7.629 6.309 1 98.56 235 GLU B CA 1
ATOM 4667 C C . GLU B 1 235 ? -19.078 8.812 6.789 1 98.56 235 GLU B C 1
ATOM 4669 O O . GLU B 1 235 ? -19.625 9.828 7.219 1 98.56 235 GLU B O 1
ATOM 4674 N N . LEU B 1 236 ? -17.797 8.664 6.742 1 98.62 236 LEU B N 1
ATOM 4675 C CA . LEU B 1 236 ? -16.891 9.742 7.133 1 98.62 236 LEU B CA 1
ATOM 4676 C C . LEU B 1 236 ? -17.078 10.961 6.238 1 98.62 236 LEU B C 1
ATOM 4678 O O . LEU B 1 236 ? -17.062 12.094 6.715 1 98.62 236 LEU B O 1
ATOM 4682 N N . SER B 1 237 ? -17.219 10.727 4.93 1 98.5 237 SER B N 1
ATOM 4683 C CA . SER B 1 237 ? -17.422 11.812 3.979 1 98.5 237 SER B CA 1
ATOM 4684 C C . SER B 1 237 ? -18.656 12.625 4.32 1 98.5 237 SER B C 1
ATOM 4686 O O . SER B 1 237 ? -18.641 13.859 4.258 1 98.5 237 SER B O 1
ATOM 4688 N N . LYS B 1 238 ? -19.688 11.977 4.711 1 97.94 238 LYS B N 1
ATOM 4689 C CA . LYS B 1 238 ? -20.922 12.656 5.109 1 97.94 238 LYS B CA 1
ATOM 4690 C C . LYS B 1 238 ? -20.703 13.492 6.367 1 97.94 238 LYS B C 1
ATOM 4692 O O . LYS B 1 238 ? -21.172 14.633 6.445 1 97.94 238 LYS B O 1
ATOM 4697 N N . LYS B 1 239 ? -20 12.922 7.293 1 97.38 239 LYS B N 1
ATOM 4698 C CA . LYS B 1 239 ? -19.719 13.633 8.539 1 97.38 239 LYS B CA 1
ATOM 4699 C C . LYS B 1 239 ? -18.906 14.898 8.266 1 97.38 239 LYS B C 1
ATOM 4701 O O . LYS B 1 239 ? -19.188 15.953 8.844 1 97.38 239 LYS B O 1
ATOM 4706 N N . LEU B 1 240 ? -17.906 14.789 7.418 1 97.5 240 LEU B N 1
ATOM 4707 C CA . LEU B 1 240 ? -17.047 15.922 7.105 1 97.5 240 LEU B CA 1
ATOM 4708 C C . LEU B 1 240 ? -17.812 17 6.363 1 97.5 240 LEU B C 1
ATOM 4710 O O . LEU B 1 240 ? -17.609 18.203 6.609 1 97.5 240 LEU B O 1
ATOM 4714 N N . GLN B 1 241 ? -18.719 16.578 5.496 1 96.81 241 GLN B N 1
ATOM 4715 C CA . GLN B 1 241 ? -19.531 17.547 4.762 1 96.81 241 GLN B CA 1
ATOM 4716 C C . GLN B 1 241 ? -20.469 18.297 5.699 1 96.81 241 GLN B C 1
ATOM 4718 O O . GLN B 1 241 ? -20.688 19.5 5.527 1 96.81 241 GLN B O 1
ATOM 4723 N N . LYS B 1 242 ? -21 17.625 6.652 1 96.38 242 LYS B N 1
ATOM 4724 C CA . LYS B 1 242 ? -21.828 18.281 7.66 1 96.38 242 LYS B CA 1
ATOM 4725 C C . LYS B 1 242 ? -21.016 19.281 8.484 1 96.38 242 LYS B C 1
ATOM 4727 O O . LYS B 1 242 ? -21.5 20.375 8.773 1 96.38 242 LYS B O 1
ATOM 4732 N N . THR B 1 243 ? -19.812 18.828 8.836 1 94.81 243 THR B N 1
ATOM 4733 C CA . THR B 1 243 ? -18.922 19.703 9.594 1 94.81 243 THR B CA 1
ATOM 4734 C C . THR B 1 243 ? -18.594 20.969 8.805 1 94.81 243 THR B C 1
ATOM 4736 O O . THR B 1 243 ? -18.594 22.062 9.352 1 94.81 243 THR B O 1
ATOM 4739 N N . ILE B 1 244 ? -18.344 20.844 7.535 1 95.06 244 ILE B N 1
ATOM 4740 C CA . ILE B 1 244 ? -18.031 21.984 6.664 1 95.06 244 ILE B CA 1
ATOM 4741 C C . ILE B 1 244 ? -19.234 22.906 6.578 1 95.06 244 ILE B C 1
ATOM 4743 O O . ILE B 1 244 ? -19.094 24.125 6.691 1 95.06 244 ILE B O 1
ATOM 4747 N N . SER B 1 245 ? -20.422 22.328 6.422 1 94.44 245 SER B N 1
ATOM 4748 C CA . SER B 1 245 ? -21.641 23.109 6.309 1 94.44 245 SER B CA 1
ATOM 4749 C C . SER B 1 245 ? -21.922 23.891 7.598 1 94.44 245 SER B C 1
ATOM 4751 O O . SER B 1 245 ? -22.25 25.078 7.555 1 94.44 245 SER B O 1
ATOM 4753 N N . THR B 1 246 ? -21.719 23.281 8.742 1 91.56 246 THR B N 1
ATOM 4754 C CA . THR B 1 246 ? -21.953 23.906 10.039 1 91.56 246 THR B CA 1
ATOM 4755 C C . THR B 1 246 ? -20.938 25.016 10.305 1 91.56 246 THR B C 1
ATOM 4757 O O . THR B 1 246 ? -21.312 26.109 10.75 1 91.56 246 THR B O 1
ATOM 4760 N N . ALA B 1 247 ? -19.719 24.766 9.969 1 89.06 247 ALA B N 1
ATOM 4761 C CA . ALA B 1 247 ? -18.656 25.75 10.211 1 89.06 247 ALA B CA 1
ATOM 4762 C C . ALA B 1 247 ? -18.781 26.953 9.281 1 89.06 247 ALA B C 1
ATOM 4764 O O . ALA B 1 247 ? -18.469 28.078 9.672 1 89.06 247 ALA B O 1
ATOM 4765 N N . SER B 1 248 ? -19.266 26.688 8.047 1 88.94 248 SER B N 1
ATOM 4766 C CA . SER B 1 248 ? -19.406 27.766 7.066 1 88.94 248 SER B CA 1
ATOM 4767 C C . SER B 1 248 ? -20.578 28.672 7.406 1 88.94 248 SER B C 1
ATOM 4769 O O . SER B 1 248 ? -20.625 29.828 6.98 1 88.94 248 SER B O 1
ATOM 4771 N N . SER B 1 249 ? -21.516 28.188 8.18 1 87.5 249 SER B N 1
ATOM 4772 C CA . SER B 1 249 ? -22.719 28.953 8.523 1 87.5 249 SER B CA 1
ATOM 4773 C C . SER B 1 249 ? -22.5 29.797 9.773 1 87.5 249 SER B C 1
ATOM 4775 O O . SER B 1 249 ? -23.266 30.703 10.062 1 87.5 249 SER B O 1
ATOM 4777 N N . ARG B 1 250 ? -21.391 29.609 10.438 1 84 250 ARG B N 1
ATOM 4778 C CA . ARG B 1 250 ? -21.094 30.359 11.648 1 84 250 ARG B CA 1
ATOM 4779 C C . ARG B 1 250 ? -20.641 31.781 11.297 1 84 250 ARG B C 1
ATOM 4781 O O . ARG B 1 250 ? -19.859 31.969 10.367 1 84 250 ARG B O 1
ATOM 4788 N N . PRO B 1 251 ? -21.172 32.781 12.008 1 82.56 251 PRO B N 1
ATOM 4789 C CA . PRO B 1 251 ? -20.734 34.156 11.766 1 82.56 251 PRO B CA 1
ATOM 4790 C C . PRO B 1 251 ? -19.266 34.375 12.086 1 82.56 251 PRO B C 1
ATOM 4792 O O . PRO B 1 251 ? -18.734 33.812 13.047 1 82.56 251 PRO B O 1
ATOM 4795 N N . LYS B 1 252 ? -18.5 35.062 11.258 1 78.94 252 LYS B N 1
ATOM 4796 C CA . LYS B 1 252 ? -17.078 35.344 11.453 1 78.94 252 LYS B CA 1
ATOM 4797 C C . LYS B 1 252 ? -16.859 36.312 12.609 1 78.94 252 LYS B C 1
ATOM 4799 O O . LYS B 1 252 ? -17.609 37.281 12.758 1 78.94 252 LYS B O 1
ATOM 4804 N N . ARG B 1 253 ? -15.938 35.938 13.453 1 80.81 253 ARG B N 1
ATOM 4805 C CA . ARG B 1 253 ? -15.602 36.812 14.57 1 80.81 253 ARG B CA 1
ATOM 4806 C C . ARG B 1 253 ? -14.719 37.969 14.117 1 80.81 253 ARG B C 1
ATOM 4808 O O . ARG B 1 253 ? -13.992 37.844 13.125 1 80.81 253 ARG B O 1
ATOM 4815 N N . GLU B 1 254 ? -14.875 39.094 14.727 1 82.44 254 GLU B N 1
ATOM 4816 C CA . GLU B 1 254 ? -14.047 40.25 14.438 1 82.44 254 GLU B CA 1
ATOM 4817 C C . GLU B 1 254 ? -12.805 40.281 15.32 1 82.44 254 GLU B C 1
ATOM 4819 O O . GLU B 1 254 ? -12.867 39.938 16.5 1 82.44 254 GLU B O 1
ATOM 4824 N N . PHE B 1 255 ? -11.734 40.594 14.695 1 83.44 255 PHE B N 1
ATOM 4825 C CA . PHE B 1 255 ? -10.469 40.688 15.414 1 83.44 255 PHE B CA 1
ATOM 4826 C C . PHE B 1 255 ? -10.445 41.938 16.312 1 83.44 255 PHE B C 1
ATOM 4828 O O . PHE B 1 255 ? -10.719 43.031 15.852 1 83.44 255 PHE B O 1
ATOM 4835 N N . LYS B 1 256 ? -10.25 41.719 17.672 1 80.94 256 LYS B N 1
ATOM 4836 C CA . LYS B 1 256 ? -10.055 42.844 18.609 1 80.94 256 LYS B CA 1
ATOM 4837 C C . LYS B 1 256 ? -8.656 42.812 19.203 1 80.94 256 LYS B C 1
ATOM 4839 O O . LYS B 1 256 ? -8.352 42 20.078 1 80.94 256 LYS B O 1
ATOM 4844 N N . PRO B 1 257 ? -7.828 43.719 18.609 1 77.62 257 PRO B N 1
ATOM 4845 C CA . PRO B 1 257 ? -6.449 43.719 19.109 1 77.62 257 PRO B CA 1
ATOM 4846 C C . PRO B 1 257 ? -6.352 44.094 20.594 1 77.62 257 PRO B C 1
ATOM 4848 O O . PRO B 1 257 ? -7.121 44.906 21.078 1 77.62 257 PRO B O 1
ATOM 4851 N N . THR B 1 258 ? -5.652 43.344 21.359 1 74.12 258 THR B N 1
ATOM 4852 C CA . THR B 1 258 ? -5.406 43.688 22.75 1 74.12 258 THR B CA 1
ATOM 4853 C C . THR B 1 258 ? -4.066 44.406 22.922 1 74.12 258 THR B C 1
ATOM 4855 O O . THR B 1 258 ? -3.062 43.969 22.344 1 74.12 258 THR B O 1
ATOM 4858 N N . SER B 1 259 ? -4.102 45.594 23.438 1 72.75 259 SER B N 1
ATOM 4859 C CA . SER B 1 259 ? -2.896 46.406 23.594 1 72.75 259 SER B CA 1
ATOM 4860 C C . SER B 1 259 ? -1.978 45.812 24.672 1 72.75 259 SER B C 1
ATOM 4862 O O . SER B 1 259 ? -2.445 45.188 25.625 1 72.75 259 SER B O 1
ATOM 4864 N N . ILE B 1 260 ? -0.62 45.812 24.5 1 66.38 260 ILE B N 1
ATOM 4865 C CA . ILE B 1 260 ? 0.4 45.375 25.453 1 66.38 260 ILE B CA 1
ATOM 4866 C C . ILE B 1 260 ? 0.311 46.219 26.734 1 66.38 260 ILE B C 1
ATOM 4868 O O . ILE B 1 260 ? 0.429 45.656 27.828 1 66.38 260 ILE B O 1
ATOM 4872 N N . ARG B 1 261 ? 0.2 47.594 26.609 1 63.22 261 ARG B N 1
ATOM 4873 C CA . ARG B 1 261 ? 0.175 48.5 27.734 1 63.22 261 ARG B CA 1
ATOM 4874 C C . ARG B 1 261 ? -0.927 48.125 28.719 1 63.22 261 ARG B C 1
ATOM 4876 O O . ARG B 1 261 ? -0.747 48.25 29.938 1 63.22 261 ARG B O 1
ATOM 4883 N N . SER B 1 262 ? -1.956 47.688 28.078 1 56.44 262 SER B N 1
ATOM 4884 C CA . SER B 1 262 ? -3.047 47.281 28.953 1 56.44 262 SER B CA 1
ATOM 4885 C C . SER B 1 262 ? -2.691 46 29.703 1 56.44 262 SER B C 1
ATOM 4887 O O . SER B 1 262 ? -3.07 45.844 30.875 1 56.44 262 SER B O 1
ATOM 4889 N N . SER B 1 263 ? -1.868 45.219 29.078 1 55.81 263 SER B N 1
ATOM 4890 C CA . SER B 1 263 ? -1.467 43.969 29.734 1 55.81 263 SER B CA 1
ATOM 4891 C C . SER B 1 263 ? -0.389 44.219 30.781 1 55.81 263 SER B C 1
ATOM 4893 O O . SER B 1 263 ? -0.341 43.531 31.797 1 55.81 263 SER B O 1
ATOM 4895 N N . MET B 1 264 ? 0.49 45.188 30.562 1 55.91 264 MET B N 1
ATOM 4896 C CA . MET B 1 264 ? 1.527 45.562 31.531 1 55.91 264 MET B CA 1
ATOM 4897 C C . MET B 1 264 ? 0.926 46.281 32.719 1 55.91 264 MET B C 1
ATOM 4899 O O . MET B 1 264 ? 1.369 46.094 33.875 1 55.91 264 MET B O 1
ATOM 4903 N N . GLU B 1 265 ? -0.034 47.156 32.469 1 52.19 265 GLU B N 1
ATOM 4904 C CA . GLU B 1 265 ? -0.683 47.844 33.594 1 52.19 265 GLU B CA 1
ATOM 4905 C C . GLU B 1 265 ? -1.435 46.844 34.469 1 52.19 265 GLU B C 1
ATOM 4907 O O . GLU B 1 265 ? -1.472 47.031 35.719 1 52.19 265 GLU B O 1
ATOM 4912 N N . THR B 1 266 ? -1.991 45.969 33.844 1 48.56 266 THR B N 1
ATOM 4913 C CA . THR B 1 266 ? -2.686 44.969 34.656 1 48.56 266 THR B CA 1
ATOM 4914 C C . THR B 1 266 ? -1.691 44.156 35.469 1 48.56 266 THR B C 1
ATOM 4916 O O . THR B 1 266 ? -1.966 43.812 36.625 1 48.56 266 THR B O 1
ATOM 4919 N N . LEU B 1 267 ? -0.55 44 34.969 1 48.5 267 LEU B N 1
ATOM 4920 C CA . LEU B 1 267 ? 0.466 43.25 35.688 1 48.5 267 LEU B CA 1
ATOM 4921 C C . LEU B 1 267 ? 1.14 44.125 36.75 1 48.5 267 LEU B C 1
ATOM 4923 O O . LEU B 1 267 ? 1.436 43.656 37.844 1 48.5 267 LEU B O 1
ATOM 4927 N N . ASP B 1 268 ? 1.368 45.406 36.469 1 47.56 268 ASP B N 1
ATOM 4928 C CA . ASP B 1 268 ? 1.931 46.312 37.469 1 47.56 268 ASP B CA 1
ATOM 4929 C C . ASP B 1 268 ? 0.915 46.625 38.562 1 47.56 268 ASP B C 1
ATOM 4931 O O . ASP B 1 268 ? 1.278 46.781 39.75 1 47.56 268 ASP B O 1
ATOM 4935 N N . ASN B 1 269 ? -0.337 46.938 38.219 1 44.91 269 ASN B N 1
ATOM 4936 C CA . ASN B 1 269 ? -1.312 47.188 39.281 1 44.91 269 ASN B CA 1
ATOM 4937 C C . ASN B 1 269 ? -1.493 45.938 40.156 1 44.91 269 ASN B C 1
ATOM 4939 O O . ASN B 1 269 ? -1.824 46.062 41.344 1 44.91 269 ASN B O 1
ATOM 4943 N N . SER B 1 270 ? -1.358 44.844 39.531 1 42.59 270 SER B N 1
ATOM 4944 C CA . SER B 1 270 ? -1.436 43.656 40.375 1 42.59 270 SER B CA 1
ATOM 4945 C C . SER B 1 270 ? -0.204 43.562 41.281 1 42.59 270 SER B C 1
ATOM 4947 O O . SER B 1 270 ? -0.245 42.906 42.312 1 42.59 270 SER B O 1
ATOM 4949 N N . GLN B 1 271 ? 0.947 44.125 40.812 1 39.75 271 GLN B N 1
ATOM 4950 C CA . GLN B 1 271 ? 2.102 44.094 41.688 1 39.75 271 GLN B CA 1
ATOM 4951 C C . GLN B 1 271 ? 2.021 45.219 42.719 1 39.75 271 GLN B C 1
ATOM 4953 O O . GLN B 1 271 ? 2.576 45.125 43.812 1 39.75 271 GLN B O 1
ATOM 4958 N N . HIS B 1 272 ? 1.501 46.438 42.344 1 37.06 272 HIS B N 1
ATOM 4959 C CA . HIS B 1 272 ? 1.459 47.438 43.375 1 37.06 272 HIS B CA 1
ATOM 4960 C C . HIS B 1 272 ? 0.411 47.125 44.438 1 37.06 272 HIS B C 1
ATOM 4962 O O . HIS B 1 272 ? 0.439 47.656 45.531 1 37.06 272 HIS B O 1
ATOM 4968 N N . ASN B 1 273 ? -0.787 46.719 44.031 1 33.5 273 ASN B N 1
ATOM 4969 C CA . ASN B 1 273 ? -1.772 46.5 45.094 1 33.5 273 ASN B CA 1
ATOM 4970 C C . ASN B 1 273 ? -1.357 45.375 46 1 33.5 273 ASN B C 1
ATOM 4972 O O . ASN B 1 273 ? -2.162 44.875 46.812 1 33.5 273 ASN B O 1
ATOM 4976 N N . GLY B 1 274 ? -0.309 44.688 45.562 1 31.84 274 GLY B N 1
ATOM 4977 C CA . GLY B 1 274 ? -0.011 43.594 46.469 1 31.84 274 GLY B CA 1
ATOM 4978 C C . GLY B 1 274 ? 0.527 44.094 47.812 1 31.84 274 GLY B C 1
ATOM 4979 O O . GLY B 1 274 ? 0.933 43.281 48.656 1 31.84 274 GLY B O 1
ATOM 4980 N N . LEU B 1 275 ? 0.946 45.375 47.781 1 30.86 275 LEU B N 1
ATOM 4981 C CA . LEU B 1 275 ? 1.59 45.594 49.062 1 30.86 275 LEU B CA 1
ATOM 4982 C C . LEU B 1 275 ? 0.551 45.719 50.188 1 30.86 275 LEU B C 1
ATOM 4984 O O . LEU B 1 275 ? 0.903 45.906 51.344 1 30.86 275 LEU B O 1
ATOM 4988 N N . SER B 1 276 ? -0.643 46.344 49.969 1 28.61 276 SER B N 1
ATOM 4989 C CA . SER B 1 276 ? -1.356 46.562 51.219 1 28.61 276 SER B CA 1
ATOM 4990 C C . SER B 1 276 ? -1.724 45.25 51.906 1 28.61 276 SER B C 1
ATOM 4992 O O . SER B 1 276 ? -2.658 44.562 51.469 1 28.61 276 SER B O 1
ATOM 4994 N N . TYR B 1 277 ? -0.768 44.5 52.312 1 25.62 277 TYR B N 1
ATOM 4995 C CA . TYR B 1 277 ? -0.995 43.375 53.25 1 25.62 277 TYR B CA 1
ATOM 4996 C C . TYR B 1 277 ? -1.717 43.844 54.5 1 25.62 277 TYR B C 1
ATOM 4998 O O . TYR B 1 277 ? -1.137 44.562 55.344 1 25.62 277 TYR B O 1
ATOM 5006 N N . SER B 1 278 ? -2.916 44.5 54.406 1 24.83 278 SER B N 1
ATOM 5007 C CA . SER B 1 278 ? -3.617 44.688 55.688 1 24.83 278 SER B CA 1
ATOM 5008 C C . SER B 1 278 ? -3.502 43.438 56.562 1 24.83 278 SER B C 1
ATOM 5010 O O . SER B 1 278 ? -3.803 42.344 56.125 1 24.83 278 SER B O 1
ATOM 5012 N N . SER B 1 279 ? -2.725 43.531 57.688 1 23.84 279 SER B N 1
ATOM 5013 C CA . SER B 1 279 ? -2.395 42.688 58.844 1 23.84 279 SER B CA 1
ATOM 5014 C C . SER B 1 279 ? -3.648 42.312 59.625 1 23.84 279 SER B C 1
ATOM 5016 O O . SER B 1 279 ? -3.557 41.719 60.719 1 23.84 279 SER B O 1
ATOM 5018 N N . SER B 1 280 ? -4.832 42.688 59.219 1 24.16 280 SER B N 1
ATOM 5019 C CA . SER B 1 280 ? -5.828 42.562 60.281 1 24.16 280 SER B CA 1
ATOM 5020 C C . SER B 1 280 ? -5.809 41.156 60.906 1 24.16 280 SER B C 1
ATOM 5022 O O . SER B 1 280 ? -6.062 40.156 60.219 1 24.16 280 SER B O 1
ATOM 5024 N N . LEU B 1 281 ? -4.859 41 61.906 1 23.47 281 LEU B N 1
ATOM 5025 C CA . LEU B 1 281 ? -4.699 39.969 62.906 1 23.47 281 LEU B CA 1
ATOM 5026 C C . LEU B 1 281 ? -6.012 39.719 63.656 1 23.47 281 LEU B C 1
ATOM 5028 O O . LEU B 1 281 ? -6.023 39.094 64.688 1 23.47 281 LEU B O 1
ATOM 5032 N N . LYS B 1 282 ? -7.117 40.156 63.031 1 23.09 282 LYS B N 1
ATOM 5033 C CA . LYS B 1 282 ? -8.188 39.938 64 1 23.09 282 LYS B CA 1
ATOM 5034 C C . LYS B 1 282 ? -8.086 38.562 64.688 1 23.09 282 LYS B C 1
ATOM 5036 O O . LYS B 1 282 ? -7.941 37.562 63.969 1 23.09 282 LYS B O 1
ATOM 5041 N N . SER B 1 283 ? -7.566 38.656 65.938 1 23.19 283 SER B N 1
ATOM 5042 C CA . SER B 1 283 ? -7.344 37.688 67 1 23.19 283 SER B CA 1
ATOM 5043 C C . SER B 1 283 ? -8.547 36.75 67.188 1 23.19 283 SER B C 1
ATOM 5045 O O . SER B 1 283 ? -9.359 36.969 68.062 1 23.19 283 SER B O 1
ATOM 5047 N N . THR B 1 284 ? -9.469 37 66.25 1 21.45 284 THR B N 1
ATOM 5048 C CA . THR B 1 284 ? -10.68 36.344 66.75 1 21.45 284 THR B CA 1
ATOM 5049 C C . THR B 1 284 ? -10.359 34.969 67.312 1 21.45 284 THR B C 1
ATOM 5051 O O . THR B 1 284 ? -9.703 34.156 66.688 1 21.45 284 THR B O 1
ATOM 5054 N N . ASP B 1 285 ? -10.477 34.969 68.625 1 22.61 285 ASP B N 1
ATOM 5055 C CA . ASP B 1 285 ? -10.359 34.031 69.75 1 22.61 285 ASP B CA 1
ATOM 5056 C C . ASP B 1 285 ? -10.984 32.688 69.375 1 22.61 285 ASP B C 1
ATOM 5058 O O . ASP B 1 285 ? -11.977 32.281 69.938 1 22.61 285 ASP B O 1
ATOM 5062 N N . ILE B 1 286 ? -10.992 32.562 68.062 1 22.19 286 ILE B N 1
ATOM 5063 C CA . ILE B 1 286 ? -11.797 31.359 67.875 1 22.19 286 ILE B CA 1
ATOM 5064 C C . ILE B 1 286 ? -11.352 30.281 68.875 1 22.19 286 ILE B C 1
ATOM 5066 O O . ILE B 1 286 ? -10.188 29.875 68.875 1 22.19 286 ILE B O 1
ATOM 5070 N N . GLN B 1 287 ? -11.969 30.438 70 1 18.89 287 GLN B N 1
ATOM 5071 C CA . GLN B 1 287 ? -11.93 29.484 71.125 1 18.89 287 GLN B CA 1
ATOM 5072 C C . GLN B 1 287 ? -11.828 28.047 70.625 1 18.89 287 GLN B C 1
ATOM 5074 O O . GLN B 1 287 ? -12.734 27.578 69.875 1 18.89 287 GLN B O 1
ATOM 5079 N N . ILE B 1 288 ? -10.648 27.781 70.125 1 21.25 288 ILE B N 1
ATOM 5080 C CA . ILE B 1 288 ? -10.297 26.406 69.812 1 21.25 288 ILE B CA 1
ATOM 5081 C C . ILE B 1 288 ? -10.766 25.469 70.938 1 21.25 288 ILE B C 1
ATOM 5083 O O . ILE B 1 288 ? -10.188 25.453 72 1 21.25 288 ILE B O 1
ATOM 5087 N N . SER B 1 289 ? -12.094 25.656 71.188 1 19.22 289 SER B N 1
ATOM 5088 C CA . SER B 1 289 ? -12.398 24.859 72.312 1 19.22 289 SER B CA 1
ATOM 5089 C C . SER B 1 289 ? -11.781 23.469 72.25 1 19.22 289 SER B C 1
ATOM 5091 O O . SER B 1 289 ? -11.781 22.859 71.188 1 19.22 289 SER B O 1
ATOM 5093 N N . HIS B 1 290 ? -10.734 23.219 73.125 1 18.75 290 HIS B N 1
ATOM 5094 C CA . HIS B 1 290 ? -9.844 22.125 73.5 1 18.75 290 HIS B CA 1
ATOM 5095 C C . HIS B 1 290 ? -10.617 20.828 73.688 1 18.75 290 HIS B C 1
ATOM 5097 O O . HIS B 1 290 ? -10.023 19.766 73.875 1 18.75 290 HIS B O 1
ATOM 5103 N N . THR B 1 291 ? -11.969 20.922 73.812 1 16.78 291 THR B N 1
ATOM 5104 C CA . THR B 1 291 ? -12.234 19.969 74.875 1 16.78 291 THR B CA 1
ATOM 5105 C C . THR B 1 291 ? -11.836 18.562 74.438 1 16.78 291 THR B C 1
ATOM 5107 O O . THR B 1 291 ? -11.242 17.812 75.25 1 16.78 291 THR B O 1
ATOM 5110 N N . VAL B 1 292 ? -12.461 18.062 73.375 1 19.23 292 VAL B N 1
ATOM 5111 C CA . VAL B 1 292 ? -13.156 16.906 73.938 1 19.23 292 VAL B CA 1
ATOM 5112 C C . VAL B 1 292 ? -12.148 15.836 74.312 1 19.23 292 VAL B C 1
ATOM 5114 O O . VAL B 1 292 ? -11.008 15.836 73.875 1 19.23 292 VAL B O 1
ATOM 5117 N N . ASN B 1 293 ? -12.688 14.695 74.875 1 17.27 293 ASN B N 1
ATOM 5118 C CA . ASN B 1 293 ? -12.484 13.625 75.875 1 17.27 293 ASN B CA 1
ATOM 5119 C C . ASN B 1 293 ? -11.469 12.602 75.375 1 17.27 293 ASN B C 1
ATOM 5121 O O . ASN B 1 293 ? -11.203 12.516 74.188 1 17.27 293 ASN B O 1
ATOM 5125 N N . GLY B 1 294 ? -10.945 11.719 76.188 1 16.31 294 GLY B N 1
ATOM 5126 C CA . GLY B 1 294 ? -9.93 10.805 76.625 1 16.31 294 GLY B CA 1
ATOM 5127 C C . GLY B 1 294 ? -9.75 9.586 75.75 1 16.31 294 GLY B C 1
ATOM 5128 O O . GLY B 1 294 ? -8.656 9.031 75.688 1 16.31 294 GLY B O 1
ATOM 5129 N N . LYS B 1 295 ? -10.914 8.898 75.438 1 19.56 295 LYS B N 1
ATOM 5130 C CA . LYS B 1 295 ? -10.75 7.469 75.625 1 19.56 295 LYS B CA 1
ATOM 5131 C C . LYS B 1 295 ? -9.742 6.867 74.688 1 19.56 295 LYS B C 1
ATOM 5133 O O . LYS B 1 295 ? -9.695 7.258 73.5 1 19.56 295 LYS B O 1
ATOM 5138 N N . THR B 1 296 ? -8.773 6.004 75 1 17.58 296 THR B N 1
ATOM 5139 C CA . THR B 1 296 ? -7.523 5.258 74.938 1 17.58 296 THR B CA 1
ATOM 5140 C C . THR B 1 296 ? -7.613 4.215 73.812 1 17.58 296 THR B C 1
ATOM 5142 O O . THR B 1 296 ? -6.602 3.637 73.375 1 17.58 296 THR B O 1
ATOM 5145 N N . ASP B 1 297 ? -8.852 3.953 73.125 1 18.5 297 ASP B N 1
ATOM 5146 C CA . ASP B 1 297 ? -9.031 2.51 73 1 18.5 297 ASP B CA 1
ATOM 5147 C C . ASP B 1 297 ? -8.008 1.921 72 1 18.5 297 ASP B C 1
ATOM 5149 O O . ASP B 1 297 ? -7.574 2.594 71.062 1 18.5 297 ASP B O 1
ATOM 5153 N N . HIS B 1 298 ? -7.527 0.708 72.25 1 19.27 298 HIS B N 1
ATOM 5154 C CA . HIS B 1 298 ? -6.422 -0.23 72.125 1 19.27 298 HIS B CA 1
ATOM 5155 C C . HIS B 1 298 ? -6.422 -0.827 70.688 1 19.27 298 HIS B C 1
ATOM 5157 O O . HIS B 1 298 ? -7.215 -1.722 70.375 1 19.27 298 HIS B O 1
ATOM 5163 N N . ILE B 1 299 ? -6.523 -0.074 69.625 1 21.53 299 ILE B N 1
ATOM 5164 C CA . ILE B 1 299 ? -6.875 -0.796 68.438 1 21.53 299 ILE B CA 1
ATOM 5165 C C . ILE B 1 299 ? -5.879 -1.927 68.188 1 21.53 299 ILE B C 1
ATOM 5167 O O . ILE B 1 299 ? -4.664 -1.7 68.188 1 21.53 299 ILE B O 1
ATOM 5171 N N . SER B 1 300 ? -6.422 -3.129 68.25 1 18.34 300 SER B N 1
ATOM 5172 C CA . SER B 1 300 ? -5.957 -4.512 68.25 1 18.34 300 SER B CA 1
ATOM 5173 C C . SER B 1 300 ? -5.062 -4.809 67.062 1 18.34 300 SER B C 1
ATOM 5175 O O . SER B 1 300 ? -5.277 -4.273 65.938 1 18.34 300 SER B O 1
ATOM 5177 N N . SER B 1 301 ? -3.859 -5.324 67.25 1 19.36 301 SER B N 1
ATOM 5178 C CA . SER B 1 301 ? -2.547 -5.676 66.688 1 19.36 301 SER B CA 1
ATOM 5179 C C . SER B 1 301 ? -2.658 -6.73 65.625 1 19.36 301 SER B C 1
ATOM 5181 O O . SER B 1 301 ? -1.645 -7.176 65.062 1 19.36 301 SER B O 1
ATOM 5183 N N . VAL B 1 302 ? -3.789 -6.723 64.75 1 22.03 302 VAL B N 1
ATOM 5184 C CA . VAL B 1 302 ? -4.059 -8.102 64.375 1 22.03 302 VAL B CA 1
ATOM 5185 C C . VAL B 1 302 ? -2.867 -8.664 63.594 1 22.03 302 VAL B C 1
ATOM 5187 O O . VAL B 1 302 ? -2.379 -8.039 62.656 1 22.03 302 VAL B O 1
ATOM 5190 N N . PRO B 1 303 ? -2.18 -9.609 64.125 1 20.3 303 PRO B N 1
ATOM 5191 C CA . PRO B 1 303 ? -0.884 -10.242 63.875 1 20.3 303 PRO B CA 1
ATOM 5192 C C . PRO B 1 303 ? -0.833 -10.945 62.5 1 20.3 303 PRO B C 1
ATOM 5194 O O . PRO B 1 303 ? -1.703 -11.766 62.188 1 20.3 303 PRO B O 1
ATOM 5197 N N . LEU B 1 304 ? -0.722 -10.188 61.375 1 22.3 304 LEU B N 1
ATOM 5198 C CA . LEU B 1 304 ? -0.775 -10.883 60.094 1 22.3 304 LEU B CA 1
ATOM 5199 C C . LEU B 1 304 ? 0.138 -12.102 60.094 1 22.3 304 LEU B C 1
ATOM 5201 O O . LEU B 1 304 ? 1.357 -11.969 60.219 1 22.3 304 LEU B O 1
ATOM 5205 N N . SER B 1 305 ? -0.276 -13.227 60.625 1 17.8 305 SER B N 1
ATOM 5206 C CA . SER B 1 305 ? 0.407 -14.484 60.875 1 17.8 305 SER B CA 1
ATOM 5207 C C . SER B 1 305 ? 0.938 -15.117 59.594 1 17.8 305 SER B C 1
ATOM 5209 O O . SER B 1 305 ? 0.192 -15.289 58.625 1 17.8 305 SER B O 1
ATOM 5211 N N . TRP B 1 306 ? 2.229 -14.773 59.188 1 20.61 306 TRP B N 1
ATOM 5212 C CA . TRP B 1 306 ? 3.115 -15.32 58.156 1 20.61 306 TRP B CA 1
ATOM 5213 C C . TRP B 1 306 ? 3.125 -16.844 58.219 1 20.61 306 TRP B C 1
ATOM 5215 O O . TRP B 1 306 ? 3.523 -17.438 59.219 1 20.61 306 TRP B O 1
ATOM 5225 N N . PRO B 1 307 ? 2.047 -17.453 57.656 1 19.16 307 PRO B N 1
ATOM 5226 C CA . PRO B 1 307 ? 2.051 -18.875 58.031 1 19.16 307 PRO B CA 1
ATOM 5227 C C . PRO B 1 307 ? 3.363 -19.562 57.688 1 19.16 307 PRO B C 1
ATOM 5229 O O . PRO B 1 307 ? 4.105 -19.094 56.812 1 19.16 307 PRO B O 1
ATOM 5232 N N . GLU B 1 308 ? 3.879 -20.422 58.531 1 18.81 308 GLU B N 1
ATOM 5233 C CA . GLU B 1 308 ? 5 -21.328 58.781 1 18.81 308 GLU B CA 1
ATOM 5234 C C . GLU B 1 308 ? 5.059 -22.438 57.75 1 18.81 308 GLU B C 1
ATOM 5236 O O . GLU B 1 308 ? 4.094 -23.172 57.562 1 18.81 308 GLU B O 1
ATOM 5241 N N . SER B 1 309 ? 5.645 -22.047 56.531 1 19.45 309 SER B N 1
ATOM 5242 C CA . SER B 1 309 ? 5.805 -23.125 55.531 1 19.45 309 SER B CA 1
ATOM 5243 C C . SER B 1 309 ? 6.328 -24.391 56.219 1 19.45 309 SER B C 1
ATOM 5245 O O . SER B 1 309 ? 7.359 -24.375 56.875 1 19.45 309 SER B O 1
ATOM 5247 N N . PRO B 1 310 ? 5.523 -25.422 56.219 1 17.61 310 PRO B N 1
ATOM 5248 C CA . PRO B 1 310 ? 5.84 -26.609 57.031 1 17.61 310 PRO B CA 1
ATOM 5249 C C . PRO B 1 310 ? 7.055 -27.375 56.5 1 17.61 310 PRO B C 1
ATOM 5251 O O . PRO B 1 310 ? 7.461 -27.172 55.344 1 17.61 310 PRO B O 1
ATOM 5254 N N . THR B 1 311 ? 7.594 -28.359 57.25 1 17.58 311 THR B N 1
ATOM 5255 C CA . THR B 1 311 ? 8.727 -29.188 57.625 1 17.58 311 THR B CA 1
ATOM 5256 C C . THR B 1 311 ? 8.844 -30.391 56.688 1 17.58 311 THR B C 1
ATOM 5258 O O . THR B 1 311 ? 9.953 -30.859 56.406 1 17.58 311 THR B O 1
ATOM 5261 N N . THR B 1 312 ? 7.793 -31.141 56.094 1 16.86 312 THR B N 1
ATOM 5262 C CA . THR B 1 312 ? 7.996 -32.531 56.469 1 16.86 312 THR B CA 1
ATOM 5263 C C . THR B 1 312 ? 9.125 -33.156 55.656 1 16.86 312 THR B C 1
ATOM 5265 O O . THR B 1 312 ? 9.469 -32.656 54.594 1 16.86 312 THR B O 1
ATOM 5268 N N . ASN B 1 313 ? 9.328 -34.594 55.688 1 16.58 313 ASN B N 1
ATOM 5269 C CA . ASN B 1 313 ? 10.227 -35.719 55.969 1 16.58 313 ASN B CA 1
ATOM 5270 C C . ASN B 1 313 ? 10.719 -36.406 54.719 1 16.58 313 ASN B C 1
ATOM 5272 O O . ASN B 1 313 ? 11.93 -36.562 54.5 1 16.58 313 ASN B O 1
ATOM 5276 N N . GLY B 1 314 ? 10.023 -37.469 54.062 1 16.56 314 GLY B N 1
ATOM 5277 C CA . GLY B 1 314 ? 10.547 -38.844 54.031 1 16.56 314 GLY B CA 1
ATOM 5278 C C . GLY B 1 314 ? 11.375 -39.125 52.812 1 16.56 314 GLY B C 1
ATOM 5279 O O . GLY B 1 314 ? 11.398 -38.312 51.875 1 16.56 314 GLY B O 1
ATOM 5280 N N . ASN B 1 315 ? 11.477 -40.5 52.156 1 16.97 315 ASN B N 1
ATOM 5281 C CA . ASN B 1 315 ? 12.406 -41.625 52.031 1 16.97 315 ASN B CA 1
ATOM 5282 C C . ASN B 1 315 ? 12.719 -41.906 50.562 1 16.97 315 ASN B C 1
ATOM 5284 O O . ASN B 1 315 ? 13.875 -42.125 50.219 1 16.97 315 ASN B O 1
ATOM 5288 N N . ILE B 1 316 ? 11.836 -42.25 49.5 1 18.34 316 ILE B N 1
ATOM 5289 C CA . ILE B 1 316 ? 11.984 -43.625 49.031 1 18.34 316 ILE B CA 1
ATOM 5290 C C . ILE B 1 316 ? 12.977 -43.656 47.875 1 18.34 316 ILE B C 1
ATOM 5292 O O . ILE B 1 316 ? 13.094 -42.688 47.094 1 18.34 316 ILE B O 1
ATOM 5296 N N . HIS B 1 317 ? 13.508 -44.938 47.188 1 16.33 317 HIS B N 1
ATOM 5297 C CA . HIS B 1 317 ? 14.664 -45.719 46.781 1 16.33 317 HIS B CA 1
ATOM 5298 C C . HIS B 1 317 ? 14.758 -45.812 45.25 1 16.33 317 HIS B C 1
ATOM 5300 O O . HIS B 1 317 ? 15.836 -46.031 44.719 1 16.33 317 HIS B O 1
ATOM 5306 N N . ARG B 1 318 ? 13.781 -45.75 44.219 1 17.69 318 ARG B N 1
ATOM 5307 C CA . ARG B 1 318 ? 13.75 -46.969 43.406 1 17.69 318 ARG B CA 1
ATOM 5308 C C . ARG B 1 318 ? 14.922 -47 42.438 1 17.69 318 ARG B C 1
ATOM 5310 O O . ARG B 1 318 ? 15.352 -45.969 41.938 1 17.69 318 ARG B O 1
ATOM 5317 N N . PRO B 1 319 ? 15.289 -48.156 41.531 1 17.38 319 PRO B N 1
ATOM 5318 C CA . PRO B 1 319 ? 16.469 -48.906 41.094 1 17.38 319 PRO B CA 1
ATOM 5319 C C . PRO B 1 319 ? 16.922 -48.531 39.688 1 17.38 319 PRO B C 1
ATOM 5321 O O . PRO B 1 319 ? 18.109 -48.25 39.469 1 17.38 319 PRO B O 1
ATOM 5324 N N . LEU B 1 320 ? 16.406 -49.062 38.438 1 17.42 320 LEU B N 1
ATOM 5325 C CA . LEU B 1 320 ? 17.109 -50.156 37.781 1 17.42 320 LEU B CA 1
ATOM 5326 C C . LEU B 1 320 ? 17.953 -49.656 36.594 1 17.42 320 LEU B C 1
ATOM 5328 O O . LEU B 1 320 ? 17.734 -48.531 36.125 1 17.42 320 LEU B O 1
ATOM 5332 N N . THR B 1 321 ? 17.891 -50.375 35.219 1 17.69 321 THR B N 1
ATOM 5333 C CA . THR B 1 321 ? 18.859 -51.156 34.469 1 17.69 321 THR B CA 1
ATOM 5334 C C . THR B 1 321 ? 19.391 -50.375 33.281 1 17.69 321 THR B C 1
ATOM 5336 O O . THR B 1 321 ? 18.766 -49.375 32.844 1 17.69 321 THR B O 1
ATOM 5339 N N . SER B 1 322 ? 20.25 -51 32.062 1 17.94 322 SER B N 1
ATOM 5340 C CA . SER B 1 322 ? 21.594 -51.031 31.484 1 17.94 322 SER B CA 1
ATOM 5341 C C . SER B 1 322 ? 21.594 -50.531 30.047 1 17.94 322 SER B C 1
ATOM 5343 O O . SER B 1 322 ? 22.547 -49.875 29.594 1 17.94 322 SER B O 1
ATOM 5345 N N . PHE B 1 323 ? 20.609 -50.625 28.984 1 21.3 323 PHE B N 1
ATOM 5346 C CA . PHE B 1 323 ? 21.031 -51.344 27.797 1 21.3 323 PHE B CA 1
ATOM 5347 C C . PHE B 1 323 ? 21.812 -50.438 26.844 1 21.3 323 PHE B C 1
ATOM 5349 O O . PHE B 1 323 ? 21.609 -49.219 26.844 1 21.3 323 PHE B O 1
ATOM 5356 N N . LEU B 1 324 ? 22.438 -50.875 25.531 1 18.89 324 LEU B N 1
ATOM 5357 C CA . LEU B 1 324 ? 23.719 -51 24.844 1 18.89 324 LEU B CA 1
ATOM 5358 C C . LEU B 1 324 ? 23.828 -50 23.703 1 18.89 324 LEU B C 1
ATOM 5360 O O . LEU B 1 324 ? 24.812 -49.281 23.594 1 18.89 324 LEU B O 1
ATOM 5364 N N . THR B 1 325 ? 23.219 -50.156 22.312 1 19.64 325 THR B N 1
ATOM 5365 C CA . THR B 1 325 ? 24.016 -50.531 21.141 1 19.64 325 THR B CA 1
ATOM 5366 C C . THR B 1 325 ? 24.438 -49.281 20.359 1 19.64 325 THR B C 1
ATOM 5368 O O . THR B 1 325 ? 23.859 -48.219 20.516 1 19.64 325 THR B O 1
ATOM 5371 N N . THR B 1 326 ? 25 -49.344 18.828 1 19.38 326 THR B N 1
ATOM 5372 C CA . THR B 1 326 ? 26.203 -49.094 18.031 1 19.38 326 THR B CA 1
ATOM 5373 C C . THR B 1 326 ? 25.953 -47.969 17.031 1 19.38 326 THR B C 1
ATOM 5375 O O . THR B 1 326 ? 26.641 -47.875 16 1 19.38 326 THR B O 1
ATOM 5378 N N . SER B 1 327 ? 25.344 -46.844 17.156 1 18.97 327 SER B N 1
ATOM 5379 C CA . SER B 1 327 ? 24.859 -46 16.047 1 18.97 327 SER B CA 1
ATOM 5380 C C . SER B 1 327 ? 26.031 -45.406 15.258 1 18.97 327 SER B C 1
ATOM 5382 O O . SER B 1 327 ? 26.859 -44.688 15.812 1 18.97 327 SER B O 1
ATOM 5384 N N . HIS B 1 328 ? 26.359 -45.906 13.945 1 19.72 328 HIS B N 1
ATOM 5385 C CA . HIS B 1 328 ? 27.469 -45.688 13.008 1 19.72 328 HIS B CA 1
ATOM 5386 C C . HIS B 1 328 ? 27.406 -44.312 12.383 1 19.72 328 HIS B C 1
ATOM 5388 O O . HIS B 1 328 ? 26.359 -43.875 11.898 1 19.72 328 HIS B O 1
ATOM 5394 N N . ASP B 1 329 ? 28.344 -43.312 12.477 1 19.98 329 ASP B N 1
ATOM 5395 C CA . ASP B 1 329 ? 28.641 -41.906 12.273 1 19.98 329 ASP B CA 1
ATOM 5396 C C . ASP B 1 329 ? 29.047 -41.625 10.828 1 19.98 329 ASP B C 1
ATOM 5398 O O . ASP B 1 329 ? 30.219 -41.406 10.539 1 19.98 329 ASP B O 1
ATOM 5402 N N . LEU B 1 330 ? 28.344 -42.156 9.719 1 20.28 330 LEU B N 1
ATOM 5403 C CA . LEU B 1 330 ? 29.078 -42.031 8.469 1 20.28 330 LEU B CA 1
ATOM 5404 C C . LEU B 1 330 ? 29.188 -40.594 8.031 1 20.28 330 LEU B C 1
ATOM 5406 O O . LEU B 1 330 ? 28.156 -39.906 7.926 1 20.28 330 LEU B O 1
ATOM 5410 N N . HIS B 1 331 ? 30.344 -39.812 7.988 1 19.61 331 HIS B N 1
ATOM 5411 C CA . HIS B 1 331 ? 30.922 -38.5 7.809 1 19.61 331 HIS B CA 1
ATOM 5412 C C . HIS B 1 331 ? 30.953 -38.094 6.336 1 19.61 331 HIS B C 1
ATOM 5414 O O . HIS B 1 331 ? 31.578 -37.094 5.965 1 19.61 331 HIS B O 1
ATOM 5420 N N . GLN B 1 332 ? 30.156 -38.656 5.316 1 20 332 GLN B N 1
ATOM 5421 C CA . GLN B 1 332 ? 30.781 -38.5 4.008 1 20 332 GLN B CA 1
ATOM 5422 C C . GLN B 1 332 ? 30.828 -37.031 3.604 1 20 332 GLN B C 1
ATOM 5424 O O . GLN B 1 332 ? 29.938 -36.25 3.939 1 20 332 GLN B O 1
ATOM 5429 N N . GLN B 1 333 ? 32 -36.469 2.887 1 18.95 333 GLN B N 1
ATOM 5430 C CA . GLN B 1 333 ? 32.781 -35.312 2.463 1 18.95 333 GLN B CA 1
ATOM 5431 C C . GLN B 1 333 ? 32.125 -34.594 1.296 1 18.95 333 GLN B C 1
ATOM 5433 O O . GLN B 1 333 ? 31.859 -35.219 0.255 1 18.95 333 GLN B O 1
ATOM 5438 N N . MET B 1 334 ? 31.234 -33.562 1.435 1 19.3 334 MET B N 1
ATOM 5439 C CA . MET B 1 334 ? 30.516 -32.656 0.542 1 19.3 334 MET B CA 1
ATOM 5440 C C . MET B 1 334 ? 31.484 -31.891 -0.352 1 19.3 334 MET B C 1
ATOM 5442 O O . MET B 1 334 ? 32.25 -31.062 0.13 1 19.3 334 MET B O 1
ATOM 5446 N N . ASP B 1 335 ? 32.125 -32.438 -1.499 1 18.34 335 ASP B N 1
ATOM 5447 C CA . ASP B 1 335 ? 33.094 -31.859 -2.416 1 18.34 335 ASP B CA 1
ATOM 5448 C C . ASP B 1 335 ? 32.531 -30.641 -3.139 1 18.34 335 ASP B C 1
ATOM 5450 O O . ASP B 1 335 ? 31.484 -30.734 -3.787 1 18.34 335 ASP B O 1
ATOM 5454 N N . PHE B 1 336 ? 32.844 -29.359 -2.906 1 20.17 336 PHE B N 1
ATOM 5455 C CA . PHE B 1 336 ? 32.625 -27.969 -3.277 1 20.17 336 PHE B CA 1
ATOM 5456 C C . PHE B 1 336 ? 33.156 -27.672 -4.668 1 20.17 336 PHE B C 1
ATOM 5458 O O . PHE B 1 336 ? 34.281 -27.188 -4.805 1 20.17 336 PHE B O 1
ATOM 5465 N N . VAL B 1 337 ? 32.969 -28.375 -5.844 1 19.28 337 VAL B N 1
ATOM 5466 C CA . VAL B 1 337 ? 33.688 -28.062 -7.062 1 19.28 337 VAL B CA 1
ATOM 5467 C C . VAL B 1 337 ? 33.312 -26.672 -7.562 1 19.28 337 VAL B C 1
ATOM 5469 O O . VAL B 1 337 ? 32.125 -26.406 -7.801 1 19.28 337 VAL B O 1
ATOM 5472 N N . GLN B 1 338 ? 34.125 -25.516 -7.523 1 19.44 338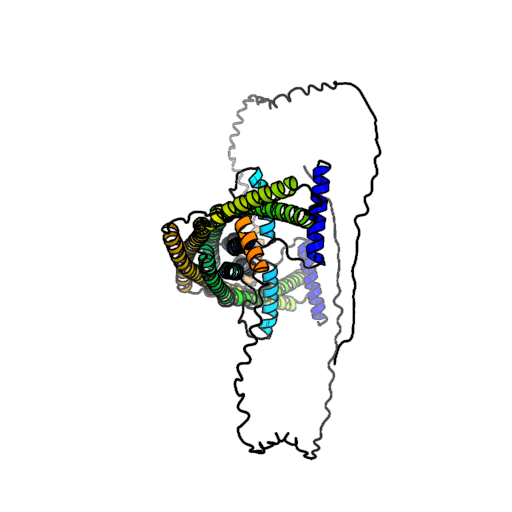 GLN B N 1
ATOM 5473 C CA . GLN B 1 338 ? 34.312 -24.094 -7.82 1 19.44 338 GLN B CA 1
ATOM 5474 C C . GLN B 1 338 ? 34.406 -23.859 -9.32 1 19.44 338 GLN B C 1
ATOM 5476 O O . GLN B 1 338 ? 35.375 -23.266 -9.797 1 19.44 338 GLN B O 1
ATOM 5481 N N . LEU B 1 339 ? 34.156 -24.641 -10.398 1 18.09 339 LEU B N 1
ATOM 5482 C CA . LEU B 1 339 ? 34.844 -24.328 -11.633 1 18.09 339 LEU B CA 1
ATOM 5483 C C . LEU B 1 339 ? 34.344 -23.031 -12.242 1 18.09 339 LEU B C 1
ATOM 5485 O O . LEU B 1 339 ? 33.125 -22.859 -12.438 1 18.09 339 LEU B O 1
ATOM 5489 N N . SER B 1 340 ? 35.156 -21.844 -12.305 1 18.97 340 SER B N 1
ATOM 5490 C CA . SER B 1 340 ? 35.219 -20.469 -12.773 1 18.97 340 SER B CA 1
ATOM 5491 C C . SER B 1 340 ? 35.25 -20.406 -14.297 1 18.97 340 SER B C 1
ATOM 5493 O O . SER B 1 340 ? 36.312 -20.297 -14.914 1 18.97 340 SER B O 1
ATOM 5495 N N . ARG B 1 341 ? 34.594 -21.203 -15.156 1 19.31 341 ARG B N 1
ATOM 5496 C CA . ARG B 1 341 ? 35.094 -21.172 -16.531 1 19.31 341 ARG B CA 1
ATOM 5497 C C . ARG B 1 341 ? 35.031 -19.75 -17.109 1 19.31 341 ARG B C 1
ATOM 5499 O O . ARG B 1 341 ? 34.312 -18.906 -16.562 1 19.31 341 ARG B O 1
ATOM 5506 N N . ARG B 1 342 ? 35.062 -19.578 -18.656 1 19.31 342 ARG B N 1
ATOM 5507 C CA . ARG B 1 342 ? 35.625 -18.984 -19.859 1 19.31 342 ARG B CA 1
ATOM 5508 C C . ARG B 1 342 ? 34.875 -17.719 -20.266 1 19.31 342 ARG B C 1
ATOM 5510 O O . ARG B 1 342 ? 33.656 -17.734 -20.375 1 19.31 342 ARG B O 1
ATOM 5517 N N . TRP B 1 343 ? 35.594 -16.484 -20.25 1 21.75 343 TRP B N 1
ATOM 5518 C CA . TRP B 1 343 ? 35.531 -15.094 -20.672 1 21.75 343 TRP B CA 1
ATOM 5519 C C . TRP B 1 343 ? 35.406 -15 -22.188 1 21.75 343 TRP B C 1
ATOM 5521 O O . TRP B 1 343 ? 35.531 -13.914 -22.766 1 21.75 343 TRP B O 1
ATOM 5531 N N . LEU B 1 344 ? 35.375 -16.078 -23 1 20.25 344 LEU B N 1
ATOM 5532 C CA . LEU B 1 344 ? 35.844 -15.898 -24.375 1 20.25 344 LEU B CA 1
ATOM 5533 C C . LEU B 1 344 ? 35.156 -14.711 -25.047 1 20.25 344 LEU B C 1
ATOM 5535 O O . LEU B 1 344 ? 34.094 -14.273 -24.594 1 20.25 344 LEU B O 1
ATOM 5539 N N . SER B 1 345 ? 35.25 -14.688 -26.5 1 21.03 345 SER B N 1
ATOM 5540 C CA . SER B 1 345 ? 35.625 -14.008 -27.734 1 21.03 345 SER B CA 1
ATOM 5541 C C . SER B 1 345 ? 34.438 -13.266 -28.344 1 21.03 345 SER B C 1
ATOM 5543 O O . SER B 1 345 ? 33.531 -13.883 -28.906 1 21.03 345 SER B O 1
ATOM 5545 N N . ILE B 1 346 ? 33.906 -12.266 -27.703 1 20.75 346 ILE B N 1
ATOM 5546 C CA . ILE B 1 346 ? 33 -11.398 -28.438 1 20.75 346 ILE B CA 1
ATOM 5547 C C . ILE B 1 346 ? 33.688 -10.898 -29.719 1 20.75 346 ILE B C 1
ATOM 5549 O O . ILE B 1 346 ? 34.5 -9.977 -29.656 1 20.75 346 ILE B O 1
ATOM 5553 N N . ASN B 1 347 ? 34.375 -11.703 -30.625 1 19.91 347 ASN B N 1
ATOM 5554 C CA . ASN B 1 347 ? 34.906 -11.258 -31.906 1 19.91 347 ASN B CA 1
ATOM 5555 C C . ASN B 1 347 ? 33.844 -10.508 -32.719 1 19.91 347 ASN B C 1
ATOM 5557 O O . ASN B 1 347 ? 34.156 -9.516 -33.375 1 19.91 347 ASN B O 1
ATOM 5561 N N . ALA B 1 348 ? 32.812 -11.266 -33.375 1 20.97 348 ALA B N 1
ATOM 5562 C CA . ALA B 1 348 ? 32.656 -11.328 -34.812 1 20.97 348 ALA B CA 1
ATOM 5563 C C . ALA B 1 348 ? 32.125 -10.016 -35.375 1 20.97 348 ALA B C 1
ATOM 5565 O O . ALA B 1 348 ? 32.719 -9.453 -36.312 1 20.97 348 ALA B O 1
ATOM 5566 N N . VAL B 1 349 ? 30.891 -9.938 -36.094 1 23.41 349 VAL B N 1
ATOM 5567 C CA . VAL B 1 349 ? 30.562 -9.516 -37.469 1 23.41 349 VAL B CA 1
ATOM 5568 C C . VAL B 1 349 ? 30.312 -8.008 -37.5 1 23.41 349 VAL B C 1
ATOM 5570 O O . VAL B 1 349 ? 30.812 -7.305 -38.375 1 23.41 349 VAL B O 1
ATOM 5573 N N . TYR B 1 350 ? 29.344 -7.316 -37.062 1 23.02 350 TYR B N 1
ATOM 5574 C CA . TYR B 1 350 ? 29.344 -6.012 -37.719 1 23.02 350 TYR B CA 1
ATOM 5575 C C . TYR B 1 350 ? 30.422 -5.113 -37.125 1 23.02 350 TYR B C 1
ATOM 5577 O O . TYR B 1 350 ? 30.703 -5.16 -35.938 1 23.02 350 TYR B O 1
#

Secondary structure (DSSP, 8-state):
--HHHHHHHHHHHHHHHHHHHH-PPPPPPPHHHHHHHHHHHHHHHHHHHHHHHHHHHH---HHHHHHHHHHHHHHHHH-------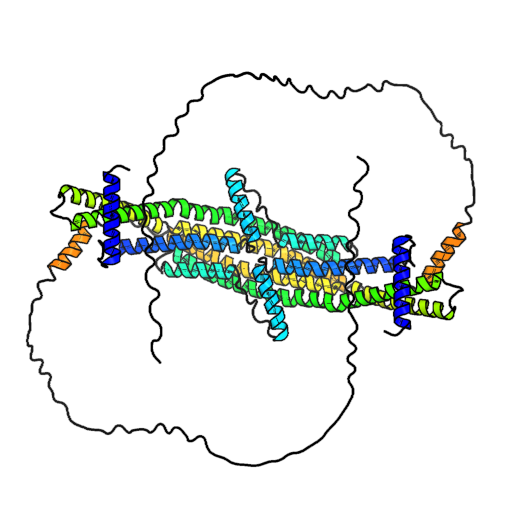S--HHHHHHHHHHHHHHHH-TT-HHHHHHHHHHHHHHHHHHHHHHHHHHHIIIIIHHHHHIIIIIIHHHHHHHHHHHHHHHHHHHHHHTBTTB-HHHHHHHHHHHHHHHHHHHHHHHHHHHTHHHHHHHHHHHHHHHHHHHHHHHHHHHHHHHHHHHHHHHHHHSPPPPP-PPPHHHHHHHHHHHHHGGG---------------------------------------------------------------------------/--HHHHHHHHHHHHHHHHHHHH---PPPPPHHHHHHHHHHHHHHHHHHHHHHHHHHHH---HHHHHHHHHHHHHHHHH-------S--HHHHHHHHHHHHHHHH-TT-HHHHHHHHHHHHHHHHHHHHHHHHHHHIIIIIHHHHHIIIIIIHHHHHHHHHHHHHHHHHHHHHHTBTTB-HHHHHHHHHHHHHHHHHHHHHHHHHHHTHHHHHHHHHHHHHHHHHHHHHHHHHHHHHHHHHHHHHHHHHHSPPPPP-PPPHHHHHHHHHHHHHTT----------------------------------------------------------------------------

Sequence (700 aa):
MSVAGLKKQFHKASQLLSEKISGAEGTKLDDDFMEMERKIEVTNKSVFDLLSKTTEYLQPNPASRAKLNMLNTVSKIRGQVKTTGYPQTEGLLGDCMLRYGLELGEDSVFGHALVDMGEAMRQMADVKDSLDINVKQNFIDPLQNLQDKDLKEITHHLKKLEGRRLDFDYKKKRQGKIPDEEIRQAVEKFEESKELAERSMFNFLENDVEQVSQLSALIEAAVEYHRQSCEILEELSKKLQKTISTASSRPKREFKPTSIRSSMETLDNSQHNGLSYSSSLKSTDIQISHTVNGKTDHISSVPLSWPESPTTNGNIHRPLTSFLTTSHDLHQQMDFVQLSRRWLSINAVYMSVAGLKKQFHKASQLLSEKISGAEGTKLDDDFMEMERKIEVTNKSVFDLLSKTTEYLQPNPASRAKLNMLNTVSKIRGQVKTTGYPQTEGLLGDCMLRYGLELGEDSVFGHALVDMGEAMRQMADVKDSLDINVKQNFIDPLQNLQDKDLKEITHHLKKLEGRRLDFDYKKKRQGKIPDEEIRQAVEKFEESKELAERSMFNFLENDVEQVSQLSALIEAAVEYHRQSCEILEELSKKLQKTISTASSRPKREFKPTSIRSSMETLDNSQHNGLSYSSSLKSTDIQISHTVNGKTDHISSVPLSWPESPTTNGNIHRPLTSFLTTSHDLHQQMDFVQLSRRWLSINAVY

Solvent-accessible surface area (backbone atoms only — not comparable to full-atom values): 40403 Å² total; per-residue (Å²): 127,53,72,67,50,53,49,50,51,49,45,27,50,49,36,52,49,45,31,70,69,71,61,51,78,71,90,77,74,59,70,67,59,51,49,50,50,49,47,50,53,49,49,52,53,40,53,54,50,48,54,53,34,50,49,36,51,76,38,58,24,63,68,57,41,53,51,37,54,52,46,49,61,50,23,70,70,70,68,60,82,84,64,82,85,63,86,43,48,43,30,54,38,8,50,54,28,33,53,45,11,59,69,55,31,90,86,30,69,43,16,51,50,27,35,55,49,10,54,48,24,38,52,43,23,53,45,51,48,50,36,53,51,47,32,42,63,50,25,48,48,54,52,48,46,42,49,69,43,59,51,42,50,46,52,49,33,46,53,51,27,52,50,31,46,30,44,31,53,44,44,56,75,38,61,84,80,48,60,66,68,57,47,52,50,31,47,52,52,26,43,52,32,44,49,53,30,48,49,48,48,49,56,52,64,71,49,36,54,59,59,43,51,31,53,42,43,40,40,50,41,50,28,50,39,23,47,54,45,22,53,53,35,46,54,49,42,52,53,47,50,50,50,45,53,56,57,69,68,50,81,81,81,79,88,75,86,76,63,59,68,62,55,51,47,53,54,50,50,57,59,59,62,59,60,74,68,76,69,84,60,79,71,71,70,72,73,66,74,57,80,63,81,68,82,75,70,74,74,69,69,71,71,71,72,65,80,79,72,81,79,68,81,70,84,77,64,88,76,86,82,87,74,88,77,90,73,88,76,94,74,91,75,85,81,85,88,76,90,73,84,88,83,79,91,89,73,79,84,132,127,53,73,66,50,53,50,50,49,50,46,28,50,50,36,52,50,43,31,70,70,70,62,51,78,71,91,76,75,58,69,67,58,54,51,50,51,50,47,50,53,50,48,53,52,42,54,54,49,49,53,53,34,48,49,37,51,77,39,57,25,65,69,58,41,52,50,39,54,51,48,50,60,50,25,70,70,68,68,61,83,85,64,82,84,62,86,42,49,43,30,55,38,9,51,53,29,33,54,44,11,59,71,54,30,88,87,29,68,44,17,49,51,26,36,54,49,11,53,49,25,38,51,44,24,51,45,52,49,51,36,54,53,47,35,41,63,52,25,50,49,55,54,48,47,42,50,70,44,58,51,41,50,46,50,51,34,47,54,51,27,52,51,32,45,29,44,29,53,45,44,56,74,37,61,84,80,46,64,66,68,58,46,53,51,31,49,52,53,27,44,52,32,45,49,52,31,49,50,50,49,48,56,53,64,71,50,36,54,61,60,43,51,31,54,41,42,39,40,50,39,50,28,51,40,23,47,54,46,25,53,53,35,47,54,48,43,53,51,45,51,49,50,44,53,55,56,68,67,48,81,82,80,78,91,74,84,77,64,60,68,61,53,49,47,55,52,48,52,56,57,59,63,56,61,73,67,78,68,83,62,78,70,72,69,70,70,68,74,74,67,82,86,76,86,76,79,74,82,78,75,79,71,81,74,73,79,75,80,81,79,91,85,92,84,93,83,91,86,90,93,86,91,87,90,82,89,81,81,85,74,85,82,85,82,80,87,76,86,79,83,86,86,77,80,89,71,81,79,132

pLDDT: mean 72.13, std 30.24, range [15.73, 98.75]

Foldseek 3Di:
DPPVVVVLVVLLVVLVVCCVVVVDDFDDDDPVLVVLVVVLVVLLVVLVVCLVVVLCVLPVDPVLSVVQVVVVVVCVVVVDPPFSPDFDPLQVQLVVLCVVLVVVHDVDLSSVLSPLSSVLSNVLRVLSRQLVVQLCVLANVVSVCCNVPLSVVLVVLVVQLSSLSSSLRSVVVVPVVDDPVSNVVSVVSNVVSSVVSSVSSVVVVVVCVVNVVSVVSNVVSVVSSVVVSVVSVVVSVVVVVVSVVVVVPDDDDDDDDDDVVVVVVVVVVVVVVVPVPPPPPVVPPPCPVCPVVDDPDDPPPPDPCPDDPPDPPVDPDDDDDDDDDDDDDDDDPDDPDPPPDDPDDDDDDD/DPPVVVVLVVLLVVLVVCCVVVVDDFDDDDPVLVVLVVVLVVLLVVLVVCLVVVLCVLPVDPVLSVVQVVVVVVCVVVVDPPFSPDFDPLQVQLVVLCVVLVVVHDVDLSSVLSPLSSVLSNVLRVLSRQLVVQLCVLANVVSVCCNVPLSVVLVVLVVQLSSLSSSLRSVVVVPVVDDPVSNVVSVVSNVVSSVVSSVSSVVVVVVCVVNVVSVVSNVVSVVSSVVVSVVSVVVSVVVVVVSVVVVVPDDDDDDDDDDVVVVVVVVVVVVVVVPPPVPCPVVPCPCPVPDDDDDDDDPDPPPPPPDDPDDDDDDDDDDDDDDDDDPDDPPDDPDPPPPPDDPDDPDDDD

InterPro domains:
  IPR004148 BAR domain [PF03114] (6-241)
  IPR004148 BAR domain [PS51021] (18-249)
  IPR004148 BAR domain [SM00721] (5-242)
  IPR027267 AH/BAR domain superfamily [G3DSA:1.20.1270.60] (1-247)
  IPR027267 AH/BAR domain superfamily [SSF103657] (11-242)
  IPR050384 Endophilin/SH3RF [PTHR14167] (15-257)

Radius of gyration: 43.46 Å; Cα contacts (8 Å, |Δi|>4): 529; chains: 2; bounding box: 69×116×148 Å